Protein 8B59 (pdb70)

Secondary structure (DSSP, 8-state):
-HHHHHHHHHH--SS--TTTTTHHHHHS-SS---SHHHHHHHHHHHHHHHHHH-----HHHHHHHHTT---S-TTPPPS---SSHHHHHHHHHHHHHTTTT-SSS-HHHHHHHHHHTS---HHHHSTTS------/-HHHHHHHHHH--SS--TTTTTHHHHHS-SS---SHHHHHHHHHHHHHHHHHH-----HHHHHHHHTT---S-TTPPPS---SSHHHHHHHHHHHHHTTTT-SSS-HHHHHHHHHHTS---HHHHSTTS------/-HHHHHHHHHH--SS--TTTTTHHHHHS-SS---SHHHHHHHHHHHHHHHHHH-----HHHHHHHHTT---S-TTPPPS---SSHHHHHHHHHHHHHTTTT-SSS-HHHHHHHHHHTS---HHHHSTTS------

B-factor: mean 41.81, std 3.83, range [35.38, 52.98]

Sequence (405 aa):
KYAMAVAIGGSLGSQLSEAQVSAARVVLGNGVWRDAVIDVLRKLHNVMYGGKYGRIDDIAAMRSYLNDGTGLLPGSEPIVDVGGAEGNACARATILLRGFSSTMVGVDLKIQMLVELYGAEPATAALLYRGWTMQKYAMAVAIGGSLGSQLSEAQVSAARVVLGNGVWRDAVIDVLRKLHNVMYGGKYGRIDDIAAMRSYLNDGTGLLPGSEPIVDVGGAEGNACARATILLRGFSSTMVGVDLKIQMLVELYGAEPATAALLYRGWTMQKYAMAVAIGGSLGSQLSEAQVSAARVVLGNGVWRDAVIDVLRKLHNVMYGGKYGRIDDIAAMRSYLNDGTGLLPGSEPIVDVGGAEGNACARATILLRGFSSTMVGVDLKIQMLVELYGAEPATAALLYRGWTMQ

Radius of gyration: 22.97 Å; Cα contacts (8 Å, |Δi|>4): 658; chains: 3; bounding box: 63×59×46 Å

Solvent-accessible surface area: 17520 Å² total; per-residue (Å²): 81,21,6,52,0,11,11,2,3,53,50,5,32,100,133,7,34,122,6,36,2,2,1,0,20,38,38,14,45,79,36,114,10,147,87,32,5,0,41,5,2,38,67,0,0,16,62,23,32,16,86,145,38,9,162,10,119,68,50,59,37,0,67,60,3,0,26,110,24,86,52,21,97,131,88,46,124,76,32,23,104,37,37,39,82,87,0,23,2,0,0,29,1,0,8,1,2,81,0,8,65,28,106,121,3,35,32,104,20,8,27,66,0,5,35,49,12,11,76,26,108,90,90,94,4,37,26,6,130,72,19,30,61,124,0,80,20,5,52,0,12,11,3,3,54,50,4,32,99,132,8,33,124,6,34,2,2,1,0,20,39,37,14,46,79,36,116,11,150,88,32,5,0,40,5,2,38,68,0,0,17,61,24,32,16,85,146,38,9,163,10,119,68,51,58,37,0,68,60,3,0,24,110,24,85,52,20,98,129,88,46,125,77,32,23,105,40,38,38,83,87,0,22,2,0,0,28,0,0,7,1,2,81,0,6,65,29,108,119,2,34,31,105,21,9,28,65,0,5,35,49,12,10,75,26,107,88,91,92,5,36,25,7,130,74,19,30,61,121,0,80,21,5,51,0,12,10,4,4,52,50,4,32,97,134,8,34,123,7,35,2,2,1,0,20,38,38,14,46,77,36,114,11,146,87,31,5,0,41,4,2,37,67,0,0,17,60,24,31,17,86,146,38,9,164,9,119,68,50,58,37,0,68,61,2,0,25,109,25,86,51,20,96,129,88,46,124,76,33,22,104,39,37,39,83,87,0,23,2,0,0,29,0,0,8,1,2,81,0,8,66,29,107,121,2,34,30,104,21,10,26,65,0,5,36,49,13,11,75,27,105,89,91,92,5,37,25,6,131,70,18,29,60,122,0

Organism: Rosellinia necatrix megabirnavirus 1 (isolate -/Japan/W779/2001) (NCBI:txid658904)

Foldseek 3Di:
DVVVLQCLLPVDDPAQPPPNLQSQCVQAPVDDQDQLLLVLLQVLCCLPPCVPFNGDDDSVVSVVCQQAHHDTDPPDDDPDDDDDRRSRSSNSSSNRSNCLPPPSDDQVSNLSCCVRRHPDDNVVSVPSDDDDDPD/DVVVLQCLLPVDDPAQPPPNLQSQCVQAPVDDQDQLLLVLLQVLCCLPPCVPFNGDDDSVVSVVCQQAHHDTDPPDDDPDDDDDRRSRSSNSSSNRSNCLPPPSDDQVSNLSCCVRRHPDDNVVSVPSDDDDDPD/DVVVLQCLLPVDDPAQPPPNLQSQCVQAPVDDQDQLLLVLLQVLCCLPPCVPFNGDDDSVVSVVCQQAHHDTDPPDDDPDDDDDRRSRSSNSSSNRSNCLPPPSDDQVSNLSCCVRRHPDDNVVSVPSDDDDDPD

Structure (mmCIF, N/CA/C/O backbone):
data_8B59
#
_entry.id   8B59
#
loop_
_atom_site.group_PDB
_atom_site.id
_atom_site.type_symbol
_atom_site.label_atom_id
_atom_site.label_alt_id
_atom_site.label_comp_id
_atom_site.label_asym_id
_atom_site.label_entity_id
_atom_site.label_seq_id
_atom_site.pdbx_PDB_ins_code
_atom_site.Cartn_x
_atom_site.Cartn_y
_atom_site.Cartn_z
_atom_site.occupancy
_atom_site.B_iso_or_equiv
_atom_site.auth_seq_id
_atom_site.auth_comp_id
_atom_site.auth_asym_id
_atom_site.auth_atom_id
_atom_site.pdbx_PDB_model_num
ATOM 1 N N . LYS A 1 1292 ? 3.693 88.823 251.313 1.00 37.69 1292 LYS D N 1
ATOM 2 C CA . LYS A 1 1292 ? 2.305 88.736 250.878 1.00 37.69 1292 LYS D CA 1
ATOM 3 C C . LYS A 1 1292 ? 2.191 87.879 249.627 1.00 37.69 1292 LYS D C 1
ATOM 4 O O . LYS A 1 1292 ? 3.142 87.755 248.860 1.00 37.69 1292 LYS D O 1
ATOM 10 N N . TYR A 1 1293 ? 1.015 87.287 249.426 1.00 37.39 1293 TYR D N 1
ATOM 11 C CA . TYR A 1 1293 ? 0.811 86.402 248.285 1.00 37.39 1293 TYR D CA 1
ATOM 12 C C . TYR A 1 1293 ? 0.689 87.190 246.989 1.00 37.39 1293 TYR D C 1
ATOM 13 O O . TYR A 1 1293 ? 1.296 86.825 245.975 1.00 37.39 1293 TYR D O 1
ATOM 22 N N . ALA A 1 1294 ? -0.088 88.274 246.998 1.00 38.70 1294 ALA D N 1
ATOM 23 C CA . ALA A 1 1294 ? -0.277 89.058 245.781 1.00 38.70 1294 ALA D CA 1
ATOM 24 C C . ALA A 1 1294 ? 1.013 89.739 245.355 1.00 38.70 1294 ALA D C 1
ATOM 25 O O . ALA A 1 1294 ? 1.306 89.823 244.159 1.00 38.70 1294 ALA D O 1
ATOM 27 N N . MET A 1 1295 ? 1.786 90.248 246.317 1.00 40.20 1295 MET D N 1
ATOM 28 C CA . MET A 1 1295 ? 3.073 90.854 245.987 1.00 40.20 1295 MET D CA 1
ATOM 29 C C . MET A 1 1295 ? 3.983 89.844 245.307 1.00 40.20 1295 MET D C 1
ATOM 30 O O . MET A 1 1295 ? 4.591 90.134 244.271 1.00 40.20 1295 MET D O 1
ATOM 35 N N . ALA A 1 1296 ? 4.078 88.643 245.877 1.00 38.00 1296 ALA D N 1
ATOM 36 C CA . ALA A 1 1296 ? 4.901 87.593 245.286 1.00 38.00 1296 ALA D CA 1
ATOM 37 C C . ALA A 1 1296 ? 4.432 87.257 243.882 1.00 38.00 1296 ALA D C 1
ATOM 38 O O . ALA A 1 1296 ? 5.238 87.167 242.953 1.00 38.00 1296 ALA D O 1
ATOM 40 N N . VAL A 1 1297 ? 3.121 87.077 243.705 1.00 36.94 1297 VAL D N 1
ATOM 41 C CA . VAL A 1 1297 ? 2.587 86.687 242.404 1.00 36.94 1297 VAL D CA 1
ATOM 42 C C . VAL A 1 1297 ? 2.862 87.766 241.362 1.00 36.94 1297 VAL D C 1
ATOM 43 O O . VAL A 1 1297 ? 3.302 87.468 240.245 1.00 36.94 1297 VAL D O 1
ATOM 47 N N . ALA A 1 1298 ? 2.628 89.031 241.709 1.00 37.20 1298 ALA D N 1
ATOM 48 C CA . ALA A 1 1298 ? 2.829 90.107 240.743 1.00 37.20 1298 ALA D CA 1
ATOM 49 C C . ALA A 1 1298 ? 4.303 90.271 240.399 1.00 37.20 1298 ALA D C 1
ATOM 50 O O . ALA A 1 1298 ? 4.668 90.381 239.220 1.00 37.20 1298 ALA D O 1
ATOM 52 N N . ILE A 1 1299 ? 5.171 90.287 241.413 1.00 38.65 1299 ILE D N 1
ATOM 53 C CA . ILE A 1 1299 ? 6.600 90.438 241.167 1.00 38.65 1299 ILE D CA 1
ATOM 54 C C . ILE A 1 1299 ? 7.139 89.275 240.343 1.00 38.65 1299 ILE D C 1
ATOM 55 O O . ILE A 1 1299 ? 7.993 89.468 239.474 1.00 38.65 1299 ILE D O 1
ATOM 60 N N . GLY A 1 1300 ? 6.639 88.065 240.576 1.00 38.50 1300 GLY D N 1
ATOM 61 C CA . GLY A 1 1300 ? 7.165 86.906 239.885 1.00 38.50 1300 GLY D CA 1
ATOM 62 C C . GLY A 1 1300 ? 6.500 86.614 238.559 1.00 38.50 1300 GLY D C 1
ATOM 63 O O . GLY A 1 1300 ? 6.968 85.759 237.805 1.00 38.50 1300 GLY D O 1
ATOM 64 N N . GLY A 1 1301 ? 5.405 87.303 238.263 1.00 40.60 1301 GLY D N 1
ATOM 65 C CA . GLY A 1 1301 ? 4.766 87.129 236.975 1.00 40.60 1301 GLY D CA 1
ATOM 66 C C . GLY A 1 1301 ? 5.047 88.263 236.014 1.00 40.60 1301 GLY D C 1
ATOM 67 O O . GLY A 1 1301 ? 4.968 88.079 234.796 1.00 40.60 1301 GLY D O 1
ATOM 68 N N . SER A 1 1302 ? 5.376 89.441 236.545 1.00 40.15 1302 SER D N 1
ATOM 69 C CA . SER A 1 1302 ? 5.611 90.596 235.688 1.00 40.15 1302 SER D CA 1
ATOM 70 C C . SER A 1 1302 ? 6.865 90.412 234.844 1.00 40.15 1302 SER D C 1
ATOM 71 O O . SER A 1 1302 ? 6.856 90.678 233.637 1.00 40.15 1302 SER D O 1
ATOM 74 N N . LEU A 1 1303 ? 7.948 89.956 235.459 1.00 40.70 1303 LEU D N 1
ATOM 75 C CA . LEU A 1 1303 ? 9.239 89.841 234.796 1.00 40.70 1303 LEU D CA 1
ATOM 76 C C . LEU A 1 1303 ? 9.442 88.432 234.261 1.00 40.70 1303 LEU D C 1
ATOM 77 O O . LEU A 1 1303 ? 9.123 87.450 234.934 1.00 40.70 1303 LEU D O 1
ATOM 82 N N . GLY A 1 1304 ? 9.958 88.340 233.036 1.00 42.69 1304 GLY D N 1
ATOM 83 C CA . GLY A 1 1304 ? 10.283 87.041 232.481 1.00 42.69 1304 GLY D CA 1
ATOM 84 C C . GLY A 1 1304 ? 11.063 87.044 231.182 1.00 42.69 1304 GLY D C 1
ATOM 85 O O . GLY A 1 1304 ? 10.689 87.714 230.216 1.00 42.69 1304 GLY D O 1
ATOM 86 N N . SER A 1 1305 ? 12.174 86.301 231.175 1.00 44.42 1305 SER D N 1
ATOM 87 C CA . SER A 1 1305 ? 12.945 85.901 229.997 1.00 44.42 1305 SER D CA 1
ATOM 88 C C . SER A 1 1305 ? 13.681 87.066 229.348 1.00 44.42 1305 SER D C 1
ATOM 89 O O . SER A 1 1305 ? 14.537 86.862 228.482 1.00 44.42 1305 SER D O 1
ATOM 92 N N . GLN A 1 1306 ? 13.366 88.290 229.769 1.00 42.13 1306 GLN D N 1
ATOM 93 C CA . GLN A 1 1306 ? 14.054 89.474 229.264 1.00 42.13 1306 GLN D CA 1
ATOM 94 C C . GLN A 1 1306 ? 13.829 90.572 230.300 1.00 42.13 1306 GLN D C 1
ATOM 95 O O . GLN A 1 1306 ? 12.768 91.199 230.316 1.00 42.13 1306 GLN D O 1
ATOM 101 N N . LEU A 1 1307 ? 14.826 90.796 231.146 1.00 40.86 1307 LEU D N 1
ATOM 102 C CA . LEU A 1 1307 ? 14.703 91.785 232.209 1.00 40.86 1307 LEU D CA 1
ATOM 103 C C . LEU A 1 1307 ? 14.871 93.162 231.585 1.00 40.86 1307 LEU D C 1
ATOM 104 O O . LEU A 1 1307 ? 15.968 93.545 231.178 1.00 40.86 1307 LEU D O 1
ATOM 109 N N . SER A 1 1308 ? 13.773 93.906 231.506 1.00 42.25 1308 SER D N 1
ATOM 110 C CA . SER A 1 1308 ? 13.775 95.186 230.823 1.00 42.25 1308 SER D CA 1
ATOM 111 C C . SER A 1 1308 ? 14.662 96.187 231.558 1.00 42.25 1308 SER D C 1
ATOM 112 O O . SER A 1 1308 ? 15.244 95.898 232.604 1.00 42.25 1308 SER D O 1
ATOM 115 N N . GLU A 1 1309 ? 14.757 97.386 230.982 1.00 43.07 1309 GLU D N 1
ATOM 116 C CA . GLU A 1 1309 ? 15.618 98.434 231.518 1.00 43.07 1309 GLU D CA 1
ATOM 117 C C . GLU A 1 1309 ? 15.375 98.714 232.994 1.00 43.07 1309 GLU D C 1
ATOM 118 O O . GLU A 1 1309 ? 16.279 99.229 233.660 1.00 43.07 1309 GLU D O 1
ATOM 124 N N . ALA A 1 1310 ? 14.199 98.377 233.524 1.00 42.19 1310 ALA D N 1
ATOM 125 C CA . ALA A 1 1310 ? 13.853 98.669 234.909 1.00 42.19 1310 ALA D CA 1
ATOM 126 C C . ALA A 1 1310 ? 13.238 97.479 235.632 1.00 42.19 1310 ALA D C 1
ATOM 127 O O . ALA A 1 1310 ? 12.396 97.672 236.512 1.00 42.19 1310 ALA D O 1
ATOM 129 N N . GLN A 1 1311 ? 13.623 96.255 235.272 1.00 41.56 1311 GLN D N 1
ATOM 130 C CA . GLN A 1 1311 ? 13.232 95.069 236.019 1.00 41.56 1311 GLN D CA 1
ATOM 131 C C . GLN A 1 1311 ? 14.394 94.395 236.722 1.00 41.56 1311 GLN D C 1
ATOM 132 O O . GLN A 1 1311 ? 14.160 93.553 237.594 1.00 41.56 1311 GLN D O 1
ATOM 138 N N . VAL A 1 1312 ? 15.634 94.738 236.368 1.00 39.09 1312 VAL D N 1
ATOM 139 C CA . VAL A 1 1312 ? 16.788 94.007 236.869 1.00 39.09 1312 VAL D CA 1
ATOM 140 C C . VAL A 1 1312 ? 16.977 94.188 238.363 1.00 39.09 1312 VAL D C 1
ATOM 141 O O . VAL A 1 1312 ? 17.653 93.372 238.997 1.00 39.09 1312 VAL D O 1
ATOM 145 N N . SER A 1 1313 ? 16.395 95.231 238.956 1.00 37.94 1313 SER D N 1
ATOM 146 C CA . SER A 1 1313 ? 16.592 95.529 240.366 1.00 37.94 1313 SER D CA 1
ATOM 147 C C . SER A 1 1313 ? 15.414 95.082 241.224 1.00 37.94 1313 SER D C 1
ATOM 148 O O . SER A 1 1313 ? 15.257 95.558 242.352 1.00 37.94 1313 SER D O 1
ATOM 151 N N . ALA A 1 1314 ? 14.587 94.168 240.711 1.00 37.13 1314 ALA D N 1
ATOM 152 C CA . ALA A 1 1314 ? 13.460 93.670 241.491 1.00 37.13 1314 ALA D CA 1
ATOM 153 C C . ALA A 1 1314 ? 13.923 92.923 242.733 1.00 37.13 1314 ALA D C 1
ATOM 154 O O . ALA A 1 1314 ? 13.207 92.890 243.737 1.00 37.13 1314 ALA D O 1
ATOM 156 N N . ALA A 1 1315 ? 15.110 92.321 242.688 1.00 37.55 1315 ALA D N 1
ATOM 157 C CA . ALA A 1 1315 ? 15.642 91.659 243.873 1.00 37.55 1315 ALA D CA 1
ATOM 158 C C . ALA A 1 1315 ? 15.958 92.674 244.964 1.00 37.55 1315 ALA D C 1
ATOM 159 O O . ALA A 1 1315 ? 15.426 92.590 246.075 1.00 37.55 1315 ALA D O 1
ATOM 161 N N . ARG A 1 1316 ? 16.817 93.647 244.657 1.00 37.28 1316 ARG D N 1
ATOM 162 C CA . ARG A 1 1316 ? 17.144 94.682 245.628 1.00 37.28 1316 ARG D CA 1
ATOM 163 C C . ARG A 1 1316 ? 15.923 95.480 246.056 1.00 37.28 1316 ARG D C 1
ATOM 164 O O . ARG A 1 1316 ? 15.953 96.112 247.114 1.00 37.28 1316 ARG D O 1
ATOM 172 N N . VAL A 1 1317 ? 14.858 95.479 245.255 1.00 36.80 1317 VAL D N 1
ATOM 173 C CA . VAL A 1 1317 ? 13.610 96.102 245.685 1.00 36.80 1317 VAL D CA 1
ATOM 174 C C . VAL A 1 1317 ? 12.905 95.224 246.710 1.00 36.80 1317 VAL D C 1
ATOM 175 O O . VAL A 1 1317 ? 12.502 95.690 247.782 1.00 36.80 1317 VAL D O 1
ATOM 179 N N . VAL A 1 1318 ? 12.748 93.936 246.400 1.00 38.05 1318 VAL D N 1
ATOM 180 C CA . VAL A 1 1318 ? 12.071 93.019 247.313 1.00 38.05 1318 VAL D CA 1
ATOM 181 C C . VAL A 1 1318 ? 12.930 92.768 248.546 1.00 38.05 1318 VAL D C 1
ATOM 182 O O . VAL A 1 1318 ? 12.516 93.034 249.679 1.00 38.05 1318 VAL D O 1
ATOM 186 N N . LEU A 1 1319 ? 14.134 92.242 248.342 1.00 38.24 1319 LEU D N 1
ATOM 187 C CA . LEU A 1 1319 ? 15.082 92.060 249.427 1.00 38.24 1319 LEU D CA 1
ATOM 188 C C . LEU A 1 1319 ? 15.657 93.423 249.806 1.00 38.24 1319 LEU D C 1
ATOM 189 O O . LEU A 1 1319 ? 15.287 94.456 249.244 1.00 38.24 1319 LEU D O 1
ATOM 194 N N . GLY A 1 1320 ? 16.570 93.449 250.765 1.00 41.02 1320 GLY D N 1
ATOM 195 C CA . GLY A 1 1320 ? 17.237 94.678 251.130 1.00 41.02 1320 GLY D CA 1
ATOM 196 C C . GLY A 1 1320 ? 18.242 95.088 250.075 1.00 41.02 1320 GLY D C 1
ATOM 197 O O . GLY A 1 1320 ? 18.298 94.532 248.978 1.00 41.02 1320 GLY D O 1
ATOM 198 N N . ASN A 1 1321 ? 19.048 96.090 250.420 1.00 43.82 1321 ASN D N 1
ATOM 199 C CA . ASN A 1 1321 ? 20.163 96.491 249.577 1.00 43.82 1321 ASN D CA 1
ATOM 200 C C . ASN A 1 1321 ? 21.517 96.115 250.151 1.00 43.82 1321 ASN D C 1
ATOM 201 O O . ASN A 1 1321 ? 22.474 95.969 249.380 1.00 43.82 1321 ASN D O 1
ATOM 206 N N . GLY A 1 1322 ? 21.630 95.951 251.463 1.00 43.92 1322 GLY D N 1
ATOM 207 C CA . GLY A 1 1322 ? 22.850 95.479 252.070 1.00 43.92 1322 GLY D CA 1
ATOM 208 C C . GLY A 1 1322 ? 23.059 93.999 251.823 1.00 43.92 1322 GLY D C 1
ATOM 209 O O . GLY A 1 1322 ? 22.485 93.396 250.915 1.00 43.92 1322 GLY D O 1
ATOM 210 N N . VAL A 1 1323 ? 23.904 93.403 252.660 1.00 42.55 1323 VAL D N 1
ATOM 211 C CA . VAL A 1 1323 ? 24.163 91.975 252.554 1.00 42.55 1323 VAL D CA 1
ATOM 212 C C . VAL A 1 1323 ? 22.947 91.194 253.035 1.00 42.55 1323 VAL D C 1
ATOM 213 O O . VAL A 1 1323 ? 22.434 91.418 254.139 1.00 42.55 1323 VAL D O 1
ATOM 217 N N . TRP A 1 1324 ? 22.468 90.284 252.196 1.00 41.13 1324 TRP D N 1
ATOM 218 C CA . TRP A 1 1324 ? 21.422 89.354 252.581 1.00 41.13 1324 TRP D CA 1
ATOM 219 C C . TRP A 1 1324 ? 22.038 88.262 253.442 1.00 41.13 1324 TRP D C 1
ATOM 220 O O . TRP A 1 1324 ? 23.182 87.860 253.229 1.00 41.13 1324 TRP D O 1
ATOM 231 N N . ARG A 1 1325 ? 21.282 87.789 254.432 1.00 45.72 1325 ARG D N 1
ATOM 232 C CA . ARG A 1 1325 ? 21.972 87.155 255.546 1.00 45.72 1325 ARG D CA 1
ATOM 233 C C . ARG A 1 1325 ? 22.383 85.701 255.315 1.00 45.72 1325 ARG D C 1
ATOM 234 O O . ARG A 1 1325 ? 23.545 85.452 254.982 1.00 45.72 1325 ARG D O 1
ATOM 242 N N . ASP A 1 1326 ? 21.477 84.736 255.449 1.00 45.79 1326 ASP D N 1
ATOM 243 C CA . ASP A 1 1326 ? 21.792 83.366 255.067 1.00 45.79 1326 ASP D CA 1
ATOM 244 C C . ASP A 1 1326 ? 20.566 82.640 254.539 1.00 45.79 1326 ASP D C 1
ATOM 245 O O . ASP A 1 1326 ? 20.678 81.726 253.719 1.00 45.79 1326 ASP D O 1
ATOM 250 N N . ALA A 1 1327 ? 19.387 83.047 255.006 1.00 44.64 1327 ALA D N 1
ATOM 251 C CA . ALA A 1 1327 ? 18.171 82.378 254.575 1.00 44.64 1327 ALA D CA 1
ATOM 252 C C . ALA A 1 1327 ? 17.797 82.811 253.170 1.00 44.64 1327 ALA D C 1
ATOM 253 O O . ALA A 1 1327 ? 17.395 81.983 252.345 1.00 44.64 1327 ALA D O 1
ATOM 255 N N . VAL A 1 1328 ? 17.938 84.106 252.886 1.00 42.51 1328 VAL D N 1
ATOM 256 C CA . VAL A 1 1328 ? 17.795 84.594 251.521 1.00 42.51 1328 VAL D CA 1
ATOM 257 C C . VAL A 1 1328 ? 18.724 83.826 250.593 1.00 42.51 1328 VAL D C 1
ATOM 258 O O . VAL A 1 1328 ? 18.317 83.352 249.528 1.00 42.51 1328 VAL D O 1
ATOM 262 N N . ILE A 1 1329 ? 19.986 83.675 250.996 1.00 41.33 1329 ILE D N 1
ATOM 263 C CA . ILE A 1 1329 ? 20.968 83.061 250.110 1.00 41.33 1329 ILE D CA 1
ATOM 264 C C . ILE A 1 1329 ? 20.678 81.577 249.930 1.00 41.33 1329 ILE D C 1
ATOM 265 O O . ILE A 1 1329 ? 20.838 81.034 248.833 1.00 41.33 1329 ILE D O 1
ATOM 270 N N . ASP A 1 1330 ? 20.226 80.901 250.984 1.00 42.46 1330 ASP D N 1
ATOM 271 C CA . ASP A 1 1330 ? 19.923 79.480 250.859 1.00 42.46 1330 ASP D CA 1
ATOM 272 C C . ASP A 1 1330 ? 18.700 79.261 249.980 1.00 42.46 1330 ASP D C 1
ATOM 273 O O . ASP A 1 1330 ? 18.671 78.335 249.162 1.00 42.46 1330 ASP D O 1
ATOM 278 N N . VAL A 1 1331 ? 17.680 80.108 250.122 1.00 39.52 1331 VAL D N 1
ATOM 279 C CA . VAL A 1 1331 ? 16.509 79.994 249.264 1.00 39.52 1331 VAL D CA 1
ATOM 280 C C . VAL A 1 1331 ? 16.882 80.279 247.816 1.00 39.52 1331 VAL D C 1
ATOM 281 O O . VAL A 1 1331 ? 16.420 79.592 246.899 1.00 39.52 1331 VAL D O 1
ATOM 285 N N . LEU A 1 1332 ? 17.731 81.281 247.586 1.00 39.05 1332 LEU D N 1
ATOM 286 C CA . LEU A 1 1332 ? 18.163 81.575 246.225 1.00 39.05 1332 LEU D CA 1
ATOM 287 C C . LEU A 1 1332 ? 18.982 80.428 245.653 1.00 39.05 1332 LEU D C 1
ATOM 288 O O . LEU A 1 1332 ? 18.887 80.127 244.460 1.00 39.05 1332 LEU D O 1
ATOM 293 N N . ARG A 1 1333 ? 19.785 79.770 246.488 1.00 39.23 1333 ARG D N 1
ATOM 294 C CA . ARG A 1 1333 ? 20.563 78.630 246.017 1.00 39.23 1333 ARG D CA 1
ATOM 295 C C . ARG A 1 1333 ? 19.658 77.470 245.639 1.00 39.23 1333 ARG D C 1
ATOM 296 O O . ARG A 1 1333 ? 19.866 76.827 244.606 1.00 39.23 1333 ARG D O 1
ATOM 304 N N . LYS A 1 1334 ? 18.648 77.188 246.463 1.00 38.96 1334 LYS D N 1
ATOM 305 C CA . LYS A 1 1334 ? 17.703 76.126 246.131 1.00 38.96 1334 LYS D CA 1
ATOM 306 C C . LYS A 1 1334 ? 16.938 76.452 244.855 1.00 38.96 1334 LYS D C 1
ATOM 307 O O . LYS A 1 1334 ? 16.706 75.571 244.020 1.00 38.96 1334 LYS D O 1
ATOM 313 N N . LEU A 1 1335 ? 16.532 77.712 244.693 1.00 36.84 1335 LEU D N 1
ATOM 314 C CA . LEU A 1 1335 ? 15.823 78.110 243.483 1.00 36.84 1335 LEU D CA 1
ATOM 315 C C . LEU A 1 1335 ? 16.707 77.951 242.256 1.00 36.84 1335 LEU D C 1
ATOM 316 O O . LEU A 1 1335 ? 16.272 77.426 241.227 1.00 36.84 1335 LEU D O 1
ATOM 321 N N . HIS A 1 1336 ? 17.959 78.403 242.347 1.00 35.90 1336 HIS D N 1
ATOM 322 C CA . HIS A 1 1336 ? 18.856 78.258 241.213 1.00 35.90 1336 HIS D CA 1
ATOM 323 C C . HIS A 1 1336 ? 19.087 76.798 240.886 1.00 35.90 1336 HIS D C 1
ATOM 324 O O . HIS A 1 1336 ? 19.102 76.420 239.713 1.00 35.90 1336 HIS D O 1
ATOM 331 N N . ASN A 1 1337 ? 19.278 75.962 241.903 1.00 37.27 1337 ASN D N 1
ATOM 332 C CA . ASN 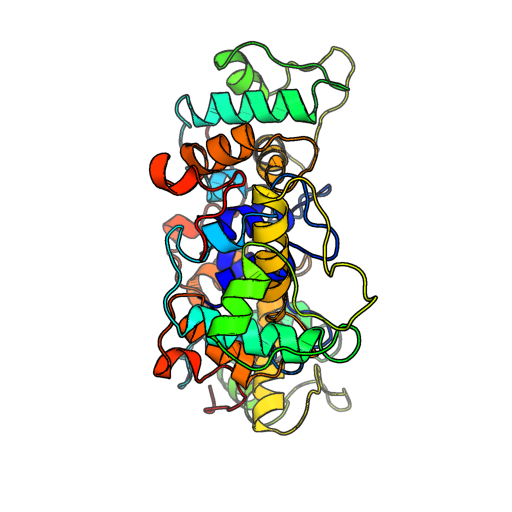A 1 1337 ? 19.416 74.534 241.654 1.00 37.27 1337 ASN D CA 1
ATOM 333 C C . ASN A 1 1337 ? 18.217 74.013 240.879 1.00 37.27 1337 ASN D C 1
ATOM 334 O O . ASN A 1 1337 ? 18.351 73.602 239.723 1.00 37.27 1337 ASN D O 1
ATOM 339 N N . VAL A 1 1338 ? 17.023 74.121 241.471 1.00 36.45 1338 VAL D N 1
ATOM 340 C CA . VAL A 1 1338 ? 15.818 73.556 240.865 1.00 36.45 1338 VAL D CA 1
ATOM 341 C C . VAL A 1 1338 ? 15.610 74.071 239.448 1.00 36.45 1338 VAL D C 1
ATOM 342 O O . VAL A 1 1338 ? 15.198 73.319 238.558 1.00 36.45 1338 VAL D O 1
ATOM 346 N N . MET A 1 1339 ? 15.907 75.346 239.201 1.00 37.19 1339 MET D N 1
ATOM 347 C CA . MET A 1 1339 ? 15.529 75.955 237.935 1.00 37.19 1339 MET D CA 1
ATOM 348 C C . MET A 1 1339 ? 16.619 75.932 236.872 1.00 37.19 1339 MET D C 1
ATOM 349 O O . MET A 1 1339 ? 16.296 76.091 235.691 1.00 37.19 1339 MET D O 1
ATOM 354 N N . TYR A 1 1340 ? 17.887 75.746 237.239 1.00 36.69 1340 TYR D N 1
ATOM 355 C CA . TYR A 1 1340 ? 18.961 75.872 236.268 1.00 36.69 1340 TYR D CA 1
ATOM 356 C C . TYR A 1 1340 ? 20.075 74.846 236.413 1.00 36.69 1340 TYR D C 1
ATOM 357 O O . TYR A 1 1340 ? 21.051 74.926 235.659 1.00 36.69 1340 TYR D O 1
ATOM 366 N N . GLY A 1 1341 ? 19.979 73.889 237.337 1.00 38.64 1341 GLY D N 1
ATOM 367 C CA . GLY A 1 1341 ? 21.028 72.894 237.441 1.00 38.64 1341 GLY D CA 1
ATOM 368 C C . GLY A 1 1341 ? 20.976 71.850 236.354 1.00 38.64 1341 GLY D C 1
ATOM 369 O O . GLY A 1 1341 ? 21.989 71.196 236.089 1.00 38.64 1341 GLY D O 1
ATOM 370 N N . GLY A 1 1342 ? 19.819 71.679 235.720 1.00 38.09 1342 GLY D N 1
ATOM 371 C CA . GLY A 1 1342 ? 19.718 70.698 234.656 1.00 38.09 1342 GLY D CA 1
ATOM 372 C C . GLY A 1 1342 ? 20.570 71.054 233.458 1.00 38.09 1342 GLY D C 1
ATOM 373 O O . GLY A 1 1342 ? 21.000 70.178 232.707 1.00 38.09 1342 GLY D O 1
ATOM 374 N N . LYS A 1 1343 ? 20.829 72.344 233.263 1.00 38.29 1343 LYS D N 1
ATOM 375 C CA . LYS A 1 1343 ? 21.583 72.812 232.109 1.00 38.29 1343 LYS D CA 1
ATOM 376 C C . LYS A 1 1343 ? 22.918 73.429 232.493 1.00 38.29 1343 LYS D C 1
ATOM 377 O O . LYS A 1 1343 ? 23.944 73.092 231.899 1.00 38.29 1343 LYS D O 1
ATOM 383 N N . TYR A 1 1344 ? 22.927 74.330 233.473 1.00 39.70 1344 TYR D N 1
ATOM 384 C CA . TYR A 1 1344 ? 24.124 75.082 233.814 1.00 39.70 1344 TYR D CA 1
ATOM 385 C C . TYR A 1 1344 ? 24.794 74.581 235.083 1.00 39.70 1344 TYR D C 1
ATOM 386 O O . TYR A 1 1344 ? 25.651 75.273 235.633 1.00 39.70 1344 TYR D O 1
ATOM 395 N N . GLY A 1 1345 ? 24.431 73.396 235.556 1.00 38.13 1345 GLY D N 1
ATOM 396 C CA . GLY A 1 1345 ? 25.049 72.862 236.749 1.00 38.13 1345 GLY D CA 1
ATOM 397 C C . GLY A 1 1345 ? 24.553 73.543 238.001 1.00 38.13 1345 GLY D C 1
ATOM 398 O O . GLY A 1 1345 ? 24.143 74.707 237.959 1.00 38.13 1345 GLY D O 1
ATOM 399 N N . ARG A 1 1346 ? 24.574 72.837 239.119 1.00 39.63 1346 ARG D N 1
ATOM 400 C CA . ARG A 1 1346 ? 24.107 73.415 240.364 1.00 39.63 1346 ARG D CA 1
ATOM 401 C C . ARG A 1 1346 ? 25.280 73.931 241.184 1.00 39.63 1346 ARG D C 1
ATOM 402 O O . ARG A 1 1346 ? 26.446 73.788 240.813 1.00 39.63 1346 ARG D O 1
ATOM 410 N N . ILE A 1 1347 ? 24.956 74.549 242.312 1.00 40.12 1347 ILE D N 1
ATOM 411 C CA . ILE A 1 1347 ? 25.953 75.030 243.253 1.00 40.12 1347 ILE D CA 1
ATOM 412 C C . ILE A 1 1347 ? 25.685 74.385 244.601 1.00 40.12 1347 ILE D C 1
ATOM 413 O O . ILE A 1 1347 ? 24.545 74.049 244.937 1.00 40.12 1347 ILE D O 1
ATOM 418 N N . ASP A 1 1348 ? 26.752 74.210 245.377 1.00 46.69 1348 ASP D N 1
ATOM 419 C CA . ASP A 1 1348 ? 26.731 73.359 246.559 1.00 46.69 1348 ASP D CA 1
ATOM 420 C C . ASP A 1 1348 ? 26.508 74.122 247.858 1.00 46.69 1348 ASP D C 1
ATOM 421 O O . ASP A 1 1348 ? 25.682 73.715 248.678 1.00 46.69 1348 ASP D O 1
ATOM 426 N N . ASP A 1 1349 ? 27.230 75.216 248.069 1.00 45.04 1349 ASP D N 1
ATOM 427 C CA . ASP A 1 1349 ? 27.301 75.847 249.376 1.00 45.04 1349 ASP D CA 1
ATOM 428 C C . ASP A 1 1349 ? 26.674 77.233 249.356 1.00 45.04 1349 ASP D C 1
ATOM 429 O O . ASP A 1 1349 ? 26.628 77.911 248.327 1.00 45.04 1349 ASP D O 1
ATOM 434 N N . ILE A 1 1350 ? 26.183 77.647 250.527 1.00 41.40 1350 ILE D N 1
ATOM 435 C CA . ILE A 1 1350 ? 25.617 78.982 250.686 1.00 41.40 1350 ILE D CA 1
ATOM 436 C C . ILE A 1 1350 ? 26.673 80.046 250.434 1.00 41.40 1350 ILE D C 1
ATOM 437 O O . ILE A 1 1350 ? 26.368 81.126 249.915 1.00 41.40 1350 ILE D O 1
ATOM 442 N N . ALA A 1 1351 ? 27.930 79.759 250.769 1.00 41.03 1351 ALA D N 1
ATOM 443 C CA . ALA A 1 1351 ? 28.999 80.710 250.495 1.00 41.03 1351 ALA D CA 1
ATOM 444 C C . ALA A 1 1351 ? 29.387 80.718 249.025 1.00 41.03 1351 ALA D C 1
ATOM 445 O O . ALA A 1 1351 ? 29.886 81.729 248.526 1.00 41.03 1351 ALA D O 1
ATOM 447 N N . ALA A 1 1352 ? 29.174 79.609 248.320 1.00 39.96 1352 ALA D N 1
ATOM 448 C CA . ALA A 1 1352 ? 29.432 79.572 246.889 1.00 39.96 1352 ALA D CA 1
ATOM 449 C C . ALA A 1 1352 ? 28.302 80.192 246.083 1.00 39.96 1352 ALA D C 1
ATOM 450 O O . ALA A 1 1352 ? 28.517 80.565 244.924 1.00 39.96 1352 ALA D O 1
ATOM 452 N N . MET A 1 1353 ? 27.105 80.304 246.659 1.00 40.24 1353 MET D N 1
ATOM 453 C CA . MET A 1 1353 ? 26.057 81.085 246.017 1.00 40.24 1353 MET D CA 1
ATOM 454 C C . MET A 1 1353 ? 26.402 82.566 246.038 1.00 40.24 1353 MET D C 1
ATOM 455 O O . MET A 1 1353 ? 26.202 83.267 245.042 1.00 40.24 1353 MET D O 1
ATOM 460 N N . ARG A 1 1354 ? 26.925 83.056 247.162 1.00 39.90 1354 ARG D N 1
ATOM 461 C CA . ARG A 1 1354 ? 27.373 84.443 247.229 1.00 39.90 1354 ARG D CA 1
ATOM 462 C C . ARG A 1 1354 ? 28.452 84.717 246.193 1.00 39.90 1354 ARG D C 1
ATOM 463 O O . ARG A 1 1354 ? 28.364 85.684 245.428 1.00 39.90 1354 ARG D O 1
ATOM 471 N N . SER A 1 1355 ? 29.480 83.870 246.149 1.00 39.98 1355 SER D N 1
ATOM 472 C CA . SER A 1 1355 ? 30.560 84.075 245.192 1.00 39.98 1355 SER D CA 1
ATOM 473 C C . SER A 1 1355 ? 30.067 83.975 243.755 1.00 39.98 1355 SER D C 1
ATOM 474 O O . SER A 1 1355 ? 30.584 84.671 242.875 1.00 39.98 1355 SER D O 1
ATOM 477 N N . TYR A 1 1356 ? 29.077 83.126 243.493 1.00 38.78 1356 TYR D N 1
ATOM 478 C CA . TYR A 1 1356 ? 28.482 83.089 242.165 1.00 38.78 1356 TYR D CA 1
ATOM 479 C C . TYR A 1 1356 ? 27.570 84.280 241.924 1.00 38.78 1356 TYR D C 1
ATOM 480 O O . TYR A 1 1356 ? 27.485 84.773 240.797 1.00 38.78 1356 TYR D O 1
ATOM 489 N N . LEU A 1 1357 ? 26.890 84.754 242.966 1.00 38.97 1357 LEU D N 1
ATOM 490 C CA . LEU A 1 1357 ? 25.869 85.779 242.783 1.00 38.97 1357 LEU D CA 1
ATOM 491 C C . LEU A 1 1357 ? 26.491 87.120 242.422 1.00 38.97 1357 LEU D C 1
ATOM 492 O O . LEU A 1 1357 ? 26.177 87.704 241.382 1.00 38.97 1357 LEU D O 1
ATOM 497 N N . ASN A 1 1358 ? 27.382 87.626 243.273 1.00 40.58 1358 ASN D N 1
ATOM 498 C CA . ASN A 1 1358 ? 27.834 89.004 243.105 1.00 40.58 1358 ASN D CA 1
ATOM 499 C C . ASN A 1 1358 ? 28.814 89.135 241.942 1.00 40.58 1358 ASN D C 1
ATOM 500 O O . ASN A 1 1358 ? 28.522 89.800 240.945 1.00 40.58 1358 ASN D O 1
ATOM 505 N N . ASP A 1 1359 ? 29.975 88.496 242.038 1.00 41.28 1359 ASP D N 1
ATOM 506 C CA . ASP A 1 1359 ? 31.017 88.789 241.057 1.00 41.28 1359 ASP D CA 1
ATOM 507 C C . ASP A 1 1359 ? 30.832 87.994 239.769 1.00 41.28 1359 ASP D C 1
ATOM 508 O O . ASP A 1 1359 ? 30.539 88.561 238.713 1.00 41.28 1359 ASP D O 1
ATOM 513 N N . GLY A 1 1360 ? 30.991 86.683 239.838 1.00 38.85 1360 GLY D N 1
ATOM 514 C CA . GLY A 1 1360 ? 31.076 85.903 238.624 1.00 38.85 1360 GLY D CA 1
ATOM 515 C C . GLY A 1 1360 ? 30.080 84.784 238.431 1.00 38.85 1360 GLY D C 1
ATOM 516 O O . GLY A 1 1360 ? 28.889 84.992 238.183 1.00 38.85 1360 GLY D O 1
ATOM 517 N N . THR A 1 1361 ? 30.607 83.571 238.551 1.00 40.75 1361 THR D N 1
ATOM 518 C CA . THR A 1 1361 ? 29.980 82.336 238.117 1.00 40.75 1361 THR D CA 1
ATOM 519 C C . THR A 1 1361 ? 30.456 81.221 239.044 1.00 40.75 1361 THR D C 1
ATOM 520 O O . THR A 1 1361 ? 30.895 81.478 240.170 1.00 40.75 1361 THR D O 1
ATOM 524 N N . GLY A 1 1362 ? 30.395 79.986 238.560 1.00 40.77 1362 GLY D N 1
ATOM 525 C CA . GLY A 1 1362 ? 30.476 78.808 239.395 1.00 40.77 1362 GLY D CA 1
ATOM 526 C C . GLY A 1 1362 ? 29.632 77.720 238.776 1.00 40.77 1362 GLY D C 1
ATOM 527 O O . GLY A 1 1362 ? 29.522 76.607 239.298 1.00 40.77 1362 GLY D O 1
ATOM 528 N N . LEU A 1 1363 ? 29.037 78.045 237.636 1.00 40.22 1363 LEU D N 1
ATOM 529 C CA . LEU A 1 1363 ? 28.265 77.090 236.859 1.00 40.22 1363 LEU D CA 1
ATOM 530 C C . LEU A 1 1363 ? 29.220 76.106 236.185 1.00 40.22 1363 LEU D C 1
ATOM 531 O O . LEU A 1 1363 ? 30.427 76.087 236.442 1.00 40.22 1363 LEU D O 1
ATOM 536 N N . LEU A 1 1364 ? 28.675 75.261 235.314 1.00 42.66 1364 LEU D N 1
ATOM 537 C CA . LEU A 1 1364 ? 29.490 74.276 234.627 1.00 42.66 1364 LEU D CA 1
ATOM 538 C C . LEU A 1 1364 ? 30.523 74.966 233.742 1.00 42.66 1364 LEU D C 1
ATOM 539 O O . LEU A 1 1364 ? 30.272 76.050 233.210 1.00 42.66 1364 LEU D O 1
ATOM 544 N N . PRO A 1 1365 ? 31.700 74.364 233.575 1.00 45.74 1365 PRO D N 1
ATOM 545 C CA . PRO A 1 1365 ? 32.719 74.966 232.705 1.00 45.74 1365 PRO D CA 1
ATOM 546 C C . PRO A 1 1365 ? 32.272 74.950 231.251 1.00 45.74 1365 PRO D C 1
ATOM 547 O O . PRO A 1 1365 ? 31.907 73.906 230.710 1.00 45.74 1365 PRO D O 1
ATOM 551 N N . GLY A 1 1366 ? 32.304 76.122 230.623 1.00 48.69 1366 GLY D N 1
ATOM 552 C CA . GLY A 1 1366 ? 31.927 76.276 229.241 1.00 48.69 1366 GLY D CA 1
ATOM 553 C C . GLY A 1 1366 ? 30.507 76.754 229.021 1.00 48.69 1366 GLY D C 1
ATOM 554 O O . GLY A 1 1366 ? 30.164 77.130 227.893 1.00 48.69 1366 GLY D O 1
ATOM 555 N N . SER A 1 1367 ? 29.677 76.750 230.059 1.00 48.51 1367 SER D N 1
ATOM 556 C CA . SER A 1 1367 ? 28.292 77.178 229.921 1.00 48.51 1367 SER D CA 1
ATOM 557 C C . SER A 1 1367 ? 28.195 78.696 229.979 1.00 48.51 1367 SER D C 1
ATOM 558 O O . SER A 1 1367 ? 28.893 79.350 230.757 1.00 48.51 1367 SER D O 1
ATOM 561 N N . GLU A 1 1368 ? 27.323 79.250 229.147 1.00 49.73 1368 GLU D N 1
ATOM 562 C CA . GLU A 1 1368 ? 27.162 80.690 229.036 1.00 49.73 1368 GLU D CA 1
ATOM 563 C C . GLU A 1 1368 ? 26.342 81.216 230.209 1.00 49.73 1368 GLU D C 1
ATOM 564 O O . GLU A 1 1368 ? 25.704 80.448 230.927 1.00 49.73 1368 GLU D O 1
ATOM 570 N N . PRO A 1 1369 ? 26.351 82.533 230.440 1.00 46.72 1369 PRO D N 1
ATOM 571 C CA . PRO A 1 1369 ? 25.630 83.073 231.597 1.00 46.72 1369 PRO D CA 1
ATOM 572 C C . PRO A 1 1369 ? 24.130 82.839 231.509 1.00 46.72 1369 PRO D C 1
ATOM 573 O O . PRO A 1 1369 ? 23.556 82.725 230.424 1.00 46.72 1369 PRO D O 1
ATOM 577 N N . ILE A 1 1370 ? 23.498 82.768 232.682 1.00 44.00 1370 ILE D N 1
ATOM 578 C CA . ILE A 1 1370 ? 22.053 82.561 232.742 1.00 44.00 1370 ILE D CA 1
ATOM 579 C C . ILE A 1 1370 ? 21.326 83.738 232.108 1.00 44.00 1370 ILE D C 1
ATOM 580 O O . ILE A 1 1370 ? 20.425 83.564 231.282 1.00 44.00 1370 ILE D O 1
ATOM 585 N N . VAL A 1 1371 ? 21.703 84.952 232.494 1.00 43.28 1371 VAL D N 1
ATOM 586 C CA . VAL A 1 1371 ? 21.081 86.163 231.978 1.00 43.28 1371 VAL D CA 1
ATOM 587 C C . VAL A 1 1371 ? 22.158 87.229 231.805 1.00 43.28 1371 VAL D C 1
ATOM 588 O O . VAL A 1 1371 ? 23.114 87.294 232.584 1.00 43.28 1371 VAL D O 1
ATOM 592 N N . ASP A 1 1372 ? 22.009 88.043 230.765 1.00 46.77 1372 ASP D N 1
ATOM 593 C CA . ASP A 1 1372 ? 22.970 89.081 230.419 1.00 46.77 1372 ASP D CA 1
ATOM 594 C C . ASP A 1 1372 ? 22.180 90.340 230.100 1.00 46.77 1372 ASP D C 1
ATOM 595 O O . ASP A 1 1372 ? 21.383 90.348 229.157 1.00 46.77 1372 ASP D O 1
ATOM 600 N N . VAL A 1 1373 ? 22.391 91.397 230.886 1.00 45.00 1373 VAL D N 1
ATOM 601 C CA . VAL A 1 1373 ? 21.689 92.658 230.705 1.00 45.00 1373 VAL D CA 1
ATOM 602 C C . VAL A 1 1373 ? 22.641 93.810 230.414 1.00 45.00 1373 VAL D C 1
ATOM 603 O O . VAL A 1 1373 ? 22.341 94.671 229.579 1.00 45.00 1373 VAL D O 1
ATOM 607 N N . GLY A 1 1374 ? 23.789 93.856 231.084 1.00 46.06 1374 GLY D N 1
ATOM 608 C CA . GLY A 1 1374 ? 24.719 94.950 230.891 1.00 46.06 1374 GLY D CA 1
ATOM 609 C C . GLY A 1 1374 ? 25.965 94.832 231.740 1.00 46.06 1374 GLY D C 1
ATOM 610 O O . GLY A 1 1374 ? 26.573 93.761 231.817 1.00 46.06 1374 GLY D O 1
ATOM 611 N N . GLY A 1 1375 ? 26.355 95.927 232.379 1.00 46.20 1375 GLY D N 1
ATOM 612 C CA . GLY A 1 1375 ? 27.542 95.943 233.205 1.00 46.20 1375 GLY D CA 1
ATOM 613 C C . GLY A 1 1375 ? 27.414 95.043 234.420 1.00 46.20 1375 GLY D C 1
ATOM 614 O O . GLY A 1 1375 ? 26.378 94.438 234.691 1.00 46.20 1375 GLY D O 1
ATOM 615 N N . ALA A 1 1376 ? 28.506 94.977 235.182 1.00 46.12 1376 ALA D N 1
ATOM 616 C CA . ALA A 1 1376 ? 28.568 94.060 236.315 1.00 46.12 1376 ALA D CA 1
ATOM 617 C C . ALA A 1 1376 ? 27.532 94.412 237.376 1.00 46.12 1376 ALA D C 1
ATOM 618 O O . ALA A 1 1376 ? 26.823 93.533 237.884 1.00 46.12 1376 ALA D O 1
ATOM 620 N N . GLU A 1 1377 ? 27.427 95.698 237.720 1.00 47.62 1377 GLU D N 1
ATOM 621 C CA . GLU A 1 1377 ? 26.543 96.104 238.809 1.00 47.62 1377 GLU D CA 1
ATOM 622 C C . GLU A 1 1377 ? 25.088 95.797 238.503 1.00 47.62 1377 GLU D C 1
ATOM 623 O O . GLU A 1 1377 ? 24.287 95.654 239.431 1.00 47.62 1377 GLU D O 1
ATOM 629 N N . GLY A 1 1378 ? 24.732 95.691 237.228 1.00 44.19 1378 GLY D N 1
ATOM 630 C CA . GLY A 1 1378 ? 23.375 95.376 236.844 1.00 44.19 1378 GLY D CA 1
ATOM 631 C C . GLY A 1 1378 ? 23.237 93.928 236.440 1.00 44.19 1378 GLY D C 1
ATOM 632 O O . GLY A 1 1378 ? 22.170 93.332 236.598 1.00 44.19 1378 GLY D O 1
ATOM 633 N N . ASN A 1 1379 ? 24.321 93.337 235.938 1.00 43.41 1379 ASN D N 1
ATOM 634 C CA . ASN A 1 1379 ? 24.270 91.929 235.568 1.00 43.41 1379 ASN D CA 1
ATOM 635 C C . ASN A 1 1379 ? 24.133 91.048 236.796 1.00 43.41 1379 ASN D C 1
ATOM 636 O O . ASN A 1 1379 ? 23.406 90.051 236.768 1.00 43.41 1379 ASN D O 1
ATOM 641 N N . ALA A 1 1380 ? 24.806 91.401 237.889 1.00 39.50 1380 ALA D N 1
ATOM 642 C CA . ALA A 1 1380 ? 24.660 90.617 239.109 1.00 39.50 1380 ALA D CA 1
ATOM 643 C C . ALA A 1 1380 ? 23.251 90.739 239.673 1.00 39.50 1380 ALA D C 1
ATOM 644 O O . ALA A 1 1380 ? 22.658 89.744 240.108 1.00 39.50 1380 ALA D O 1
ATOM 646 N N . CYS A 1 1381 ? 22.693 91.946 239.661 1.00 39.70 1381 CYS D N 1
ATOM 647 C CA . CYS A 1 1381 ? 21.339 92.128 240.163 1.00 39.70 1381 CYS D CA 1
ATOM 648 C C . CYS A 1 1381 ? 20.320 91.431 239.272 1.00 39.70 1381 CYS D C 1
ATOM 649 O O . CYS A 1 1381 ? 19.305 90.938 239.769 1.00 39.70 1381 CYS D O 1
ATOM 652 N N . ALA A 1 1382 ? 20.586 91.340 237.968 1.00 38.05 1382 ALA D N 1
ATOM 653 C CA . ALA A 1 1382 ? 19.696 90.593 237.087 1.00 38.05 1382 ALA D CA 1
ATOM 654 C C . ALA A 1 1382 ? 19.810 89.096 237.327 1.00 38.05 1382 ALA D C 1
ATOM 655 O O . ALA A 1 1382 ? 18.808 88.374 237.292 1.00 38.05 1382 ALA D O 1
ATOM 657 N N . ARG A 1 1383 ? 21.029 88.609 237.547 1.00 37.22 1383 ARG D N 1
ATOM 658 C CA . ARG A 1 1383 ? 21.224 87.203 237.869 1.00 37.22 1383 ARG D CA 1
ATOM 659 C C . ARG A 1 1383 ? 20.555 86.839 239.188 1.00 37.22 1383 ARG D C 1
ATOM 660 O O . ARG A 1 1383 ? 20.127 85.694 239.377 1.00 37.22 1383 ARG D O 1
ATOM 668 N N . ALA A 1 1384 ? 20.444 87.797 240.107 1.00 35.99 1384 ALA D N 1
ATOM 669 C CA . ALA A 1 1384 ? 19.703 87.546 241.339 1.00 35.99 1384 ALA D CA 1
ATOM 670 C C . ALA A 1 1384 ? 18.197 87.662 241.140 1.00 35.99 1384 ALA D C 1
ATOM 671 O O . ALA A 1 1384 ? 17.435 86.933 241.781 1.00 35.99 1384 ALA D O 1
ATOM 673 N N . THR A 1 1385 ? 17.753 88.575 240.274 1.00 36.03 1385 THR D N 1
ATOM 674 C CA . THR A 1 1385 ? 16.324 88.767 240.046 1.00 36.03 1385 THR D CA 1
ATOM 675 C C . THR A 1 1385 ? 15.713 87.588 239.303 1.00 36.03 1385 THR D C 1
ATOM 676 O O . THR A 1 1385 ? 14.591 87.170 239.608 1.00 36.03 1385 THR D O 1
ATOM 680 N N . ILE A 1 1386 ? 16.440 87.022 238.341 1.00 35.38 1386 ILE D N 1
ATOM 681 C CA . ILE A 1 1386 ? 15.895 85.965 237.501 1.00 35.38 1386 ILE D CA 1
ATOM 682 C C . ILE A 1 1386 ? 15.444 84.748 238.298 1.00 35.38 1386 ILE D C 1
ATOM 683 O O . ILE A 1 1386 ? 14.812 83.852 237.736 1.00 35.38 1386 ILE D O 1
ATOM 688 N N . LEU A 1 1387 ? 15.742 84.696 239.595 1.00 36.19 1387 LEU D N 1
ATOM 689 C CA . LEU A 1 1387 ? 15.368 83.554 240.416 1.00 36.19 1387 LEU D CA 1
ATOM 690 C C . LEU A 1 1387 ? 14.021 83.735 241.100 1.00 36.19 1387 LEU D C 1
ATOM 691 O O . LEU A 1 1387 ? 13.271 82.765 241.244 1.00 36.19 1387 LEU D O 1
ATOM 696 N N . LEU A 1 1388 ? 13.687 84.952 241.529 1.00 37.51 1388 LEU D N 1
ATOM 697 C CA . LEU A 1 1388 ? 12.431 85.136 242.246 1.00 37.51 1388 LEU D CA 1
ATOM 698 C C . LEU A 1 1388 ? 11.213 84.989 241.352 1.00 37.51 1388 LEU D C 1
ATOM 699 O O . LEU A 1 1388 ? 10.089 84.981 241.864 1.00 37.51 1388 LEU D O 1
ATOM 704 N N . ARG A 1 1389 ? 11.395 84.876 240.040 1.00 39.31 1389 ARG D N 1
ATOM 705 C CA . ARG A 1 1389 ? 10.282 84.488 239.188 1.00 39.31 1389 ARG D CA 1
ATOM 706 C C . ARG A 1 1389 ? 9.924 83.021 239.343 1.00 39.31 1389 ARG D C 1
ATOM 707 O O . ARG A 1 1389 ? 8.959 82.565 238.723 1.00 39.31 1389 ARG D O 1
ATOM 715 N N . GLY A 1 1390 ? 10.678 82.276 240.152 1.00 40.08 1390 GLY D N 1
ATOM 716 C CA . GLY A 1 1390 ? 10.398 80.877 240.390 1.00 40.08 1390 GLY D CA 1
ATOM 717 C C . GLY A 1 1390 ? 9.140 80.614 241.181 1.00 40.08 1390 GLY D C 1
ATOM 718 O O . GLY A 1 1390 ? 8.701 79.462 241.241 1.00 40.08 1390 GLY D O 1
ATOM 719 N N . PHE A 1 1391 ? 8.553 81.642 241.795 1.00 40.19 1391 PHE D N 1
ATOM 720 C CA . PHE A 1 1391 ? 7.279 81.450 242.477 1.00 40.19 1391 PHE D CA 1
ATOM 721 C C . PHE A 1 1391 ? 6.216 80.969 241.500 1.00 40.19 1391 PHE D C 1
ATOM 722 O O . PHE A 1 1391 ? 5.578 79.934 241.714 1.00 40.19 1391 PHE D O 1
ATOM 730 N N . SER A 1 1392 ? 6.014 81.711 240.418 1.00 41.69 1392 SER D N 1
ATOM 731 C CA . SER A 1 1392 ? 5.003 81.368 239.422 1.00 41.69 1392 SER D CA 1
ATOM 732 C C . SER A 1 1392 ? 5.572 80.448 238.350 1.00 41.69 1392 SER D C 1
ATOM 733 O O . SER A 1 1392 ? 5.473 80.717 237.157 1.00 41.69 1392 SER D O 1
ATOM 736 N N . SER A 1 1393 ? 6.177 79.344 238.777 1.00 41.57 1393 SER D N 1
ATOM 737 C CA . SER A 1 1393 ? 6.770 78.387 237.857 1.00 41.57 1393 SER D CA 1
ATOM 738 C C . SER A 1 1393 ? 6.401 76.978 238.290 1.00 41.57 1393 SER D C 1
ATOM 739 O O . SER A 1 1393 ? 6.454 76.650 239.476 1.00 41.57 1393 SER D O 1
ATOM 742 N N . THR A 1 1394 ? 6.029 76.149 237.316 1.00 44.02 1394 THR D N 1
ATOM 743 C CA . THR A 1 1394 ? 5.618 74.783 237.611 1.00 44.02 1394 THR D CA 1
ATOM 744 C C . THR A 1 1394 ? 6.779 73.905 238.061 1.00 44.02 1394 THR D C 1
ATOM 745 O O . THR A 1 1394 ? 6.543 72.838 238.632 1.00 44.02 1394 THR D O 1
ATOM 749 N N . MET A 1 1395 ? 8.021 74.325 237.814 1.00 42.97 1395 MET D N 1
ATOM 750 C CA . MET A 1 1395 ? 9.162 73.509 238.211 1.00 42.97 1395 MET D CA 1
ATOM 751 C C . MET A 1 1395 ? 9.384 73.564 239.715 1.00 42.97 1395 MET D C 1
ATOM 752 O O . MET A 1 1395 ? 9.734 72.555 240.337 1.00 42.97 1395 MET D O 1
ATOM 757 N N . VAL A 1 1396 ? 9.185 74.728 240.317 1.00 42.03 1396 VAL D N 1
ATOM 758 C CA . VAL A 1 1396 ? 9.428 74.911 241.742 1.00 42.03 1396 VAL D CA 1
ATOM 759 C C . VAL A 1 1396 ? 8.254 74.343 242.525 1.00 42.03 1396 VAL D C 1
ATOM 760 O O . VAL A 1 1396 ? 7.095 74.691 242.271 1.00 42.03 1396 VAL D O 1
ATOM 764 N N . GLY A 1 1397 ? 8.548 73.471 243.480 1.00 44.47 1397 GLY D N 1
ATOM 765 C CA . GLY A 1 1397 ? 7.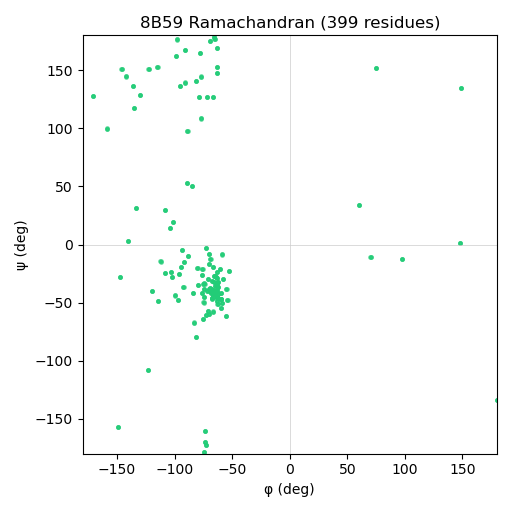508 72.843 244.266 1.00 44.47 1397 GLY D CA 1
ATOM 766 C C . GLY A 1 1397 ? 6.818 73.819 245.199 1.00 44.47 1397 GLY D C 1
ATOM 767 O O . GLY A 1 1397 ? 7.190 74.982 245.330 1.00 44.47 1397 GLY D O 1
ATOM 768 N N . VAL A 1 1398 ? 5.781 73.317 245.870 1.00 45.24 1398 VAL D N 1
ATOM 769 C CA . VAL A 1 1398 ? 4.995 74.174 246.752 1.00 45.24 1398 VAL D CA 1
ATOM 770 C C . VAL A 1 1398 ? 5.758 74.477 248.030 1.00 45.24 1398 VAL D C 1
ATOM 771 O O . VAL A 1 1398 ? 5.632 75.572 248.595 1.00 45.24 1398 VAL D O 1
ATOM 775 N N . ASP A 1 1399 ? 6.565 73.528 248.510 1.00 47.01 1399 ASP D N 1
ATOM 776 C CA . ASP A 1 1399 ? 7.352 73.775 249.712 1.00 47.01 1399 ASP D CA 1
ATOM 777 C C . ASP A 1 1399 ? 8.350 74.906 249.496 1.00 47.01 1399 ASP D C 1
ATOM 778 O O . ASP A 1 1399 ? 8.549 75.745 250.381 1.00 47.01 1399 ASP D O 1
ATOM 783 N N . LEU A 1 1400 ? 8.967 74.967 248.316 1.00 44.65 1400 LEU D N 1
ATOM 784 C CA . LEU A 1 1400 ? 9.845 76.093 248.022 1.00 44.65 1400 LEU D CA 1
ATOM 785 C C . LEU A 1 1400 ? 9.070 77.385 247.819 1.00 44.65 1400 LEU D C 1
ATOM 786 O O . LEU A 1 1400 ? 9.600 78.458 248.101 1.00 44.65 1400 LEU D O 1
ATOM 791 N N . LYS A 1 1401 ? 7.831 77.322 247.334 1.00 42.87 1401 LYS D N 1
ATOM 792 C CA . LYS A 1 1401 ? 7.038 78.545 247.272 1.00 42.87 1401 LYS D CA 1
ATOM 793 C C . LYS A 1 1401 ? 6.755 79.077 248.674 1.00 42.87 1401 LYS D C 1
ATOM 794 O O . LYS A 1 1401 ? 6.818 80.291 248.913 1.00 42.87 1401 LYS D O 1
ATOM 800 N N . ILE A 1 1402 ? 6.467 78.180 249.618 1.00 43.42 1402 ILE D N 1
ATOM 801 C CA . ILE A 1 1402 ? 6.281 78.604 251.002 1.00 43.42 1402 ILE D CA 1
ATOM 802 C C . ILE A 1 1402 ? 7.578 79.166 251.563 1.00 43.42 1402 ILE D C 1
ATOM 803 O O . ILE A 1 1402 ? 7.577 80.181 252.265 1.00 43.42 1402 ILE D O 1
ATOM 808 N N . GLN A 1 1403 ? 8.704 78.516 251.265 1.00 43.79 1403 GLN D N 1
ATOM 809 C CA . GLN A 1 1403 ? 9.988 79.022 251.742 1.00 43.79 1403 GLN D CA 1
ATOM 810 C C . GLN A 1 1403 ? 10.296 80.391 251.151 1.00 43.79 1403 GLN D C 1
ATOM 811 O O . GLN A 1 1403 ? 10.888 81.244 251.822 1.00 43.79 1403 GLN D O 1
ATOM 817 N N . MET A 1 1404 ? 9.906 80.619 249.897 1.00 42.31 1404 MET D N 1
ATOM 818 C CA . MET A 1 1404 ? 10.057 81.936 249.295 1.00 42.31 1404 MET D CA 1
ATOM 819 C C . MET A 1 1404 ? 9.225 82.963 250.042 1.00 42.31 1404 MET D C 1
ATOM 820 O O . MET A 1 1404 ? 9.730 84.019 250.437 1.00 42.31 1404 MET D O 1
ATOM 825 N N . LEU A 1 1405 ? 7.943 82.663 250.252 1.00 41.91 1405 LEU D N 1
ATOM 826 C CA . LEU A 1 1405 ? 7.085 83.576 250.998 1.00 41.91 1405 LEU D CA 1
ATOM 827 C C . LEU A 1 1405 ? 7.625 83.848 252.395 1.00 41.91 1405 LEU D C 1
ATOM 828 O O . LEU A 1 1405 ? 7.414 84.934 252.942 1.00 41.91 1405 LEU D O 1
ATOM 833 N N . VAL A 1 1406 ? 8.330 82.885 252.984 1.00 43.18 1406 VAL D N 1
ATOM 834 C CA . VAL A 1 1406 ? 8.773 83.043 254.364 1.00 43.18 1406 VAL D CA 1
ATOM 835 C C . VAL A 1 1406 ? 10.073 83.835 254.441 1.00 43.18 1406 VAL D C 1
ATOM 836 O O . VAL A 1 1406 ? 10.232 84.697 255.310 1.00 43.18 1406 VAL D O 1
ATOM 840 N N . GLU A 1 1407 ? 11.019 83.569 253.543 1.00 43.20 1407 GLU D N 1
ATOM 841 C CA . GLU A 1 1407 ? 12.344 84.169 253.644 1.00 43.20 1407 GLU D CA 1
ATOM 842 C C . GLU A 1 1407 ? 12.538 85.375 252.737 1.00 43.20 1407 GLU D C 1
ATOM 843 O O . GLU A 1 1407 ? 13.105 86.380 253.173 1.00 43.20 1407 GLU D O 1
ATOM 849 N N . LEU A 1 1408 ? 12.094 85.305 251.485 1.00 41.16 1408 LEU D N 1
ATOM 850 C CA . LEU A 1 1408 ? 12.266 86.438 250.583 1.00 41.16 1408 LEU D CA 1
ATOM 851 C C . LEU A 1 1408 ? 11.320 87.574 250.949 1.00 41.16 1408 LEU D C 1
ATOM 852 O O . LEU A 1 1408 ? 11.755 88.683 251.274 1.00 41.16 1408 LEU D O 1
ATOM 857 N N . TYR A 1 1409 ? 10.020 87.314 250.906 1.00 40.46 1409 TYR D N 1
ATOM 858 C CA . TYR A 1 1409 ? 9.030 88.292 251.320 1.00 40.46 1409 TYR D CA 1
ATOM 859 C C . TYR A 1 1409 ? 8.718 88.122 252.803 1.00 40.46 1409 TYR D C 1
ATOM 860 O O . TYR A 1 1409 ? 9.090 87.135 253.436 1.00 40.46 1409 TYR D O 1
ATOM 869 N N . GLY A 1 1410 ? 8.031 89.110 253.363 1.00 47.48 1410 GLY D N 1
ATOM 870 C CA . GLY A 1 1410 ? 7.703 89.050 254.770 1.00 47.48 1410 GLY D CA 1
ATOM 871 C C . GLY A 1 1410 ? 6.392 88.344 255.032 1.00 47.48 1410 GLY D C 1
ATOM 872 O O . GLY A 1 1410 ? 5.320 88.950 254.926 1.00 47.48 1410 GLY D O 1
ATOM 873 N N . ALA A 1 1411 ? 6.462 87.063 255.385 1.00 47.78 1411 ALA D N 1
ATOM 874 C CA . ALA A 1 1411 ? 5.272 86.288 255.689 1.00 47.78 1411 ALA D CA 1
ATOM 875 C C . ALA A 1 1411 ? 5.606 85.285 256.777 1.00 47.78 1411 ALA D C 1
ATOM 876 O O . ALA A 1 1411 ? 6.749 84.842 256.904 1.00 47.78 1411 ALA D O 1
ATOM 878 N N . GLU A 1 1412 ? 4.596 84.938 257.563 1.00 52.57 1412 GLU D N 1
ATOM 879 C CA . GLU A 1 1412 ? 4.741 84.076 258.729 1.00 52.57 1412 GLU D CA 1
ATOM 880 C C . GLU A 1 1412 ? 4.529 82.618 258.343 1.00 52.57 1412 GLU D C 1
ATOM 881 O O . GLU A 1 1412 ? 3.634 82.309 257.553 1.00 52.57 1412 GLU D O 1
ATOM 887 N N . PRO A 1 1413 ? 5.340 81.712 258.894 1.00 52.30 1413 PRO D N 1
ATOM 888 C CA . PRO A 1 1413 ? 5.224 80.299 258.498 1.00 52.30 1413 PRO D CA 1
ATOM 889 C C . PRO A 1 1413 ? 3.855 79.711 258.780 1.00 52.30 1413 PRO D C 1
ATOM 890 O O . PRO A 1 1413 ? 3.309 78.983 257.940 1.00 52.30 1413 PRO D O 1
ATOM 894 N N . ALA A 1 1414 ? 3.274 80.018 259.941 1.00 52.91 1414 ALA D N 1
ATOM 895 C CA . ALA A 1 1414 ? 1.965 79.473 260.276 1.00 52.91 1414 ALA D CA 1
ATOM 896 C C . ALA A 1 1414 ? 0.887 80.006 259.339 1.00 52.91 1414 ALA D C 1
ATOM 897 O O . ALA A 1 1414 ? -0.085 79.304 259.038 1.00 52.91 1414 ALA D O 1
ATOM 899 N N . THR A 1 1415 ? 1.039 81.244 258.867 1.00 52.98 1415 THR D N 1
ATOM 900 C CA . THR A 1 1415 ? 0.054 81.833 257.973 1.00 52.98 1415 THR D CA 1
ATOM 901 C C . THR A 1 1415 ? 0.390 81.594 256.506 1.00 52.98 1415 THR D C 1
ATOM 902 O O . THR A 1 1415 ? -0.473 81.775 255.643 1.00 52.98 1415 THR D O 1
ATOM 906 N N . ALA A 1 1416 ? 1.620 81.187 256.203 1.00 48.88 1416 ALA D N 1
ATOM 907 C CA . ALA A 1 1416 ? 1.957 80.777 254.848 1.00 48.88 1416 ALA D CA 1
ATOM 908 C C . ALA A 1 1416 ? 1.812 79.277 254.642 1.00 48.88 1416 ALA D C 1
ATOM 909 O O . ALA A 1 1416 ? 1.990 78.802 253.517 1.00 48.88 1416 ALA D O 1
ATOM 911 N N . ALA A 1 1417 ? 1.500 78.527 255.702 1.00 46.97 1417 ALA D N 1
ATOM 912 C CA . ALA A 1 1417 ? 1.349 77.086 255.581 1.00 46.97 1417 ALA D CA 1
ATOM 913 C C . ALA A 1 1417 ? 0.182 76.691 254.692 1.00 46.97 1417 ALA D C 1
ATOM 914 O O . ALA A 1 1417 ? 0.215 75.610 254.096 1.00 46.97 1417 ALA D O 1
ATOM 916 N N . LEU A 1 1418 ? -0.845 77.528 254.582 1.00 44.95 1418 LEU D N 1
ATOM 917 C CA . LEU A 1 1418 ? -1.992 77.186 253.743 1.00 44.95 1418 LEU D CA 1
ATOM 918 C C . LEU A 1 1418 ? -1.756 77.565 252.283 1.00 44.95 1418 LEU D C 1
ATOM 919 O O . LEU A 1 1418 ? -2.579 78.195 251.626 1.00 44.95 1418 LEU D O 1
ATOM 924 N N . LEU A 1 1419 ? -0.604 77.144 251.768 1.00 43.74 1419 LEU D N 1
ATOM 925 C CA . LEU A 1 1419 ? -0.339 77.154 250.340 1.00 43.74 1419 LEU D CA 1
ATOM 926 C C . LEU A 1 1419 ? -0.618 75.813 249.687 1.00 43.74 1419 LEU D C 1
ATOM 927 O O . LEU A 1 1419 ? -0.888 75.774 248.483 1.00 43.74 1419 LEU D O 1
ATOM 932 N N . TYR A 1 1420 ? -0.556 74.723 250.444 1.00 44.45 1420 TYR D N 1
ATOM 933 C CA . TYR A 1 1420 ? -0.933 73.413 249.946 1.00 44.45 1420 TYR D CA 1
ATOM 934 C C . TYR A 1 1420 ? -2.347 73.059 250.390 1.00 44.45 1420 TYR D C 1
ATOM 935 O O . TYR A 1 1420 ? -2.904 73.650 251.319 1.00 44.45 1420 TYR D O 1
ATOM 944 N N . ARG A 1 1421 ? -2.921 72.074 249.704 1.00 42.68 1421 ARG D N 1
ATOM 945 C CA . ARG A 1 1421 ? -4.362 71.872 249.694 1.00 42.68 1421 ARG D CA 1
ATOM 946 C C . ARG A 1 1421 ? -4.900 71.528 251.080 1.00 42.68 1421 ARG D C 1
ATOM 947 O O . ARG A 1 1421 ? -4.154 71.240 252.019 1.00 42.68 1421 ARG D O 1
ATOM 955 N N . GLY A 1 1422 ? -6.224 71.553 251.186 1.00 44.20 1422 GLY D N 1
ATOM 956 C CA . GLY A 1 1422 ? -6.917 71.306 252.433 1.00 44.20 1422 GLY D CA 1
ATOM 957 C C . GLY A 1 1422 ? -8.210 72.090 252.492 1.00 44.20 1422 GLY D C 1
ATOM 958 O O . GLY A 1 1422 ? -8.233 73.275 252.158 1.00 44.20 1422 GLY D O 1
ATOM 959 N N . TRP A 1 1423 ? -9.294 71.447 252.916 1.00 46.13 1423 TRP D N 1
ATOM 960 C CA . TRP A 1 1423 ? -10.620 72.051 252.876 1.00 46.13 1423 TRP D CA 1
ATOM 961 C C . TRP A 1 1423 ? -11.279 71.885 254.233 1.00 46.13 1423 TRP D C 1
ATOM 962 O O . TRP A 1 1423 ? -11.338 70.772 254.764 1.00 46.13 1423 TRP D O 1
ATOM 973 N N . THR A 1 1424 ? -11.775 72.988 254.790 1.00 48.34 1424 THR D N 1
ATOM 974 C CA . THR A 1 1424 ? -12.379 72.996 256.115 1.00 48.34 1424 THR D CA 1
ATOM 975 C C . THR A 1 1424 ? -13.891 73.180 256.069 1.00 48.34 1424 THR D C 1
ATOM 976 O O . THR A 1 1424 ? -14.466 73.744 257.004 1.00 48.34 1424 THR D O 1
ATOM 980 N N . MET A 1 1425 ? -14.542 72.718 255.001 1.00 47.54 1425 MET D N 1
ATOM 981 C CA . MET A 1 1425 ? -15.995 72.837 254.835 1.00 47.54 1425 MET D CA 1
ATOM 982 C C . MET A 1 1425 ? -16.447 74.295 254.838 1.00 47.54 1425 MET D C 1
ATOM 983 O O . MET A 1 1425 ? -17.536 74.623 255.308 1.00 47.54 1425 MET D O 1
ATOM 988 N N . GLN A 1 1426 ? -15.606 75.176 254.299 1.00 45.91 1426 GLN D N 1
ATOM 989 C CA . GLN A 1 1426 ? -15.934 76.596 254.187 1.00 45.91 1426 GLN D CA 1
ATOM 990 C C . GLN A 1 1426 ? -17.174 76.806 253.331 1.00 45.91 1426 GLN D C 1
ATOM 991 O O . GLN A 1 1426 ? -17.609 75.901 252.619 1.00 45.91 1426 GLN D O 1
ATOM 997 N N . LYS B 1 1292 ? -7.698 95.237 248.873 1.00 37.69 1292 LYS E N 1
ATOM 998 C CA . LYS B 1 1292 ? -6.939 96.170 248.048 1.00 37.69 1292 LYS E CA 1
ATOM 999 C C . LYS B 1 1292 ? -7.190 95.901 246.572 1.00 37.69 1292 LYS E C 1
ATOM 1000 O O . LYS B 1 1292 ? -7.528 94.785 246.184 1.00 37.69 1292 LYS E O 1
ATOM 1006 N N . TYR B 1 1293 ? -7.020 96.934 245.750 1.00 37.39 1293 TYR E N 1
ATOM 1007 C CA . TYR B 1 1293 ? -7.281 96.801 244.321 1.00 37.39 1293 TYR E CA 1
ATOM 1008 C C . TYR B 1 1293 ? -6.180 96.007 243.628 1.00 37.39 1293 TYR E C 1
ATOM 1009 O O . TYR B 1 1293 ? -6.466 95.122 242.815 1.00 37.39 1293 TYR E O 1
ATOM 1018 N N . ALA B 1 1294 ? -4.919 96.307 243.938 1.00 38.70 1294 ALA E N 1
ATOM 1019 C CA . ALA B 1 1294 ? -3.814 95.610 243.289 1.00 38.70 1294 ALA E CA 1
ATOM 1020 C C . ALA B 1 1294 ? -3.775 94.144 243.683 1.00 38.70 1294 ALA E C 1
ATOM 1021 O O . ALA B 1 1294 ? -3.482 93.281 242.847 1.00 38.70 1294 ALA E O 1
ATOM 1023 N N . MET B 1 1295 ? -4.047 93.842 244.954 1.00 40.20 1295 MET E N 1
ATOM 1024 C CA . MET B 1 1295 ? -4.097 92.448 245.388 1.00 40.20 1295 MET E CA 1
ATOM 1025 C C . MET B 1 1295 ? -5.159 91.683 244.616 1.00 40.20 1295 MET E C 1
ATOM 1026 O O . MET B 1 1295 ? -4.907 90.583 244.112 1.00 40.20 1295 MET E O 1
ATOM 1031 N N . ALA B 1 1296 ? -6.355 92.261 244.505 1.00 38.00 1296 ALA E N 1
ATOM 1032 C CA . ALA B 1 1296 ? -7.431 91.625 243.758 1.00 38.00 1296 ALA E CA 1
ATOM 1033 C C . ALA B 1 1296 ? -7.034 91.405 242.307 1.00 38.00 1296 ALA E C 1
ATOM 1034 O O . ALA B 1 1296 ? -7.223 90.315 241.761 1.00 38.00 1296 ALA E O 1
ATOM 1036 N N . VAL B 1 1297 ? -6.473 92.433 241.670 1.00 36.94 1297 VAL E N 1
ATOM 1037 C CA . VAL B 1 1297 ? -6.118 92.334 240.257 1.00 36.94 1297 VAL E CA 1
ATOM 1038 C C . VAL B 1 1297 ? -5.060 91.257 240.038 1.00 36.94 1297 VAL E C 1
ATOM 1039 O O . VAL B 1 1297 ? -5.176 90.435 239.123 1.00 36.94 1297 VAL E O 1
ATOM 1043 N N . ALA B 1 1298 ? -4.027 91.230 240.880 1.00 37.20 1298 ALA E N 1
ATOM 1044 C CA . ALA B 1 1298 ? -2.959 90.253 240.698 1.00 37.20 1298 ALA E CA 1
ATOM 1045 C C . ALA B 1 1298 ? -3.456 88.837 240.958 1.00 37.20 1298 ALA E C 1
ATOM 1046 O O . ALA B 1 1298 ? -3.185 87.919 240.174 1.00 37.20 1298 ALA E O 1
ATOM 1048 N N . ILE B 1 1299 ? -4.189 88.638 242.055 1.00 38.65 1299 ILE E N 1
ATOM 1049 C CA . ILE B 1 1299 ? -4.706 87.312 242.373 1.00 38.65 1299 ILE E CA 1
ATOM 1050 C C . ILE B 1 1299 ? -5.661 86.823 241.294 1.00 38.65 1299 ILE E C 1
ATOM 1051 O O . ILE B 1 1299 ? -5.662 85.635 240.951 1.00 38.65 1299 ILE E O 1
ATOM 1056 N N . GLY B 1 1300 ? -6.462 87.715 240.720 1.00 38.50 1300 GLY E N 1
ATOM 1057 C CA . GLY B 1 1300 ? -7.448 87.301 239.746 1.00 38.50 1300 GLY E CA 1
ATOM 1058 C C . GLY B 1 1300 ? -6.943 87.267 238.322 1.00 38.50 1300 GLY E C 1
ATOM 1059 O O . GLY B 1 1300 ? -7.635 86.775 237.428 1.00 38.50 1300 GLY E O 1
ATOM 1060 N N . GLY B 1 1301 ? -5.746 87.792 238.087 1.00 40.60 1301 GLY E N 1
ATOM 1061 C CA . GLY B 1 1301 ? -5.170 87.718 236.762 1.00 40.60 1301 GLY E CA 1
ATOM 1062 C C . GLY B 1 1301 ? -4.095 86.661 236.638 1.00 40.60 1301 GLY E C 1
ATOM 1063 O O . GLY B 1 1301 ? -3.829 86.171 235.537 1.00 40.60 1301 GLY E O 1
ATOM 1064 N N . SER B 1 1302 ? -3.471 86.298 237.759 1.00 40.15 1302 SER E N 1
ATOM 1065 C CA . SER B 1 1302 ? -2.387 85.321 237.716 1.00 40.15 1302 SER E CA 1
ATOM 1066 C C . SER B 1 1302 ? -2.902 83.942 237.329 1.00 40.15 1302 SER E C 1
ATOM 1067 O O . SER B 1 1302 ? -2.311 83.262 236.483 1.00 40.15 1302 SER E O 1
ATOM 1070 N N . LEU B 1 1303 ? -4.003 83.513 237.934 1.00 40.70 1303 LEU E N 1
ATOM 1071 C CA . LEU B 1 1303 ? -4.536 82.173 237.740 1.00 40.70 1303 LEU E CA 1
ATOM 1072 C C . LEU B 1 1303 ? -5.611 82.175 236.665 1.00 40.70 1303 LEU E C 1
ATOM 1073 O O . LEU B 1 1303 ? -6.457 83.072 236.620 1.00 40.70 1303 LEU E O 1
ATOM 1078 N N . GLY B 1 1304 ? -5.564 81.173 235.788 1.00 42.69 1304 GLY E N 1
ATOM 1079 C CA . GLY B 1 1304 ? -6.607 81.033 234.791 1.00 42.69 1304 GLY E CA 1
ATOM 1080 C C . GLY B 1 1304 ? -6.593 79.752 233.983 1.00 42.69 1304 GLY E C 1
ATOM 1081 O O . GLY B 1 1304 ? -5.565 79.363 233.421 1.00 42.69 1304 GLY E O 1
ATOM 1082 N N . SER B 1 1305 ? -7.746 79.077 233.950 1.00 44.42 1305 SER E N 1
ATOM 1083 C CA . SER B 1 1305 ? -8.091 77.988 233.035 1.00 44.42 1305 SER E CA 1
ATOM 1084 C C . SER B 1 1305 ? -7.314 76.709 233.320 1.00 44.42 1305 SER E C 1
ATOM 1085 O O . SER B 1 1305 ? -7.639 75.647 232.784 1.00 44.42 1305 SER E O 1
ATOM 1088 N N . GLN B 1 1306 ? -6.297 76.797 234.175 1.00 42.13 1306 GLN E N 1
ATOM 1089 C CA . GLN B 1 1306 ? -5.527 75.623 234.572 1.00 42.13 1306 GLN E CA 1
ATOM 1090 C C . GLN B 1 1306 ? -4.847 75.984 235.891 1.00 42.13 1306 GLN E C 1
ATOM 1091 O O . GLN B 1 1306 ? -3.814 76.658 235.889 1.00 42.13 1306 GLN E O 1
ATOM 1097 N N . LEU B 1 1307 ? -5.424 75.532 236.994 1.00 40.86 1307 LEU E N 1
ATOM 1098 C CA . LEU B 1 1307 ? -4.893 75.858 238.311 1.00 40.86 1307 LEU E CA 1
ATOM 1099 C C . LEU B 1 1307 ? -3.670 74.986 238.548 1.00 40.86 1307 LEU E C 1
ATOM 1100 O O . LEU B 1 1307 ? -3.780 73.776 238.749 1.00 40.86 1307 LEU E O 1
ATOM 1105 N N . SER B 1 1308 ? -2.493 75.604 238.516 1.00 42.25 1308 SER E N 1
ATOM 1106 C CA . SER B 1 1308 ? -1.247 74.867 238.603 1.00 42.25 1308 SER E CA 1
ATOM 1107 C C . SER B 1 1308 ? -1.109 74.209 239.973 1.00 42.25 1308 SER E C 1
ATOM 1108 O O . SER B 1 1308 ? -1.957 74.350 240.856 1.00 42.25 1308 SER E O 1
ATOM 1111 N N . GLU B 1 1309 ? -0.007 73.474 240.136 1.00 43.07 1309 GLU E N 1
ATOM 1112 C CA . GLU B 1 1309 ? 0.245 72.723 241.360 1.00 43.07 1309 GLU E CA 1
ATOM 1113 C C . GLU B 1 1309 ? 0.136 73.571 242.620 1.00 43.07 1309 GLU E C 1
ATOM 1114 O O . GLU B 1 1309 ? -0.104 73.015 243.695 1.00 43.07 1309 GLU E O 1
ATOM 1120 N N . ALA B 1 1310 ? 0.287 74.891 242.516 1.00 42.19 1310 ALA E N 1
ATOM 1121 C CA . ALA B 1 1310 ? 0.268 75.773 243.674 1.00 42.19 1310 ALA E CA 1
ATOM 1122 C C . ALA B 1 1310 ? -0.610 77.001 243.473 1.00 42.19 1310 ALA E C 1
ATOM 1123 O O . ALA B 1 1310 ? -0.307 78.063 244.022 1.00 42.19 1310 ALA E O 1
ATOM 1125 N N . GLN B 1 1311 ? -1.682 76.887 242.690 1.00 41.56 1311 GLN E N 1
ATOM 1126 C CA . GLN B 1 1311 ? -2.678 77.942 242.580 1.00 41.56 1311 GLN E CA 1
ATOM 1127 C C . GLN B 1 1311 ? -4.021 77.561 243.171 1.00 41.56 1311 GLN E C 1
ATOM 1128 O O . GLN B 1 1311 ? -4.855 78.447 243.383 1.00 41.56 1311 GLN E O 1
ATOM 1134 N N . VAL B 1 1312 ? -4.253 76.275 243.440 1.00 39.09 1312 VAL E N 1
ATOM 1135 C CA . VAL B 1 1312 ? -5.577 75.818 243.836 1.00 39.09 1312 VAL E CA 1
ATOM 1136 C C . VAL B 1 1312 ? -5.987 76.356 245.194 1.00 39.09 1312 VAL E C 1
ATOM 1137 O O . VAL B 1 1312 ? -7.181 76.379 245.507 1.00 39.09 1312 VAL E O 1
ATOM 1141 N N . SER B 1 1313 ? -5.036 76.802 246.014 1.00 37.94 1313 SER E N 1
ATOM 1142 C CA . SER B 1 1313 ? -5.329 77.257 247.366 1.00 37.94 1313 SER E CA 1
ATOM 1143 C C . SER B 1 1313 ? -5.367 78.777 247.471 1.00 37.94 1313 SER E C 1
ATOM 1144 O O . SER B 1 1313 ? -5.253 79.322 248.572 1.00 37.94 1313 SER E O 1
ATOM 1147 N N . ALA B 1 1314 ? -5.534 79.471 246.343 1.00 37.13 1314 ALA E N 1
ATOM 1148 C CA . ALA B 1 1314 ? -5.616 80.927 246.377 1.00 37.13 1314 ALA E CA 1
ATOM 1149 C C . ALA B 1 1314 ? -6.835 81.404 247.149 1.00 37.13 1314 ALA E C 1
ATOM 1150 O O . ALA B 1 1314 ? -6.815 82.495 247.725 1.00 37.13 1314 ALA E O 1
ATOM 1152 N N . ALA B 1 1315 ? -7.902 80.606 247.180 1.00 37.55 1315 ALA E N 1
ATOM 1153 C CA . ALA B 1 1315 ? -9.069 80.973 247.972 1.00 37.55 1315 ALA E CA 1
ATOM 1154 C C . ALA B 1 1315 ? -8.744 80.950 249.459 1.00 37.55 1315 ALA E C 1
ATOM 1155 O O . ALA B 1 1315 ? -8.890 81.9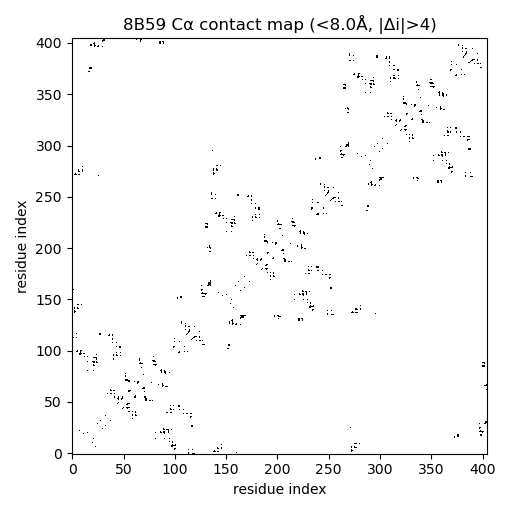62 250.153 1.00 37.55 1315 ALA E O 1
ATOM 1157 N N . ARG B 1 1316 ? -8.290 79.802 249.963 1.00 37.28 1316 ARG E N 1
ATOM 1158 C CA . ARG B 1 1316 ? -7.916 79.702 251.368 1.00 37.28 1316 ARG E CA 1
ATOM 1159 C C . ARG B 1 1316 ? -6.795 80.660 251.736 1.00 37.28 1316 ARG E C 1
ATOM 1160 O O . ARG B 1 1316 ? -6.624 80.970 252.917 1.00 37.28 1316 ARG E O 1
ATOM 1168 N N . VAL B 1 1317 ? -6.015 81.121 250.757 1.00 36.80 1317 VAL E N 1
ATOM 1169 C CA . VAL B 1 1317 ? -5.020 82.154 251.031 1.00 36.80 1317 VAL E CA 1
ATOM 1170 C C . VAL B 1 1317 ? -5.697 83.508 251.203 1.00 36.80 1317 VAL E C 1
ATOM 1171 O O . VAL B 1 1317 ? -5.449 84.226 252.178 1.00 36.80 1317 VAL E O 1
ATOM 1175 N N . VAL B 1 1318 ? -6.565 83.877 250.259 1.00 38.05 1318 VAL E N 1
ATOM 1176 C CA . VAL B 1 1318 ? -7.250 85.164 250.330 1.00 38.05 1318 VAL E CA 1
ATOM 1177 C C . VAL B 1 1318 ? -8.264 85.163 251.467 1.00 38.05 1318 VAL E C 1
ATOM 1178 O O . VAL B 1 1318 ? -8.192 85.983 252.388 1.00 38.05 1318 VAL E O 1
ATOM 1182 N N . LEU B 1 1319 ? -9.226 84.249 251.411 1.00 38.24 1319 LEU E N 1
ATOM 1183 C CA . LEU B 1 1319 ? -10.184 84.080 252.492 1.00 38.24 1319 LEU E CA 1
ATOM 1184 C C . LEU B 1 1319 ? -9.486 83.384 253.657 1.00 38.24 1319 LEU E C 1
ATOM 1185 O O . LEU B 1 1319 ? -8.291 83.085 253.606 1.00 38.24 1319 LEU E O 1
ATOM 1190 N N . GLY B 1 1320 ? -10.217 83.118 254.727 1.00 41.02 1320 GLY E N 1
ATOM 1191 C CA . GLY B 1 1320 ? -9.670 82.382 255.845 1.00 41.02 1320 GLY E CA 1
ATOM 1192 C C . GLY B 1 1320 ? -9.511 80.915 255.508 1.00 41.02 1320 GLY E C 1
ATOM 1193 O O . GLY B 1 1320 ? -9.652 80.492 254.360 1.00 41.02 1320 GLY E O 1
ATOM 1194 N N . ASN B 1 1321 ? -9.211 80.125 256.537 1.00 43.82 1321 ASN E N 1
ATOM 1195 C CA . ASN B 1 1321 ? -9.184 78.678 256.400 1.00 43.82 1321 ASN E CA 1
ATOM 1196 C C . ASN B 1 1321 ? -10.340 77.985 257.095 1.00 43.82 1321 ASN E C 1
ATOM 1197 O O . ASN B 1 1321 ? -10.698 76.873 256.697 1.00 43.82 1321 ASN E O 1
ATOM 1202 N N . GLY B 1 1322 ? -10.937 78.603 258.110 1.00 43.92 1322 GLY E N 1
ATOM 1203 C CA . GLY B 1 1322 ? -12.116 78.064 258.743 1.00 43.92 1322 GLY E CA 1
ATOM 1204 C C . GLY B 1 1322 ? -13.340 78.227 257.867 1.00 43.92 1322 GLY E C 1
ATOM 1205 O O . GLY B 1 1322 ? -13.261 78.422 256.653 1.00 43.92 1322 GLY E O 1
ATOM 1206 N N . VAL B 1 1323 ? -14.504 78.146 258.509 1.00 42.55 1323 VAL E N 1
ATOM 1207 C CA . VAL B 1 1323 ? -15.755 78.323 257.788 1.00 42.55 1323 VAL E CA 1
ATOM 1208 C C . VAL B 1 1323 ? -15.928 79.788 257.410 1.00 42.55 1323 VAL E C 1
ATOM 1209 O O . VAL B 1 1323 ? -15.833 80.688 258.256 1.00 42.55 1323 VAL E O 1
ATOM 1213 N N . TRP B 1 1324 ? -16.167 80.036 256.128 1.00 41.13 1324 TRP E N 1
ATOM 1214 C CA . TRP B 1 1324 ? -16.516 81.363 255.650 1.00 41.13 1324 TRP E CA 1
ATOM 1215 C C . TRP B 1 1324 ? -17.973 81.632 255.991 1.00 41.13 1324 TRP E C 1
ATOM 1216 O O . TRP B 1 1324 ? -18.805 80.723 255.971 1.00 41.13 1324 TRP E O 1
ATOM 1227 N N . ARG B 1 1325 ? -18.285 82.885 256.321 1.00 45.72 1325 ARG E N 1
ATOM 1228 C CA . ARG B 1 1325 ? -19.487 83.080 257.119 1.00 45.72 1325 ARG E CA 1
ATOM 1229 C C . ARG B 1 1325 ? -20.798 83.078 256.332 1.00 45.72 1325 ARG E C 1
ATOM 1230 O O . ARG B 1 1325 ? -21.476 82.050 256.298 1.00 45.72 1325 ARG E O 1
ATOM 1238 N N . ASP B 1 1326 ? -21.167 84.177 255.678 1.00 45.79 1326 ASP E N 1
ATOM 1239 C CA . ASP B 1 1326 ? -22.314 84.153 254.780 1.00 45.79 1326 ASP E CA 1
ATOM 1240 C C . ASP B 1 1326 ? -22.127 85.105 253.612 1.00 45.79 1326 ASP E C 1
ATOM 1241 O O . ASP B 1 1326 ? -22.668 84.885 252.526 1.00 45.79 1326 ASP E O 1
ATOM 1246 N N . ALA B 1 1327 ? -21.353 86.166 253.827 1.00 44.64 1327 ALA E N 1
ATOM 1247 C CA . ALA B 1 1327 ? -21.152 87.141 252.768 1.00 44.64 1327 ALA E CA 1
ATOM 1248 C C . ALA B 1 1327 ? -20.182 86.607 251.732 1.00 44.64 1327 ALA E C 1
ATOM 1249 O O . ALA B 1 1327 ? -20.396 86.775 250.527 1.00 44.64 1327 ALA E O 1
ATOM 1251 N N . VAL B 1 1328 ? -19.117 85.953 252.194 1.00 42.51 1328 VAL E N 1
ATOM 1252 C CA . VAL B 1 1328 ? -18.228 85.235 251.290 1.00 42.51 1328 VAL E CA 1
ATOM 1253 C C . VAL B 1 1328 ? -19.027 84.255 250.442 1.00 42.51 1328 VAL E C 1
ATOM 1254 O O . VAL B 1 1328 ? -18.878 84.199 249.218 1.00 42.51 1328 VAL E O 1
ATOM 1258 N N . ILE B 1 1329 ? -19.904 83.482 251.083 1.00 41.33 1329 ILE E N 1
ATOM 1259 C CA . ILE B 1 1329 ? -20.619 82.435 250.364 1.00 41.33 1329 ILE E CA 1
ATOM 1260 C C . ILE B 1 1329 ? -21.617 83.036 249.386 1.00 41.33 1329 ILE E C 1
ATOM 1261 O O . ILE B 1 1329 ? -21.797 82.525 248.278 1.00 41.33 1329 ILE E O 1
ATOM 1266 N N . ASP B 1 1330 ? -22.265 84.137 249.761 1.00 42.46 1330 ASP E N 1
ATOM 1267 C CA . ASP B 1 1330 ? -23.225 84.758 248.855 1.00 42.46 1330 ASP E CA 1
ATOM 1268 C C . ASP B 1 1330 ? -22.519 85.376 247.656 1.00 42.46 1330 ASP E C 1
ATOM 1269 O O . ASP B 1 1330 ? -23.001 85.275 246.522 1.00 42.46 1330 ASP E O 1
ATOM 1274 N N . VAL B 1 1331 ? -21.368 86.011 247.880 1.00 39.52 1331 VAL E N 1
ATOM 1275 C CA . VAL B 1 1331 ? -20.611 86.564 246.766 1.00 39.52 1331 VAL E CA 1
ATOM 1276 C C . VAL B 1 1331 ? -20.118 85.451 245.852 1.00 39.52 1331 VAL E C 1
ATOM 1277 O O . VAL B 1 1331 ? -20.160 85.577 244.624 1.00 39.52 1331 VAL E O 1
ATOM 1281 N N . LEU B 1 1332 ? -19.660 84.340 246.431 1.00 39.05 1332 LEU E N 1
ATOM 1282 C CA . LEU B 1 1332 ? -19.217 83.218 245.611 1.00 39.05 1332 LEU E CA 1
ATOM 1283 C C . LEU B 1 1332 ? -20.377 82.624 244.828 1.00 39.05 1332 LEU E C 1
ATOM 1284 O O . LEU B 1 1332 ? -20.204 82.196 243.683 1.00 39.05 1332 LEU E O 1
ATOM 1289 N N . ARG B 1 1333 ? -21.570 82.592 245.423 1.00 39.23 1333 ARG E N 1
ATOM 1290 C CA . ARG B 1 1333 ? -22.735 82.080 244.712 1.00 39.23 1333 ARG E CA 1
ATOM 1291 C C . ARG B 1 1333 ? -23.104 82.982 243.546 1.00 39.23 1333 ARG E C 1
ATOM 1292 O O . ARG B 1 1333 ? -23.409 82.495 242.453 1.00 39.23 1333 ARG E O 1
ATOM 1300 N N . LYS B 1 1334 ? -23.082 84.297 243.759 1.00 38.96 1334 LYS E N 1
ATOM 1301 C CA . LYS B 1 1334 ? -23.367 85.224 242.668 1.00 38.96 1334 LYS E CA 1
ATOM 1302 C C . LYS B 1 1334 ? -22.328 85.104 241.562 1.00 38.96 1334 LYS E C 1
ATOM 1303 O O . LYS B 1 1334 ? -22.666 85.146 240.373 1.00 38.96 1334 LYS E O 1
ATOM 1309 N N . LEU B 1 1335 ? -21.054 84.962 241.934 1.00 36.84 1335 LEU E N 1
ATOM 1310 C CA . LEU B 1 1335 ? -20.003 84.808 240.935 1.00 36.84 1335 LEU E CA 1
ATOM 1311 C C . LEU B 1 1335 ? -20.195 83.529 240.137 1.00 36.84 1335 LEU E C 1
ATOM 1312 O O . LEU B 1 1335 ? -20.084 83.527 238.908 1.00 36.84 1335 LEU E O 1
ATOM 1317 N N . HIS B 1 1336 ? -20.482 82.422 240.823 1.00 35.90 1336 HIS E N 1
ATOM 1318 C CA . HIS B 1 1336 ? -20.697 81.171 240.113 1.00 35.90 1336 HIS E CA 1
ATOM 1319 C C . HIS B 1 1336 ? -21.893 81.272 239.189 1.00 35.90 1336 HIS E C 1
ATOM 1320 O O . HIS B 1 1336 ? -21.844 80.790 238.057 1.00 35.90 1336 HIS E O 1
ATOM 1327 N N . ASN B 1 1337 ? -22.980 81.884 239.655 1.00 37.27 1337 ASN E N 1
ATOM 1328 C CA . ASN B 1 1337 ? -24.127 82.088 238.780 1.00 37.27 1337 ASN E CA 1
ATOM 1329 C C . ASN B 1 1337 ? -23.710 82.830 237.522 1.00 37.27 1337 ASN E C 1
ATOM 1330 O O . ASN B 1 1337 ? -23.753 82.272 236.422 1.00 37.27 1337 ASN E O 1
ATOM 1335 N N . VAL B 1 1338 ? -23.210 84.059 237.684 1.00 36.45 1338 VAL E N 1
ATOM 1336 C CA . VAL B 1 1338 ? -22.877 84.907 236.540 1.00 36.45 1338 VAL E CA 1
ATOM 1337 C C . VAL B 1 1338 ? -21.920 84.206 235.587 1.00 36.45 1338 VAL E C 1
ATOM 1338 O O . VAL B 1 1338 ? -22.046 84.326 234.362 1.00 36.45 1338 VAL E O 1
ATOM 1342 N N . MET B 1 1339 ? -20.959 83.449 236.116 1.00 37.19 1339 MET E N 1
ATOM 1343 C CA . MET B 1 1339 ? -19.886 82.935 235.280 1.00 37.19 1339 MET E CA 1
ATOM 1344 C C . MET B 1 1339 ? -20.119 81.528 234.746 1.00 37.19 1339 MET E C 1
ATOM 1345 O O . MET B 1 1339 ? -19.465 81.149 233.771 1.00 37.19 1339 MET E O 1
ATOM 1350 N N . TYR B 1 1340 ? -21.018 80.743 235.342 1.00 36.69 1340 TYR E N 1
ATOM 1351 C CA . TYR B 1 1340 ? -21.151 79.349 234.952 1.00 36.69 1340 TYR E CA 1
ATOM 1352 C C . TYR B 1 1340 ? -22.583 78.836 234.902 1.00 36.69 1340 TYR E C 1
ATOM 1353 O O . TYR B 1 1340 ? -22.771 77.645 234.634 1.00 36.69 1340 TYR E O 1
ATOM 1362 N N . GLY B 1 1341 ? -23.595 79.671 235.141 1.00 38.64 1341 GLY E N 1
ATOM 1363 C CA . GLY B 1 1341 ? -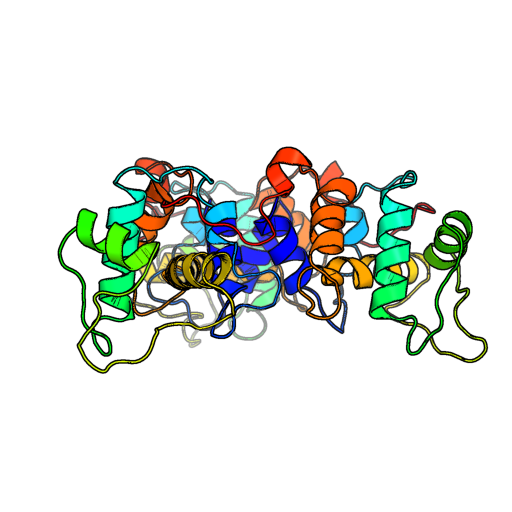24.956 79.183 235.052 1.00 38.64 1341 GLY E CA 1
ATOM 1364 C C . GLY B 1 1341 ? -25.439 79.002 233.635 1.00 38.64 1341 GLY E C 1
ATOM 1365 O O . GLY B 1 1341 ? -26.392 78.251 233.406 1.00 38.64 1341 GLY E O 1
ATOM 1366 N N . GLY B 1 1342 ? -24.804 79.673 232.677 1.00 38.09 1342 GLY E N 1
ATOM 1367 C CA . GLY B 1 1342 ? -25.217 79.526 231.295 1.00 38.09 1342 GLY E CA 1
ATOM 1368 C C . GLY B 1 1342 ? -24.984 78.127 230.769 1.00 38.09 1342 GLY E C 1
ATOM 1369 O O . GLY B 1 1342 ? -25.677 77.673 229.855 1.00 38.09 1342 GLY E O 1
ATOM 1370 N N . LYS B 1 1343 ? -24.009 77.423 231.335 1.00 38.29 1343 LYS E N 1
ATOM 1371 C CA . LYS B 1 1343 ? -23.651 76.091 230.869 1.00 38.29 1343 LYS E CA 1
ATOM 1372 C C . LYS B 1 1343 ? -23.936 75.012 231.903 1.00 38.29 1343 LYS E C 1
ATOM 1373 O O . LYS B 1 1343 ? -24.539 73.988 231.572 1.00 38.29 1343 LYS E O 1
ATOM 1379 N N . TYR B 1 1344 ? -23.516 75.217 233.149 1.00 39.70 1344 TYR E N 1
ATOM 1380 C CA . TYR B 1 1344 ? -23.611 74.188 234.170 1.00 39.70 1344 TYR E CA 1
ATOM 1381 C C . TYR B 1 1344 ? -24.744 74.435 235.153 1.00 39.70 1344 TYR E C 1
ATOM 1382 O O . TYR B 1 1344 ? -24.781 73.804 236.210 1.00 39.70 1344 TYR E O 1
ATOM 1391 N N . GLY B 1 1345 ? -25.667 75.332 234.831 1.00 38.13 1345 GLY E N 1
ATOM 1392 C CA . GLY B 1 1345 ? -26.778 75.592 235.721 1.00 38.13 1345 GLY E CA 1
ATOM 1393 C C . GLY B 1 1345 ? -26.365 76.408 236.921 1.00 38.13 1345 GLY E C 1
ATOM 1394 O O . GLY B 1 1345 ? -25.206 76.362 237.340 1.00 38.13 1345 GLY E O 1
ATOM 1395 N N . ARG B 1 1346 ? -27.293 77.169 237.478 1.00 39.63 1346 ARG E N 1
ATOM 1396 C CA . ARG B 1 1346 ? -26.976 77.991 238.629 1.00 39.63 1346 ARG E CA 1
ATOM 1397 C C . ARG B 1 1346 ? -27.399 77.294 239.913 1.00 39.63 1346 ARG E C 1
ATOM 1398 O O . ARG B 1 1346 ? -27.983 76.209 239.903 1.00 39.63 1346 ARG E O 1
ATOM 1406 N N . ILE B 1 1347 ? -27.087 77.929 241.034 1.00 40.12 1347 ILE E N 1
ATOM 1407 C CA . ILE B 1 1347 ? -27.486 77.445 242.345 1.00 40.12 1347 ILE E CA 1
ATOM 1408 C C . ILE B 1 1347 ? -28.291 78.535 243.029 1.00 40.12 1347 ILE E C 1
ATOM 1409 O O . ILE B 1 1347 ? -28.096 79.729 242.780 1.00 40.12 1347 ILE E O 1
ATOM 1414 N N . ASP B 1 1348 ? -29.205 78.115 243.899 1.00 46.69 1348 ASP E N 1
ATOM 1415 C CA . ASP B 1 1348 ? -30.248 78.985 244.423 1.00 46.69 1348 ASP E CA 1
ATOM 1416 C C . ASP B 1 1348 ? -29.921 79.580 245.786 1.00 46.69 1348 ASP E C 1
ATOM 1417 O O . ASP B 1 1348 ? -30.092 80.785 245.990 1.00 46.69 1348 ASP E O 1
ATOM 1422 N N . ASP B 1 1349 ? -29.462 78.765 246.727 1.00 45.04 1349 ASP E N 1
ATOM 1423 C CA . ASP B 1 1349 ? -29.392 79.167 248.122 1.00 45.04 1349 ASP E CA 1
ATOM 1424 C C . ASP B 1 1349 ? -27.951 79.236 248.606 1.00 45.04 1349 ASP E C 1
ATOM 1425 O O . ASP B 1 1349 ? -27.061 78.550 248.098 1.00 45.04 1349 ASP E O 1
ATOM 1430 N N . ILE B 1 1350 ? -27.732 80.093 249.608 1.00 41.40 1350 ILE E N 1
ATOM 1431 C CA . ILE B 1 1350 ? -26.418 80.219 250.229 1.00 41.40 1350 ILE E CA 1
ATOM 1432 C C . ILE B 1 1350 ? -26.007 78.909 250.885 1.00 41.40 1350 ILE E C 1
ATOM 1433 O O . ILE B 1 1350 ? -24.819 78.564 250.911 1.00 41.40 1350 ILE E O 1
ATOM 1438 N N . ALA B 1 1351 ? -26.971 78.150 251.401 1.00 41.03 1351 ALA E N 1
ATOM 1439 C CA . ALA B 1 1351 ? -26.650 76.853 251.985 1.00 41.03 1351 ALA E CA 1
ATOM 1440 C C . ALA B 1 1351 ? -26.384 75.802 250.919 1.00 41.03 1351 ALA E C 1
ATOM 1441 O O . ALA B 1 1351 ? -25.660 74.836 251.176 1.00 41.03 1351 ALA E O 1
ATOM 1443 N N . ALA B 1 1352 ? -26.957 75.962 249.730 1.00 39.96 1352 ALA E N 1
ATOM 1444 C CA . ALA B 1 1352 ? -26.672 75.049 248.633 1.00 39.96 1352 ALA E CA 1
ATOM 1445 C C . ALA B 1 1352 ? -25.358 75.369 247.942 1.00 39.96 1352 ALA E C 1
ATOM 1446 O O . ALA B 1 1352 ? -24.805 74.501 247.258 1.00 39.96 1352 ALA E O 1
ATOM 1448 N N . MET B 1 1353 ? -24.848 76.592 248.093 1.00 40.24 1353 MET E N 1
ATOM 1449 C CA . MET B 1 1353 ? -23.492 76.879 247.641 1.00 40.24 1353 MET E CA 1
ATOM 1450 C C . MET B 1 1353 ? -22.473 76.153 248.505 1.00 40.24 1353 MET E C 1
ATOM 1451 O O . MET B 1 1353 ? -21.497 75.601 247.987 1.00 40.24 1353 MET E O 1
ATOM 1456 N N . ARG B 1 1354 ? -22.685 76.141 249.821 1.00 39.90 1354 ARG E N 1
ATOM 1457 C CA . ARG B 1 1354 ? -21.807 75.385 250.707 1.00 39.90 1354 ARG E CA 1
ATOM 1458 C C . ARG B 1 1354 ? -21.803 73.908 250.341 1.00 39.90 1354 ARG E C 1
ATOM 1459 O O . ARG B 1 1354 ? -20.741 73.299 250.178 1.00 39.90 1354 ARG E O 1
ATOM 1467 N N . SER B 1 1355 ? -22.990 73.315 250.199 1.00 39.98 1355 SER E N 1
ATOM 1468 C CA . SER B 1 1355 ? -23.068 71.899 249.862 1.00 39.98 1355 SER E CA 1
ATOM 1469 C C . SER B 1 1355 ? -22.457 71.611 248.498 1.00 39.98 1355 SER E C 1
ATOM 1470 O O . SER B 1 1355 ? -21.881 70.538 248.293 1.00 39.98 1355 SER E O 1
ATOM 1473 N N . TYR B 1 1356 ? -22.571 72.542 247.556 1.00 38.78 1356 TYR E N 1
ATOM 1474 C CA . TYR B 1 1356 ? -21.891 72.372 246.279 1.00 38.78 1356 TYR E CA 1
ATOM 1475 C C . TYR B 1 1356 ? -20.398 72.621 246.398 1.00 38.78 1356 TYR E C 1
ATOM 1476 O O . TYR B 1 1356 ? -19.607 71.973 245.704 1.00 38.78 1356 TYR E O 1
ATOM 1485 N N . LEU B 1 1357 ? -19.996 73.546 247.266 1.00 38.97 1357 LEU E N 1
ATOM 1486 C CA . LEU B 1 1357 ? -18.599 73.965 247.314 1.00 38.97 1357 LEU E CA 1
ATOM 1487 C C . LEU B 1 1357 ? -17.715 72.868 247.887 1.00 38.97 1357 LEU E C 1
ATOM 1488 O O . LEU B 1 1357 ? -16.763 72.422 247.239 1.00 38.97 1357 LEU E O 1
ATOM 1493 N N . ASN B 1 1358 ? -18.013 72.417 249.102 1.00 40.58 1358 ASN E N 1
ATOM 1494 C CA . ASN B 1 1358 ? -17.071 71.541 249.796 1.00 40.58 1358 ASN E CA 1
ATOM 1495 C C . ASN B 1 1358 ? -17.095 70.128 249.223 1.00 40.58 1358 ASN E C 1
ATOM 1496 O O . ASN B 1 1358 ? -16.102 69.659 248.660 1.00 40.58 1358 ASN E O 1
ATOM 1501 N N . ASP B 1 1359 ? -18.222 69.433 249.342 1.00 41.28 1359 ASP E N 1
ATOM 1502 C CA . ASP B 1 1359 ? -18.202 68.009 249.017 1.00 41.28 1359 ASP E CA 1
ATOM 1503 C C . ASP B 1 1359 ? -18.354 67.760 247.519 1.00 41.28 1359 ASP E C 1
ATOM 1504 O O . ASP B 1 1359 ? -17.422 67.293 246.859 1.00 41.28 1359 ASP E O 1
ATOM 1509 N N . GLY B 1 1360 ? -19.517 68.070 246.969 1.00 38.85 1360 GLY E N 1
ATOM 1510 C CA . GLY B 1 1360 ? -19.815 67.633 245.624 1.00 38.85 1360 GLY E CA 1
ATOM 1511 C C . GLY B 1 1360 ? -20.163 68.687 244.600 1.00 38.85 1360 GLY E C 1
ATOM 1512 O O . GLY B 1 1360 ? -19.323 69.462 244.136 1.00 38.85 1360 GLY E O 1
ATOM 1513 N N . THR B 1 1361 ? -21.444 68.695 244.253 1.00 40.75 1361 THR E N 1
ATOM 1514 C CA . THR B 1 1361 ? -21.997 69.366 243.091 1.00 40.75 1361 THR E CA 1
ATOM 1515 C C . THR B 1 1361 ? -23.423 69.788 243.431 1.00 40.75 1361 THR E C 1
ATOM 1516 O O . THR B 1 1361 ? -23.783 69.918 244.605 1.00 40.75 1361 THR E O 1
ATOM 1520 N N . GLY B 1 1362 ? -24.242 69.976 242.403 1.00 40.77 1362 GLY E N 1
ATOM 1521 C CA . GLY B 1 1362 ? -25.494 70.691 242.514 1.00 40.77 1362 GLY E CA 1
ATOM 1522 C C . GLY B 1 1362 ? -25.762 71.401 241.208 1.00 40.77 1362 GLY E C 1
ATOM 1523 O O . GLY B 1 1362 ? -26.769 72.094 241.039 1.00 40.77 1362 GLY E O 1
ATOM 1524 N N . LEU B 1 1363 ? -24.849 71.210 240.264 1.00 40.22 1363 LEU E N 1
ATOM 1525 C CA . LEU B 1 1363 ? -24.996 71.741 238.920 1.00 40.22 1363 LEU E CA 1
ATOM 1526 C C . LEU B 1 1363 ? -26.061 70.935 238.178 1.00 40.22 1363 LEU E C 1
ATOM 1527 O O . LEU B 1 1363 ? -26.758 70.092 238.749 1.00 40.22 1363 LEU E O 1
ATOM 1532 N N . LEU B 1 1364 ? -26.202 71.200 236.882 1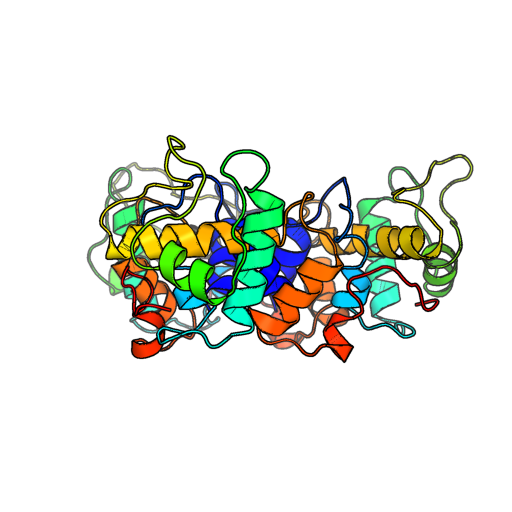.00 42.66 1364 LEU E N 1
ATOM 1533 C CA . LEU B 1 1364 ? -27.196 70.501 236.087 1.00 42.66 1364 LEU E CA 1
ATOM 1534 C C . LEU B 1 1364 ? -26.879 69.009 236.035 1.00 42.66 1364 LEU E C 1
ATOM 1535 O O . LEU B 1 1364 ? -25.711 68.613 236.070 1.00 42.66 1364 LEU E O 1
ATOM 1540 N N . PRO B 1 1365 ? -27.903 68.159 235.963 1.00 45.74 1365 PRO E N 1
ATOM 1541 C CA . PRO B 1 1365 ? -27.656 66.715 235.876 1.00 45.74 1365 PRO E CA 1
ATOM 1542 C C . PRO B 1 1365 ? -26.995 66.353 234.553 1.00 45.74 1365 PRO E C 1
ATOM 1543 O O . PRO B 1 1365 ? -27.489 66.700 233.481 1.00 45.74 1365 PRO E O 1
ATOM 1547 N N . GLY B 1 1366 ? -25.868 65.652 234.642 1.00 48.69 1366 GLY E N 1
ATOM 1548 C CA . GLY B 1 1366 ? -25.128 65.218 233.484 1.00 48.69 1366 GLY E CA 1
ATOM 1549 C C . GLY B 1 1366 ? -23.963 66.110 233.106 1.00 48.69 1366 GLY E C 1
ATOM 1550 O O . GLY B 1 1366 ? -23.140 65.707 232.276 1.00 48.69 1366 GLY E O 1
ATOM 1551 N N . SER B 1 1367 ? -23.873 67.302 233.686 1.00 48.51 1367 SER E N 1
ATOM 1552 C CA . SER B 1 1367 ? -22.792 68.221 233.361 1.00 48.51 1367 SER E CA 1
ATOM 1553 C C . SER B 1 1367 ? -21.534 67.861 234.136 1.00 48.51 1367 SER E C 1
ATOM 1554 O O . SER B 1 1367 ? -21.594 67.484 235.310 1.00 48.51 1367 SER E O 1
ATOM 1557 N N . GLU B 1 1368 ? -20.392 67.979 233.471 1.00 49.73 1368 GLU E N 1
ATOM 1558 C CA . GLU B 1 1368 ? -19.112 67.610 234.051 1.00 49.73 1368 GLU E CA 1
ATOM 1559 C C . GLU B 1 1368 ? -18.639 68.699 235.009 1.00 49.73 1368 GLU E C 1
ATOM 1560 O O . GLU B 1 1368 ? -19.166 69.811 235.007 1.00 49.73 1368 GLU E O 1
ATOM 1566 N N . PRO B 1 1369 ? -17.652 68.402 235.858 1.00 46.72 1369 PRO E N 1
ATOM 1567 C CA . PRO B 1 1369 ? -17.210 69.397 236.841 1.00 46.72 1369 PRO E CA 1
ATOM 1568 C C . PRO B 1 1369 ? -16.623 70.638 236.188 1.00 46.72 1369 PRO E C 1
ATOM 1569 O O . PRO B 1 1369 ? -16.094 70.594 235.076 1.00 46.72 1369 PRO E O 1
ATOM 1573 N N . ILE B 1 1370 ? -16.727 71.759 236.906 1.00 44.00 1370 ILE E N 1
ATOM 1574 C CA . ILE B 1 1370 ? -16.192 73.021 236.404 1.00 44.00 1370 ILE E CA 1
ATOM 1575 C C . ILE B 1 1370 ? -14.681 72.930 236.254 1.00 44.00 1370 ILE E C 1
ATOM 1576 O O . ILE B 1 1370 ? -14.117 73.299 235.220 1.00 44.00 1370 ILE E O 1
ATOM 1581 N N . VAL B 1 1371 ? -14.006 72.443 237.289 1.00 43.28 1371 VAL E N 1
ATOM 1582 C CA . VAL B 1 1371 ? -12.554 72.315 237.287 1.00 43.28 1371 VAL E CA 1
ATOM 1583 C C . VAL B 1 1371 ? -12.178 71.030 238.013 1.00 43.28 1371 VAL E C 1
ATOM 1584 O O . VAL B 1 1371 ? -12.845 70.625 238.972 1.00 43.28 1371 VAL E O 1
ATOM 1588 N N . ASP B 1 1372 ? -11.123 70.377 237.533 1.00 46.77 1372 ASP E N 1
ATOM 1589 C CA . ASP B 1 1372 ? -10.656 69.107 238.069 1.00 46.77 1372 ASP E CA 1
ATOM 1590 C C . ASP B 1 1372 ? -9.145 69.198 238.197 1.00 46.77 1372 ASP E C 1
ATOM 1591 O O . ASP B 1 1372 ? -8.448 69.370 237.191 1.00 46.77 1372 ASP E O 1
ATOM 1596 N N . VAL B 1 1373 ? -8.637 69.094 239.425 1.00 45.00 1373 VAL E N 1
ATOM 1597 C CA . VAL B 1 1373 ? -7.210 69.184 239.693 1.00 45.00 1373 VAL E CA 1
ATOM 1598 C C . VAL B 1 1373 ? -6.663 67.912 240.329 1.00 45.00 1373 VAL E C 1
ATOM 1599 O O . VAL B 1 1373 ? -5.558 67.474 239.992 1.00 45.00 1373 VAL E O 1
ATOM 1603 N N . GLY B 1 1374 ? -7.407 67.306 241.248 1.00 46.06 1374 GLY E N 1
ATOM 1604 C CA . GLY B 1 1374 ? -6.927 66.120 241.928 1.00 46.06 1374 GLY E CA 1
ATOM 1605 C C . GLY B 1 1374 ? -7.907 65.571 242.941 1.00 46.06 1374 GLY E C 1
ATOM 1606 O O . GLY B 1 1374 ? -9.102 65.448 242.656 1.00 46.06 1374 GLY E O 1
ATOM 1607 N N . GLY B 1 1375 ? -7.413 65.239 244.127 1.00 46.20 1375 GLY E N 1
ATOM 1608 C CA . GLY B 1 1375 ? -8.249 64.687 245.170 1.00 46.20 1375 GLY E CA 1
ATOM 1609 C C . GLY B 1 1375 ? -9.289 65.675 245.663 1.00 46.20 1375 GLY E C 1
ATOM 1610 O O . GLY B 1 1375 ? -9.346 66.835 245.259 1.00 46.20 1375 GLY E O 1
ATOM 1611 N N . ALA B 1 1376 ? -10.123 65.193 246.583 1.00 46.12 1376 ALA E N 1
ATOM 1612 C CA . ALA B 1 1376 ? -11.247 65.993 247.061 1.00 46.12 1376 ALA E CA 1
ATOM 1613 C C . ALA B 1 1376 ? -10.771 67.253 247.775 1.00 46.12 1376 ALA E C 1
ATOM 1614 O O . ALA B 1 1376 ? -11.286 68.351 247.525 1.00 46.12 1376 ALA E O 1
ATOM 1616 N N . GLU B 1 1377 ? -9.786 67.114 248.664 1.00 47.62 1377 GLU E N 1
ATOM 1617 C CA . GLU B 1 1377 ? -9.352 68.247 249.473 1.00 47.62 1377 GLU E CA 1
ATOM 1618 C C . GLU B 1 1377 ? -8.779 69.367 248.622 1.00 47.62 1377 GLU E C 1
ATOM 1619 O O . GLU B 1 1377 ? -8.782 70.524 249.053 1.00 47.62 1377 GLU E O 1
ATOM 1625 N N . GLY B 1 1378 ? -8.294 69.052 247.428 1.00 44.19 1378 GLY E N 1
ATOM 1626 C CA . GLY B 1 1378 ? -7.751 70.054 246.539 1.00 44.19 1378 GLY E CA 1
ATOM 1627 C C . GLY B 1 1378 ? -8.729 70.409 245.446 1.00 44.19 1378 GLY E C 1
ATOM 1628 O O . GLY B 1 1378 ? -8.727 71.536 244.945 1.00 44.19 1378 GLY E O 1
ATOM 1629 N N . ASN B 1 1379 ? -9.593 69.463 245.079 1.00 43.41 1379 ASN E N 1
ATOM 1630 C CA . ASN B 1 1379 ? -10.593 69.753 244.061 1.00 43.41 1379 ASN E CA 1
ATOM 1631 C C . ASN B 1 1379 ? -11.618 70.750 244.569 1.00 43.41 1379 ASN E C 1
ATOM 1632 O O . ASN B 1 1379 ? -12.052 71.632 243.825 1.00 43.41 1379 ASN E O 1
ATOM 1637 N N . ALA B 1 1380 ? -12.006 70.644 245.840 1.00 39.50 1380 ALA E N 1
ATOM 1638 C CA . ALA B 1 1380 ? -12.945 71.614 246.388 1.00 39.50 1380 ALA E CA 1
ATOM 1639 C C . ALA B 1 1380 ? -12.318 72.999 246.470 1.00 39.50 1380 ALA E C 1
ATOM 1640 O O . ALA B 1 1380 ? -12.961 74.004 246.140 1.00 39.50 1380 ALA E O 1
ATOM 1642 N N . CYS B 1 1381 ? -11.058 73.072 246.892 1.00 39.70 1381 CYS E N 1
ATOM 1643 C CA . CYS B 1 1381 ? -10.389 74.363 246.969 1.00 39.70 1381 CYS E CA 1
ATOM 1644 C C . CYS B 1 1381 ? -10.171 74.956 245.584 1.00 39.70 1381 CYS E C 1
ATOM 1645 O O . CYS B 1 1381 ? -10.214 76.179 245.426 1.00 39.70 1381 CYS E O 1
ATOM 1648 N N . ALA B 1 1382 ? -9.972 74.116 244.566 1.00 38.05 1382 ALA E N 1
ATOM 1649 C CA . ALA B 1 1382 ? -9.859 74.626 243.205 1.00 38.05 1382 ALA E CA 1
ATOM 1650 C C . ALA B 1 1382 ? -11.201 75.115 242.685 1.00 38.05 1382 ALA E C 1
ATOM 1651 O O . ALA B 1 1382 ? -11.274 76.132 241.987 1.00 38.05 1382 ALA E O 1
ATOM 1653 N N . ARG B 1 1383 ? -12.274 74.389 242.998 1.00 37.22 1383 ARG E N 1
ATOM 1654 C CA . ARG B 1 1383 ? -13.608 74.827 242.615 1.00 37.22 1383 ARG E CA 1
ATOM 1655 C C . ARG B 1 1383 ? -13.976 76.140 243.293 1.00 37.22 1383 ARG E C 1
ATOM 1656 O O . ARG B 1 1383 ? -14.747 76.932 242.740 1.00 37.22 1383 ARG E O 1
ATOM 1664 N N . ALA B 1 1384 ? -13.428 76.393 244.480 1.00 35.99 1384 ALA E N 1
ATOM 1665 C CA . ALA B 1 1384 ? -13.643 77.687 245.122 1.00 35.99 1384 ALA E CA 1
ATOM 1666 C C . ALA B 1 1384 ? -12.735 78.769 244.554 1.00 35.99 1384 ALA E C 1
ATOM 1667 O O . ALA B 1 1384 ? -13.144 79.931 244.471 1.00 35.99 1384 ALA E O 1
ATOM 1669 N N . THR B 1 1385 ? -11.507 78.415 244.173 1.00 36.03 1385 THR E N 1
ATOM 1670 C CA . THR B 1 1385 ? -10.567 79.397 243.641 1.00 36.03 1385 THR E CA 1
ATOM 1671 C C . THR B 1 1385 ? -10.987 79.884 242.262 1.00 36.03 1385 THR E C 1
ATOM 1672 O O . THR B 1 1385 ? -10.859 81.073 241.952 1.00 36.03 1385 THR E O 1
ATOM 1676 N N . ILE B 1 1386 ? -11.510 78.989 241.424 1.00 35.38 1386 ILE E N 1
ATOM 1677 C CA . ILE B 1 1386 ? -11.834 79.336 240.049 1.00 35.38 1386 ILE E CA 1
ATOM 1678 C C . ILE B 1 1386 ? -12.840 80.475 239.945 1.00 35.38 1386 ILE E C 1
ATOM 1679 O O . ILE B 1 1386 ? -13.074 80.981 238.847 1.00 35.38 1386 ILE E O 1
ATOM 1684 N N . LEU B 1 1387 ? -13.431 80.898 241.060 1.00 36.19 1387 LEU E N 1
ATOM 1685 C CA . LEU B 1 1387 ? -14.423 81.963 241.037 1.00 36.19 1387 LEU E CA 1
ATOM 1686 C C . LEU B 1 1387 ? -13.816 83.340 241.264 1.00 36.19 1387 LEU E C 1
ATOM 1687 O O . LEU B 1 1387 ? -14.270 84.316 240.663 1.00 36.19 1387 LEU E O 1
ATOM 1692 N N . LEU B 1 1388 ? -12.797 83.450 242.118 1.00 37.51 1388 LEU E N 1
ATOM 1693 C CA . LEU B 1 1388 ? -12.242 84.768 242.401 1.00 37.51 1388 LEU E CA 1
ATOM 1694 C C . LEU B 1 1388 ? -11.475 85.352 241.226 1.00 37.51 1388 LEU E C 1
ATOM 1695 O O . LEU B 1 1388 ? -11.079 86.519 241.288 1.00 37.51 1388 LEU E O 1
ATOM 1700 N N . ARG B 1 1389 ? -11.252 84.583 240.165 1.00 39.31 1389 ARG E N 1
ATOM 1701 C CA . ARG B 1 1389 ? -10.747 85.177 238.937 1.00 39.31 1389 ARG E CA 1
ATOM 1702 C C . ARG B 1 1389 ? -11.803 85.995 238.218 1.00 39.31 1389 ARG E C 1
ATOM 1703 O O . ARG B 1 1389 ? -11.497 86.606 237.190 1.00 39.31 1389 ARG E O 1
ATOM 1711 N N . GLY B 1 1390 ? -13.032 86.020 238.732 1.00 40.08 1390 GLY E N 1
ATOM 1712 C CA . GLY B 1 1390 ? -14.099 86.797 238.139 1.00 40.08 1390 GLY E CA 1
ATOM 1713 C C . GLY B 1 1390 ? -13.927 88.292 238.258 1.00 40.08 1390 GLY E C 1
ATOM 1714 O O . GLY B 1 1390 ? -14.659 89.032 237.596 1.00 40.08 1390 GLY E O 1
ATOM 1715 N N . PHE B 1 1391 ? -12.992 88.757 239.088 1.00 40.19 1391 PHE E N 1
ATOM 1716 C CA . PHE B 1 1391 ? -12.722 90.188 239.148 1.00 40.19 1391 PHE E CA 1
ATOM 1717 C C . PHE B 1 1391 ? -12.279 90.707 237.788 1.00 40.19 1391 PHE E C 1
ATOM 1718 O O . PHE B 1 1391 ? -12.863 91.651 237.247 1.00 40.19 1391 PHE E O 1
ATOM 1726 N N . SER B 1 1392 ? -11.241 90.101 237.223 1.00 41.69 1392 SER E N 1
ATOM 1727 C CA . SER B 1 1392 ? -10.707 90.526 235.933 1.00 41.69 1392 SER E CA 1
ATOM 1728 C C . SER B 1 1392 ? -11.404 89.814 234.781 1.00 41.69 1392 SER E C 1
ATOM 1729 O O . SER B 1 1392 ? -10.768 89.215 233.920 1.00 41.69 1392 SER E O 1
ATOM 1732 N N . SER B 1 1393 ? -12.730 89.878 234.762 1.00 41.57 1393 SER E N 1
ATOM 1733 C CA . SER B 1 1393 ? -13.519 89.234 233.722 1.00 41.57 1393 SER E CA 1
ATOM 1734 C C . SER B 1 1393 ? -14.607 90.182 233.254 1.00 41.57 1393 SER E C 1
ATOM 1735 O O . SER B 1 1393 ? -15.266 90.833 234.065 1.00 41.57 1393 SER E O 1
ATOM 1738 N N . THR B 1 1394 ? -14.793 90.253 231.937 1.00 44.02 1394 THR E N 1
ATOM 1739 C CA . THR B 1 1394 ? -15.782 91.152 231.365 1.00 44.02 1394 THR E CA 1
ATOM 1740 C C . THR B 1 1394 ? -17.211 90.709 231.650 1.00 44.02 1394 THR E C 1
ATOM 1741 O O . THR B 1 1394 ? -18.134 91.516 231.504 1.00 44.02 1394 THR E O 1
ATOM 1745 N N . MET B 1 1395 ? -17.417 89.453 232.043 1.00 42.97 1395 MET E N 1
ATOM 1746 C CA . MET B 1 1395 ? -18.770 88.979 232.310 1.00 42.97 1395 MET E CA 1
ATOM 1747 C C . MET B 1 1395 ? -19.302 89.535 233.624 1.00 42.97 1395 MET E C 1
ATOM 1748 O O . MET B 1 1395 ? -20.485 89.873 233.728 1.00 42.97 1395 MET E O 1
ATOM 1753 N N . VAL B 1 1396 ? -18.446 89.637 234.630 1.00 42.03 1396 VAL E N 1
ATOM 1754 C CA . VAL B 1 1396 ? -18.860 90.098 235.947 1.00 42.03 1396 VAL E CA 1
ATOM 1755 C C . VAL B 1 1396 ? -18.974 91.614 235.935 1.00 42.03 1396 VAL E C 1
ATOM 1756 O O . VAL B 1 1396 ? -18.037 92.317 235.544 1.00 42.03 1396 VAL E O 1
ATOM 1760 N N . GLY B 1 1397 ? -20.124 92.124 236.363 1.00 44.47 1397 GLY E N 1
ATOM 1761 C CA . GLY B 1 1397 ? -20.354 93.551 236.363 1.00 44.47 1397 GLY E CA 1
ATOM 1762 C C . GLY B 1 1397 ? -19.510 94.276 237.391 1.00 44.47 1397 GLY E C 1
ATOM 1763 O O . GLY B 1 1397 ? -18.795 93.680 238.194 1.00 44.47 1397 GLY E O 1
ATOM 1764 N N . VAL B 1 1398 ? -19.604 95.605 237.362 1.00 45.24 1398 VAL E N 1
ATOM 1765 C CA . VAL B 1 1398 ? -18.792 96.419 238.260 1.00 45.24 1398 VAL E CA 1
ATOM 1766 C C . VAL B 1 1398 ? -19.323 96.347 239.682 1.00 45.24 1398 VAL E C 1
ATOM 1767 O O . VAL B 1 1398 ? -18.547 96.394 240.647 1.00 45.24 1398 VAL E O 1
ATOM 1771 N N . ASP B 1 1399 ? -20.641 96.227 239.844 1.00 47.01 1399 ASP E N 1
ATOM 1772 C CA . ASP B 1 1399 ? -21.208 96.116 241.184 1.00 47.01 1399 ASP E CA 1
ATOM 1773 C C . ASP B 1 1399 ? -20.723 94.851 241.884 1.00 47.01 1399 ASP E C 1
ATOM 1774 O O . ASP B 1 1399 ? -20.417 94.875 243.082 1.00 47.01 1399 ASP E O 1
ATOM 1779 N N . LEU B 1 1400 ? -20.617 93.742 241.151 1.00 44.65 1400 LEU E N 1
ATOM 1780 C CA . LEU B 1 1400 ? -20.054 92.537 241.748 1.00 44.65 1400 LEU E CA 1
ATOM 1781 C C . LEU B 1 1400 ? -18.559 92.665 241.991 1.00 44.65 1400 LEU E C 1
ATOM 1782 O O . LEU B 1 1400 ? -18.042 92.046 242.920 1.00 44.65 1400 LEU E O 1
ATOM 1787 N N . LYS B 1 1401 ? -17.841 93.444 241.182 1.00 42.87 1401 LYS E N 1
ATOM 1788 C CA . LYS B 1 1401 ? -16.435 93.677 241.499 1.00 42.87 1401 LYS E CA 1
ATOM 1789 C C . LYS B 1 1401 ? -16.297 94.443 242.811 1.00 42.87 1401 LYS E C 1
ATOM 1790 O O . LYS B 1 1401 ? -15.421 94.138 243.631 1.00 42.87 1401 LYS E O 1
ATOM 1796 N N . ILE B 1 1402 ? -17.171 95.425 243.038 1.00 43.42 1402 ILE E N 1
ATOM 1797 C CA . ILE B 1 1402 ? -17.163 96.138 244.311 1.00 43.42 1402 ILE E CA 1
ATOM 1798 C C . ILE B 1 1402 ? -17.531 95.197 245.447 1.00 43.42 1402 ILE E C 1
ATOM 1799 O O . ILE B 1 1402 ? -16.925 95.234 246.523 1.00 43.42 1402 ILE E O 1
ATOM 1804 N N . GLN B 1 1403 ? -18.526 94.336 245.230 1.00 43.79 1403 GLN E N 1
ATOM 1805 C CA . GLN B 1 1403 ? -18.906 93.380 246.266 1.00 43.79 1403 GLN E CA 1
ATOM 1806 C C . GLN B 1 1403 ? -17.769 92.412 246.568 1.00 43.79 1403 GLN E C 1
ATOM 1807 O O . GLN B 1 1403 ? -17.582 92.006 247.720 1.00 43.79 1403 GLN E O 1
ATOM 1813 N N . MET B 1 1404 ? -17.003 92.031 245.547 1.00 42.31 1404 MET E N 1
ATOM 1814 C CA . MET B 1 1404 ? -15.824 91.201 245.766 1.00 42.31 1404 MET E CA 1
ATOM 1815 C C . MET B 1 1404 ? -14.809 91.931 246.627 1.00 42.31 1404 MET E C 1
ATOM 1816 O O . MET B 1 1404 ? -14.329 91.395 247.629 1.00 42.31 1404 MET E O 1
ATOM 1821 N N . LEU B 1 1405 ? -14.477 93.166 246.249 1.00 41.91 1405 LEU E N 1
ATOM 1822 C CA . LEU B 1 1405 ? -13.539 93.953 247.043 1.00 41.91 1405 LEU E CA 1
ATOM 1823 C C . LEU B 1 1405 ? -14.021 94.130 248.476 1.00 41.91 1405 LEU E C 1
ATOM 1824 O O . LEU B 1 1405 ? -13.205 94.240 249.396 1.00 41.91 1405 LEU E O 1
ATOM 1829 N N . VAL B 1 1406 ? -15.335 94.151 248.689 1.00 43.18 1406 VAL E N 1
ATOM 1830 C CA . VAL B 1 1406 ? -15.856 94.435 250.021 1.00 43.18 1406 VAL E CA 1
ATOM 1831 C C . VAL B 1 1406 ? -15.890 93.179 250.882 1.00 43.18 1406 VAL E C 1
ATOM 1832 O O . VAL B 1 1406 ? -15.539 93.218 252.066 1.00 43.18 1406 VAL E O 1
ATOM 1836 N N . GLU B 1 1407 ? -16.299 92.045 250.316 1.00 43.20 1407 GLU E N 1
ATOM 1837 C CA . GLU B 1 1407 ? -16.505 90.838 251.108 1.00 43.20 1407 GLU E CA 1
ATOM 1838 C C . GLU B 1 1407 ? -15.347 89.856 251.037 1.00 43.20 1407 GLU E C 1
ATOM 1839 O O . GLU B 1 1407 ? -14.952 89.307 252.068 1.00 43.20 1407 GLU E O 1
ATOM 1845 N N . LEU B 1 1408 ? -14.794 89.610 249.851 1.00 41.16 1408 LEU E N 1
ATOM 1846 C CA . LEU B 1 1408 ? -13.684 88.671 249.742 1.00 41.16 1408 LEU E CA 1
ATOM 1847 C C . LEU B 1 1408 ? -12.404 89.270 250.314 1.00 41.16 1408 LEU E C 1
ATOM 1848 O O . LEU B 1 1408 ? -11.827 88.738 251.266 1.00 41.16 1408 LEU E O 1
ATOM 1853 N N . TYR B 1 1409 ? -11.953 90.380 249.748 1.00 40.46 1409 TYR E N 1
ATOM 1854 C CA . TYR B 1 1409 ? -10.795 91.086 250.264 1.00 40.46 1409 TYR E CA 1
ATOM 1855 C C . TYR B 1 1409 ? -11.234 92.133 251.282 1.00 40.46 1409 TYR E C 1
ATOM 1856 O O . TYR B 1 1409 ? -12.415 92.454 251.415 1.00 40.46 1409 TYR E O 1
ATOM 1865 N N . GLY B 1 1410 ? -10.265 92.664 252.016 1.00 47.48 1410 GLY E N 1
ATOM 1866 C CA . GLY B 1 1410 ? -10.586 93.652 253.023 1.00 47.48 1410 GLY E CA 1
ATOM 1867 C C . GLY B 1 1410 ? -10.582 95.063 252.476 1.00 47.48 1410 GLY E C 1
ATOM 1868 O O . GLY B 1 1410 ? -9.526 95.689 252.360 1.00 47.48 1410 GLY E O 1
ATOM 1869 N N . ALA B 1 1411 ? -11.764 95.576 252.142 1.00 47.78 1411 ALA E N 1
ATOM 1870 C CA . ALA B 1 1411 ? -11.891 96.929 251.631 1.00 47.78 1411 ALA E CA 1
ATOM 1871 C C . ALA B 1 1411 ? -13.206 97.514 252.116 1.00 47.78 1411 ALA E C 1
ATOM 1872 O O . ALA B 1 1411 ? -14.175 96.788 252.347 1.00 47.78 1411 ALA E O 1
ATOM 1874 N N . GLU B 1 1412 ? -13.226 98.832 252.263 1.00 52.57 1412 GLU E N 1
ATOM 1875 C CA . GLU B 1 1412 ? -14.356 99.561 252.820 1.00 52.57 1412 GLU E CA 1
ATOM 1876 C C . GLU B 1 1412 ? -15.311 99.990 251.713 1.00 52.57 1412 GLU E C 1
ATOM 1877 O O . GLU B 1 1412 ? -14.868 100.415 250.642 1.00 52.57 1412 GLU E O 1
ATOM 1883 N N . PRO B 1 1413 ? -16.618 99.889 251.957 1.00 52.30 1413 PRO E N 1
ATOM 1884 C CA . PRO B 1 1413 ? -17.582 100.221 250.894 1.00 52.30 1413 PRO E CA 1
ATOM 1885 C C . PRO B 1 1413 ? -17.461 101.652 250.404 1.00 52.30 1413 PRO E C 1
ATOM 1886 O O . PRO B 1 1413 ? -17.518 101.896 249.192 1.00 52.30 1413 PRO E O 1
ATOM 1890 N N . ALA B 1 1414 ? -17.281 102.607 251.317 1.00 52.91 1414 ALA E N 1
ATOM 1891 C CA . ALA B 1 1414 ? -17.172 104.002 250.909 1.00 52.91 1414 ALA E CA 1
ATOM 1892 C C . ALA B 1 1414 ? -15.913 104.241 250.086 1.00 52.91 1414 ALA E C 1
ATOM 1893 O O . ALA B 1 1414 ? -15.902 105.093 249.190 1.00 52.91 1414 ALA E O 1
ATOM 1895 N N . THR B 1 1415 ? -14.842 103.499 250.371 1.00 52.98 1415 THR E N 1
ATOM 1896 C CA . THR B 1 1415 ? -13.596 103.668 249.636 1.00 52.98 1415 THR E CA 1
ATOM 1897 C C . THR B 1 1415 ? -13.504 102.736 248.435 1.00 52.98 1415 THR E C 1
ATOM 1898 O O . THR B 1 1415 ? -12.659 102.948 247.560 1.00 52.98 1415 THR E O 1
ATOM 1902 N N . ALA B 1 1416 ? -14.352 101.714 248.366 1.00 48.88 1416 ALA E N 1
ATOM 1903 C CA . ALA B 1 1416 ? -14.435 100.890 247.169 1.00 48.88 1416 ALA E CA 1
ATOM 1904 C C . ALA B 1 1416 ? -15.513 101.368 246.209 1.00 48.88 1416 ALA E C 1
ATOM 1905 O O . ALA B 1 1416 ? -15.637 100.808 245.117 1.00 48.88 1416 ALA E O 1
ATOM 1907 N N . ALA B 1 1417 ? -16.290 102.380 246.595 1.00 46.97 1417 ALA E N 1
ATOM 1908 C CA . ALA B 1 1417 ? -17.344 102.888 245.728 1.00 46.97 1417 ALA E CA 1
ATOM 1909 C C . ALA B 1 1417 ? -16.806 103.509 244.451 1.00 46.97 1417 ALA E C 1
ATOM 1910 O O . ALA B 1 1417 ? -17.513 103.516 243.439 1.00 46.97 1417 ALA E O 1
ATOM 1912 N N . LEU B 1 1418 ? -15.582 104.027 244.463 1.00 44.95 1418 LEU E N 1
ATOM 1913 C CA . LEU B 1 1418 ? -15.026 104.639 243.257 1.00 44.95 1418 LEU E CA 1
ATOM 1914 C C . LEU B 1 1418 ? -14.386 103.602 242.341 1.00 44.95 1418 LEU E C 1
ATOM 1915 O O . LEU B 1 1418 ? -13.261 103.745 241.869 1.00 44.95 1418 LEU E O 1
ATOM 1920 N N . LEU B 1 1419 ? -15.143 102.542 242.070 1.00 43.74 1419 LEU E N 1
ATOM 1921 C CA . LEU B 1 1419 ? -14.825 101.609 241.001 1.00 43.74 1419 LEU E CA 1
ATOM 1922 C C . LEU B 1 1419 ? -15.569 101.923 239.717 1.00 43.74 1419 LEU E C 1
ATOM 1923 O O . LEU B 1 1419 ? -15.093 101.552 238.638 1.00 43.74 1419 LEU E O 1
ATOM 1928 N N . TYR B 1 1420 ? -16.716 102.586 239.804 1.00 44.45 1420 TYR E N 1
ATOM 1929 C CA . TYR B 1 1420 ? -17.434 103.047 238.628 1.00 44.45 1420 TYR E CA 1
ATOM 1930 C C . TYR B 1 1420 ? -17.151 104.523 238.372 1.00 44.45 1420 TYR E C 1
ATOM 1931 O O . TYR B 1 1420 ? -16.682 105.255 239.247 1.00 44.45 1420 TYR E O 1
ATOM 1940 N N . ARG B 1 1421 ? -17.449 104.947 237.148 1.00 42.68 1421 ARG E N 1
ATOM 1941 C CA . ARG B 1 1421 ? -16.890 106.170 236.593 1.00 42.68 1421 ARG E CA 1
ATOM 1942 C C . ARG B 1 1421 ? -17.328 107.404 237.375 1.00 42.68 1421 ARG E C 1
ATOM 1943 O O . ARG B 1 1421 ? -18.224 107.361 238.221 1.00 42.68 1421 ARG E O 1
ATOM 1951 N N . GLY B 1 1422 ? -16.679 108.521 237.064 1.00 44.20 1422 GLY E N 1
ATOM 1952 C CA . GLY B 1 1422 ? -16.919 109.783 237.734 1.00 44.20 1422 GLY E CA 1
ATOM 1953 C C . GLY B 1 1422 ? -15.657 110.617 237.773 1.00 44.20 1422 GLY E C 1
ATOM 1954 O O . GLY B 1 1422 ? -14.583 110.102 238.089 1.00 44.20 1422 GLY E O 1
ATOM 1955 N N . TRP B 1 1423 ? -15.767 111.904 237.459 1.00 46.13 1423 TRP E N 1
ATOM 1956 C CA . TRP B 1 1423 ? -14.605 112.770 237.318 1.00 46.13 1423 TRP E CA 1
ATOM 1957 C C . TRP B 1 1423 ? -14.828 114.034 238.128 1.00 46.13 1423 TRP E C 1
ATOM 1958 O O . TRP B 1 1423 ? -15.863 114.690 237.982 1.00 46.13 1423 TRP E O 1
ATOM 1969 N N . THR B 1 1424 ? -13.860 114.374 238.977 1.00 48.34 1424 THR E N 1
ATOM 1970 C CA . THR B 1 1424 ? -13.961 115.522 239.866 1.00 48.34 1424 THR E CA 1
ATOM 1971 C C . THR B 1 1424 ? -13.043 116.667 239.453 1.00 48.34 1424 THR E C 1
ATOM 1972 O O . THR B 1 1424 ? -12.589 117.427 240.314 1.00 48.34 1424 THR E O 1
ATOM 1976 N N . MET B 1 1425 ? -12.762 116.803 238.157 1.00 47.54 1425 MET E N 1
ATOM 1977 C CA . MET B 1 1425 ? -11.889 117.857 237.633 1.00 47.54 1425 MET E CA 1
ATOM 1978 C C . MET B 1 1425 ? -10.483 117.774 238.224 1.00 47.54 1425 MET E C 1
ATOM 1979 O O . MET B 1 1425 ? -9.819 118.790 238.432 1.00 47.54 1425 MET E O 1
ATOM 1984 N N . GLN B 1 1426 ? -10.023 116.553 238.489 1.00 45.91 1426 GLN E N 1
ATOM 1985 C CA . GLN B 1 1426 ? -8.676 116.324 239.008 1.00 45.91 1426 GLN E CA 1
ATOM 1986 C C . GLN B 1 1426 ? -7.623 116.836 238.036 1.00 45.91 1426 GLN E C 1
ATOM 1987 O O . GLN B 1 1426 ? -7.917 117.110 236.874 1.00 45.91 1426 GLN E O 1
ATOM 1993 N N . LYS C 1 1292 ? 3.942 101.216 246.582 1.00 37.69 1292 LYS C N 1
ATOM 1994 C CA . LYS C 1 1292 ? 4.571 99.902 246.614 1.00 37.69 1292 LYS C CA 1
ATOM 1995 C C . LYS C 1 1292 ? 4.934 99.451 245.207 1.00 37.69 1292 LYS C C 1
ATOM 1996 O O . LYS C 1 1292 ? 4.321 99.876 244.233 1.00 37.69 1292 LYS C O 1
ATOM 2002 N N . TYR C 1 1293 ? 5.939 98.580 245.112 1.00 37.39 1293 TYR C N 1
ATOM 2003 C CA . TYR C 1 1293 ? 6.402 98.119 243.808 1.00 37.39 1293 TYR C CA 1
ATOM 2004 C C . TYR C 1 1293 ? 5.424 97.129 243.191 1.00 37.39 1293 TYR C C 1
ATOM 2005 O O . TYR C 1 1293 ? 5.102 97.227 242.002 1.00 37.39 1293 TYR C O 1
ATOM 2014 N N . ALA C 1 1294 ? 4.939 96.170 243.981 1.00 38.70 1294 ALA C N 1
ATOM 2015 C CA . ALA C 1 1294 ? 4.022 95.169 243.447 1.00 38.70 1294 ALA C CA 1
ATOM 2016 C C . ALA C 1 1294 ? 2.695 95.788 243.046 1.00 38.70 1294 ALA C C 1
ATOM 2017 O O . ALA C 1 1294 ? 2.109 95.402 242.030 1.00 38.70 1294 ALA C O 1
ATOM 2019 N N . MET C 1 1295 ? 2.194 96.737 243.839 1.00 40.20 1295 MET C N 1
ATOM 2020 C CA . MET C 1 1295 ? 0.959 97.426 243.478 1.00 40.20 1295 MET C CA 1
ATOM 2021 C C . MET C 1 1295 ? 1.111 98.137 242.144 1.00 40.20 1295 MET C C 1
ATOM 2022 O O . MET C 1 1295 ? 0.250 98.021 241.264 1.00 40.20 1295 MET C O 1
ATOM 2027 N N . ALA C 1 1296 ? 2.211 98.869 241.973 1.00 38.00 1296 ALA C N 1
ATOM 2028 C CA . ALA C 1 1296 ? 2.466 99.563 240.718 1.00 38.00 1296 ALA C CA 1
ATOM 2029 C C . ALA C 1 1296 ? 2.537 98.587 239.557 1.00 38.00 1296 ALA C C 1
ATOM 2030 O O . ALA C 1 1296 ? 1.918 98.803 238.512 1.00 38.00 1296 ALA C O 1
ATOM 2032 N N . VAL C 1 1297 ? 3.283 97.493 239.729 1.00 36.94 1297 VAL C N 1
ATOM 2033 C CA . VAL C 1 1297 ? 3.461 96.531 238.646 1.00 36.94 1297 VAL C CA 1
ATOM 2034 C C . VAL C 1 1297 ? 2.130 95.900 238.257 1.00 36.94 1297 VAL C C 1
ATOM 2035 O O . VAL C 1 1297 ? 1.804 95.791 237.069 1.00 36.94 1297 VAL C O 1
ATOM 2039 N N . ALA C 1 1298 ? 1.330 95.493 239.243 1.00 37.20 1298 ALA C N 1
ATOM 2040 C CA . ALA C 1 1298 ? 0.061 94.841 238.938 1.00 37.20 1298 ALA C CA 1
ATOM 2041 C C . ALA C 1 1298 ? -0.915 95.813 238.286 1.00 37.20 1298 ALA C C 1
ATOM 2042 O O . ALA C 1 1298 ? -1.551 95.484 237.277 1.00 37.20 1298 ALA C O 1
ATOM 2044 N N . ILE C 1 1299 ? -1.048 97.016 238.849 1.00 38.65 1299 ILE C N 1
ATOM 2045 C CA . ILE C 1 1299 ? -1.960 98.004 238.284 1.00 38.65 1299 ILE C CA 1
ATOM 2046 C C . ILE C 1 1299 ? -1.544 98.387 236.871 1.00 38.65 1299 ILE C C 1
ATOM 2047 O O . ILE C 1 1299 ? -2.398 98.585 235.999 1.00 38.65 1299 ILE C O 1
ATOM 2052 N N . GLY C 1 1300 ? -0.244 98.472 236.606 1.00 38.50 1300 GLY C N 1
ATOM 2053 C CA . GLY C 1 1300 ? 0.216 98.911 235.305 1.00 38.50 1300 GLY C CA 1
ATOM 2054 C C . GLY C 1 1300 ? 0.375 97.801 234.292 1.00 38.50 1300 GLY C C 1
ATOM 2055 O O . GLY C 1 1300 ? 0.599 98.066 233.109 1.00 38.50 1300 GLY C O 1
ATOM 2056 N N . GLY C 1 1301 ? 0.273 96.554 234.734 1.00 40.60 1301 GLY C N 1
ATOM 2057 C CA . GLY C 1 1301 ? 0.333 95.448 233.802 1.00 40.60 1301 GLY C CA 1
ATOM 2058 C C . GLY C 1 1301 ? -1.022 94.844 233.504 1.00 40.60 1301 GLY C C 1
ATOM 2059 O O . GLY C 1 1301 ? -1.211 94.229 232.452 1.00 40.60 1301 GLY C O 1
ATOM 2060 N N . SER C 1 1302 ? -1.974 95.013 234.424 1.00 40.15 1302 SER C N 1
ATOM 2061 C CA . SER C 1 1302 ? -3.294 94.417 234.235 1.00 40.15 1302 SER C CA 1
ATOM 2062 C C . SER C 1 1302 ? -4.031 95.066 233.074 1.00 40.15 1302 SER C C 1
ATOM 2063 O O . SER C 1 1302 ? -4.616 94.376 232.232 1.00 40.15 1302 SER C O 1
ATOM 2066 N N . LEU C 1 1303 ? -4.014 96.392 233.009 1.00 40.70 1303 LEU C N 1
ATOM 2067 C CA . LEU C 1 1303 ? -4.771 97.142 232.019 1.00 40.70 1303 LEU C CA 1
ATOM 2068 C C . LEU C 1 1303 ? -3.899 97.475 230.817 1.00 40.70 1303 LEU C C 1
ATOM 2069 O O . LEU C 1 1303 ? -2.737 97.857 230.968 1.00 40.70 1303 LEU C O 1
ATOM 2074 N N . GLY C 1 1304 ? -4.462 97.308 229.621 1.00 42.69 1304 GLY C N 1
ATOM 2075 C CA . GLY C 1 1304 ? -3.746 97.695 228.423 1.00 42.69 1304 GLY C CA 1
ATOM 2076 C C . GLY C 1 1304 ? -4.540 97.678 227.132 1.00 42.69 1304 GLY C C 1
ATOM 2077 O O . GLY C 1 1304 ? -5.195 96.685 226.800 1.00 42.69 1304 GLY C O 1
ATOM 2078 N N . SER C 1 1305 ? -4.497 98.802 226.412 1.00 44.42 1305 SER C N 1
ATOM 2079 C CA . SER C 1 1305 ? -4.923 98.961 225.021 1.00 44.42 1305 SER C CA 1
ATOM 2080 C C . SER C 1 1305 ? -6.435 98.872 224.852 1.00 44.42 1305 SER C C 1
ATOM 2081 O O . SER C 1 1305 ? -6.965 99.197 223.786 1.00 44.42 1305 SER C O 1
ATOM 2084 N N . GLN C 1 1306 ? -7.138 98.451 225.902 1.00 42.13 1306 GLN C N 1
ATOM 2085 C CA . GLN C 1 1306 ? -8.595 98.389 225.874 1.00 42.13 1306 GLN C CA 1
ATOM 2086 C C . GLN C 1 1306 ? -9.050 98.387 227.331 1.00 42.13 1306 GLN C C 1
ATOM 2087 O O . GLN C 1 1306 ? -9.021 97.341 227.985 1.00 42.13 1306 GLN C O 1
ATOM 2093 N N . LEU C 1 1307 ? -9.467 99.547 227.820 1.00 40.86 1307 LEU C N 1
ATOM 2094 C CA . LEU C 1 1307 ? -9.875 99.673 229.213 1.00 40.86 1307 LEU C CA 1
ATOM 2095 C C . LEU C 1 1307 ? -11.267 99.072 229.345 1.00 40.86 1307 LEU C C 1
ATOM 2096 O O . LEU C 1 1307 ? -12.252 99.638 228.869 1.00 40.86 1307 LEU C O 1
ATOM 2101 N N . SER C 1 1308 ? -11.344 97.914 229.992 1.00 42.25 1308 SER C N 1
ATOM 2102 C CA . SER C 1 1308 ? -12.593 97.178 230.079 1.00 42.25 1308 SER C CA 1
ATOM 2103 C C . SER C 1 1308 ? -13.617 97.955 230.902 1.00 42.25 1308 SER C C 1
ATOM 2104 O O . SER C 1 1308 ? -13.350 99.038 231.425 1.00 42.25 1308 SER C O 1
ATOM 2107 N N . GLU C 1 1309 ? -14.814 97.374 231.007 1.00 43.07 1309 GLU C N 1
ATOM 2108 C CA . GLU C 1 1309 ? -15.925 98.014 231.699 1.00 43.07 1309 GLU C CA 1
ATOM 2109 C C . GLU C 1 1309 ? -15.573 98.469 233.109 1.00 43.07 1309 GLU C C 1
ATOM 2110 O O . GLU C 1 1309 ? -16.234 99.373 233.627 1.00 43.07 1309 GLU C O 1
ATOM 2116 N N . ALA C 1 1310 ? -14.548 97.885 233.732 1.00 42.19 1310 ALA C N 1
ATOM 2117 C CA . ALA C 1 1310 ? -14.183 98.207 235.103 1.00 42.19 1310 ALA C CA 1
ATOM 2118 C C . ALA C 1 1310 ? -12.689 98.437 235.283 1.00 42.19 1310 ALA C C 1
ATOM 2119 O O . ALA C 1 1310 ? -12.151 98.137 236.352 1.00 42.19 1310 ALA C O 1
ATOM 2121 N N . GLN C 1 1311 ? -12.002 98.947 234.262 1.00 41.56 1311 GLN C N 1
ATOM 2122 C CA . GLN C 1 1311 ? -10.616 99.371 234.392 1.00 41.56 1311 GLN C CA 1
ATOM 2123 C C . GLN C 1 1311 ? -10.434 100.870 234.266 1.00 41.56 1311 GLN C C 1
ATOM 2124 O O . GLN C 1 1311 ? -9.367 101.376 234.622 1.00 41.56 1311 GLN C O 1
ATOM 2130 N N . VAL C 1 1312 ? -11.441 101.591 233.769 1.00 39.09 1312 VAL C N 1
ATOM 2131 C CA . VAL C 1 1312 ? -11.270 103.001 233.452 1.00 39.09 1312 VAL C CA 1
ATOM 2132 C C . VAL C 1 1312 ? -11.048 103.845 234.694 1.00 39.09 1312 VAL C C 1
ATOM 2133 O O . VAL C 1 1312 ? -10.529 104.960 234.589 1.00 39.09 1312 VAL C O 1
ATOM 2137 N N . SER C 1 1313 ? -11.417 103.347 235.874 1.00 37.94 1313 SER C N 1
ATOM 2138 C CA . SER C 1 1313 ? -11.320 104.120 237.104 1.00 37.94 1313 SER C CA 1
ATOM 2139 C C . SER C 1 1313 ? -10.104 103.732 237.937 1.00 37.94 1313 SER C C 1
ATOM 2140 O O . SER C 1 1313 ? -10.060 104.021 239.137 1.00 37.94 1313 SER C O 1
ATOM 2143 N N . ALA C 1 1314 ? -9.110 103.089 237.320 1.00 37.13 1314 ALA C N 1
ATOM 2144 C CA . ALA C 1 1314 ? -7.904 102.719 238.050 1.00 37.13 1314 ALA C CA 1
ATOM 2145 C C . ALA C 1 1314 ? -7.145 103.944 238.538 1.00 37.13 1314 ALA C C 1
ATOM 2146 O O . ALA C 1 1314 ? -6.450 103.877 239.555 1.00 37.13 1314 ALA C O 1
ATOM 2148 N N . ALA C 1 1315 ? -7.266 105.069 237.835 1.00 37.55 1315 ALA C N 1
ATOM 2149 C CA . ALA C 1 1315 ? -6.630 106.295 238.298 1.00 37.55 1315 ALA C CA 1
ATOM 2150 C C . ALA C 1 1315 ? -7.269 106.783 239.590 1.00 37.55 1315 ALA C C 1
ATOM 2151 O O . ALA C 1 1315 ? -6.591 106.935 240.612 1.00 37.55 1315 ALA C O 1
ATOM 2153 N N . ARG C 1 1316 ? -8.581 107.025 239.564 1.00 37.28 1316 ARG C N 1
ATOM 2154 C CA . ARG C 1 1316 ? -9.281 107.455 240.767 1.00 37.28 1316 ARG C CA 1
ATOM 2155 C C . ARG C 1 1316 ? -9.183 106.434 241.889 1.00 37.28 1316 ARG C C 1
ATOM 2156 O O . ARG C 1 1316 ? -9.381 106.792 243.053 1.00 37.28 1316 ARG C O 1
ATOM 2164 N N . VAL C 1 1317 ? -8.899 105.172 241.569 1.00 36.80 1317 VAL C N 1
ATOM 2165 C CA . VAL C 1 1317 ? -8.646 104.185 242.613 1.00 36.80 1317 VAL C CA 1
ATOM 2166 C C . VAL C 1 1317 ? -7.265 104.398 243.221 1.00 36.80 1317 VAL C C 1
ATOM 2167 O O . VAL C 1 1317 ? -7.109 104.463 244.446 1.00 36.80 1317 VAL C O 1
ATOM 2171 N N . VAL C 1 1318 ? -6.241 104.513 242.373 1.00 38.05 1318 VAL C N 1
ATOM 2172 C CA . VAL C 1 1318 ? -4.879 104.704 242.862 1.00 38.05 1318 VAL C CA 1
ATOM 2173 C C . VAL C 1 1318 ? -4.723 106.093 243.469 1.00 38.05 1318 VAL C C 1
ATOM 2174 O O . VAL C 1 1318 ? -4.379 106.242 244.646 1.00 38.05 1318 VAL C O 1
ATOM 2178 N N . LEU C 1 1319 ? -4.961 107.127 242.670 1.00 38.24 1319 LEU C N 1
ATOM 2179 C CA . LEU C 1 1319 ? -4.953 108.494 243.164 1.00 38.24 1319 LEU C CA 1
ATOM 2180 C C . LEU C 1 1319 ? -6.225 108.727 243.975 1.00 38.24 1319 LEU C C 1
ATOM 2181 O O . LEU C 1 1319 ? -7.049 107.827 244.153 1.00 38.24 1319 LEU C O 1
ATOM 2186 N N . GLY C 1 1320 ? -6.404 109.937 244.483 1.00 41.02 1320 GLY C N 1
ATOM 2187 C CA . GLY C 1 1320 ? -7.619 110.281 245.189 1.00 41.02 1320 GLY C CA 1
ATOM 2188 C C . GLY C 1 1320 ? -8.780 110.439 244.230 1.00 41.02 1320 GLY C C 1
ATOM 2189 O O . GLY C 1 1320 ? -8.698 110.108 243.046 1.00 41.02 1320 GLY C O 1
ATOM 2190 N N . ASN C 1 1321 ? -9.887 110.955 244.761 1.00 43.82 1321 ASN C N 1
ATOM 2191 C CA . ASN C 1 1321 ? -11.028 111.312 243.937 1.00 43.82 1321 ASN C CA 1
ATOM 2192 C C . ASN C 1 1321 ? -11.224 112.812 243.795 1.00 43.82 1321 ASN C C 1
ATOM 2193 O O . ASN C 1 1321 ? -11.823 113.246 242.805 1.00 43.82 1321 ASN C O 1
ATOM 2198 N N . GLY C 1 1322 ? -10.741 113.609 244.741 1.00 43.92 1322 GLY C N 1
ATOM 2199 C CA . GLY C 1 1322 ? -10.781 115.046 244.619 1.00 43.92 1322 GLY C CA 1
ATOM 2200 C C . GLY C 1 1322 ? -9.765 115.547 243.614 1.00 43.92 1322 GLY C C 1
ATOM 2201 O O . GLY C 1 1322 ? -9.271 114.816 242.754 1.00 43.92 1322 GLY C O 1
ATOM 2202 N N . VAL C 1 1323 ? -9.446 116.834 243.733 1.00 42.55 1323 VAL C N 1
ATOM 2203 C CA . VAL C 1 1323 ? -8.453 117.431 242.853 1.00 42.55 1323 VAL C CA 1
ATOM 2204 C C . VAL C 1 1323 ? -7.066 116.927 243.226 1.00 42.55 1323 VAL C C 1
ATOM 2205 O O . VAL C 1 1323 ? -6.647 116.995 244.389 1.00 42.55 1323 VAL C O 1
ATOM 2209 N N . TRP C 1 1324 ? -6.349 116.403 242.239 1.00 41.13 1324 TRP C N 1
ATOM 2210 C CA . TRP C 1 1324 ? -4.955 116.035 242.407 1.00 41.13 1324 TRP C CA 1
ATOM 2211 C C . TRP C 1 1324 ? -4.112 117.302 242.367 1.00 41.13 1324 TRP C C 1
ATOM 2212 O O . TRP C 1 1324 ? -4.425 118.246 241.641 1.00 41.13 1324 TRP C O 1
ATOM 2223 N N . ARG C 1 1325 ? -3.045 117.330 243.165 1.00 45.72 1325 ARG C N 1
ATOM 2224 C CA . ARG C 1 1325 ? -2.532 118.641 243.537 1.00 45.72 1325 ARG C CA 1
ATOM 2225 C C . ARG C 1 1325 ? -1.633 119.308 242.495 1.00 45.72 1325 ARG C C 1
ATOM 2226 O O . ARG C 1 1325 ? -2.115 120.159 241.744 1.00 45.72 1325 ARG C O 1
ATOM 2234 N N . ASP C 1 1326 ? -0.358 118.939 242.401 1.00 45.79 1326 ASP C N 1
ATOM 2235 C CA . ASP C 1 1326 ? 0.474 119.426 241.308 1.00 45.79 1326 ASP C CA 1
ATOM 2236 C C . ASP C 1 1326 ? 1.510 118.395 240.896 1.00 45.79 1326 ASP C C 1
ATOM 2237 O O . ASP C 1 1326 ? 1.939 118.358 239.741 1.00 45.79 1326 ASP C O 1
ATOM 2242 N N . ALA C 1 1327 ? 1.914 117.548 241.840 1.00 44.64 1327 ALA C N 1
ATOM 2243 C CA . ALA C 1 1327 ? 2.930 116.553 241.532 1.00 44.64 1327 ALA C CA 1
ATOM 2244 C C . ALA C 1 1327 ? 2.332 115.416 240.727 1.00 44.64 1327 ALA C C 1
ATOM 2245 O O . ALA C 1 1327 ? 2.946 114.935 239.770 1.00 44.64 1327 ALA C O 1
ATOM 2247 N N . VAL C 1 1328 ? 1.126 114.989 241.103 1.00 42.51 1328 VAL C N 1
ATOM 2248 C CA . VAL C 1 1328 ? 0.379 114.040 240.286 1.00 42.51 1328 VAL C CA 1
ATOM 2249 C C . VAL C 1 1328 ? 0.249 114.567 238.864 1.00 42.51 1328 VAL C C 1
ATOM 2250 O O . VAL C 1 1328 ? 0.506 113.850 237.892 1.00 42.51 1328 VAL C O 1
ATOM 2254 N N . ILE C 1 1329 ? -0.135 115.836 238.726 1.00 41.33 1329 ILE C N 1
ATOM 2255 C CA . ILE C 1 1329 ? -0.402 116.378 237.399 1.00 41.33 1329 ILE C CA 1
ATOM 2256 C C . ILE C 1 1329 ? 0.886 116.510 236.600 1.00 41.33 1329 ILE C C 1
ATOM 2257 O O . ILE C 1 1329 ? 0.906 116.261 235.392 1.00 41.33 1329 ILE C O 1
ATOM 2262 N N . ASP C 1 1330 ? 1.985 116.881 237.254 1.00 42.46 1330 ASP C N 1
ATOM 2263 C CA . ASP C 1 1330 ? 3.247 117.012 236.535 1.00 42.46 1330 ASP C CA 1
ATOM 2264 C C . ASP C 1 1330 ? 3.764 115.650 236.092 1.00 42.46 1330 ASP C C 1
ATOM 2265 O O . ASP C 1 1330 ? 4.273 115.504 234.974 1.00 42.46 1330 ASP C O 1
ATOM 2270 N N . VAL C 1 1331 ? 3.631 114.634 236.946 1.00 39.52 1331 VAL C N 1
ATOM 2271 C CA . VAL C 1 1331 ? 4.044 113.293 236.554 1.00 39.52 1331 VAL C CA 1
ATOM 2272 C C . VAL C 1 1331 ? 3.179 112.784 235.411 1.00 39.52 1331 VAL C C 1
ATOM 2273 O O . VAL C 1 1331 ? 3.680 112.164 234.467 1.00 39.52 1331 VAL C O 1
ATOM 2277 N N . LEU C 1 1332 ? 1.872 113.047 235.464 1.00 39.05 1332 LEU C N 1
ATOM 2278 C CA . LEU C 1 1332 ? 0.997 112.626 234.377 1.00 39.05 1332 LEU C CA 1
ATOM 2279 C C . LEU C 1 1332 ? 1.338 113.357 233.087 1.00 39.05 1332 LEU C C 1
ATOM 2280 O O . LEU C 1 1332 ? 1.259 112.778 232.001 1.00 39.05 1332 LEU C O 1
ATOM 2285 N N . ARG C 1 1333 ? 1.726 114.628 233.186 1.00 39.23 1333 ARG C N 1
ATOM 2286 C CA . ARG C 1 1333 ? 2.115 115.375 231.996 1.00 39.23 1333 ARG C CA 1
ATOM 2287 C C . ARG C 1 1333 ? 3.389 114.811 231.388 1.00 39.23 1333 ARG C C 1
ATOM 2288 O O . ARG C 1 1333 ? 3.485 114.662 230.167 1.00 39.23 1333 ARG C O 1
ATOM 2296 N N . LYS C 1 1334 ? 4.375 114.492 232.225 1.00 38.96 1334 LYS C N 1
ATOM 2297 C CA . LYS C 1 1334 ? 5.604 113.889 231.717 1.00 38.96 1334 LYS C CA 1
ATOM 2298 C C . LYS C 1 1334 ? 5.329 112.533 231.083 1.00 38.96 1334 LYS C C 1
ATOM 2299 O O . LYS C 1 1334 ? 5.898 112.199 230.038 1.00 38.96 1334 LYS C O 1
ATOM 2305 N N . LEU C 1 1335 ? 4.462 111.733 231.706 1.00 36.84 1335 LEU C N 1
ATOM 2306 C CA . LEU C 1 1335 ? 4.119 110.432 231.145 1.00 36.84 1335 LEU C CA 1
ATOM 2307 C C . LEU C 1 1335 ? 3.427 110.585 229.802 1.00 36.84 1335 LEU C C 1
ATOM 2308 O O . LEU C 1 1335 ? 3.749 109.880 228.841 1.00 36.84 1335 LEU C O 1
ATOM 2313 N N . HIS C 1 1336 ? 2.463 111.503 229.715 1.00 35.90 1336 HIS C N 1
ATOM 2314 C CA . HIS C 1 1336 ? 1.779 111.708 228.448 1.00 35.90 1336 HIS C CA 1
ATOM 2315 C C . HIS C 1 1336 ? 2.744 112.182 227.383 1.00 35.90 1336 HIS C C 1
ATOM 2316 O O . HIS C 1 1336 ? 2.679 111.726 226.241 1.00 35.90 1336 HIS C O 1
ATOM 2323 N N . ASN C 1 1337 ? 3.640 113.105 227.728 1.00 37.27 1337 ASN C N 1
ATOM 2324 C CA . ASN C 1 1337 ? 4.649 113.532 226.768 1.00 37.27 1337 ASN C CA 1
ATOM 2325 C C . ASN C 1 1337 ? 5.429 112.335 226.252 1.00 37.27 1337 ASN C C 1
ATOM 2326 O O . ASN C 1 1337 ? 5.338 111.993 225.069 1.00 37.27 1337 ASN C O 1
ATOM 2331 N N . VAL C 1 1338 ? 6.122 111.630 227.151 1.00 36.45 1338 VAL C N 1
ATOM 2332 C CA . VAL C 1 1338 ? 6.995 110.528 226.751 1.00 36.45 1338 VAL C CA 1
ATOM 2333 C C . VAL C 1 1338 ? 6.242 109.493 225.925 1.00 36.45 1338 VAL C C 1
ATOM 2334 O O . VAL C 1 1338 ? 6.779 108.946 224.956 1.00 36.45 1338 VAL C O 1
ATOM 2338 N N . MET C 1 1339 ? 4.985 109.216 226.273 1.00 37.19 1339 MET C N 1
ATOM 2339 C CA . MET C 1 1339 ? 4.290 108.089 225.670 1.00 37.19 1339 MET C CA 1
ATOM 2340 C C . MET C 1 1339 ? 3.435 108.447 224.462 1.00 37.19 1339 MET C C 1
ATOM 2341 O O . MET C 1 1339 ? 3.101 107.548 223.686 1.00 37.19 1339 MET C O 1
ATOM 2346 N N . TYR C 1 1340 ? 3.065 109.716 224.275 1.00 36.69 1340 TYR C N 1
ATOM 2347 C CA . TYR C 1 1340 ? 2.126 110.060 223.222 1.00 36.69 1340 TYR C CA 1
ATOM 2348 C C . TYR C 1 1340 ? 2.443 111.352 222.482 1.00 36.69 1340 TYR C C 1
ATOM 2349 O O . TYR C 1 1340 ? 1.656 111.740 221.612 1.00 36.69 1340 TYR C O 1
ATOM 2358 N N . GLY C 1 1341 ? 3.552 112.032 222.780 1.00 38.64 1341 GLY C N 1
ATOM 2359 C CA . GLY C 1 1341 ? 3.864 113.239 222.044 1.00 38.64 1341 GLY C CA 1
ATOM 2360 C C . GLY C 1 1341 ? 4.398 112.977 220.658 1.00 38.64 1341 GLY C C 1
ATOM 2361 O O . GLY C 1 1341 ? 4.338 113.866 219.803 1.00 38.64 1341 GLY C O 1
ATOM 2362 N N . GLY C 1 1342 ? 4.918 111.776 220.415 1.00 38.09 1342 GLY C N 1
ATOM 2363 C CA . GLY C 1 1342 ? 5.433 111.466 219.096 1.00 38.09 1342 GLY C CA 1
ATOM 2364 C C . GLY C 1 1342 ? 4.347 111.447 218.041 1.00 38.09 1342 GLY C C 1
ATOM 2365 O O . GLY C 1 1342 ? 4.609 111.691 216.862 1.00 38.09 1342 GLY C O 1
ATOM 2366 N N . LYS C 1 1343 ? 3.114 111.160 218.449 1.00 38.29 1343 LYS C N 1
ATOM 2367 C CA . LYS C 1 1343 ? 2.002 111.050 217.517 1.00 38.29 1343 LYS C CA 1
ATOM 2368 C C . LYS C 1 1343 ? 0.953 112.132 217.726 1.00 38.29 1343 LYS C C 1
ATOM 2369 O O . LYS C 1 1343 ? 0.529 112.772 216.759 1.00 38.29 1343 LYS C O 1
ATOM 2375 N N . TYR C 1 1344 ? 0.523 112.352 218.966 1.00 39.70 1344 TYR C N 1
ATOM 2376 C CA . TYR C 1 1344 ? -0.577 113.258 219.249 1.00 39.70 1344 TYR C CA 1
ATOM 2377 C C . TYR C 1 1344 ? -0.112 114.588 219.818 1.00 39.70 1344 TYR C C 1
ATOM 2378 O O . TYR C 1 1344 ? -0.931 115.343 220.346 1.00 39.70 1344 TYR C O 1
ATOM 2387 N N . GLY C 1 1345 ? 1.174 114.896 219.721 1.00 38.13 1345 GLY C N 1
ATOM 2388 C CA . GLY C 1 1345 ? 1.667 116.159 220.227 1.00 38.13 1345 GLY C CA 1
ATOM 2389 C C . GLY C 1 1345 ? 1.750 116.171 221.734 1.00 38.13 1345 GLY C C 1
ATOM 2390 O O . GLY C 1 1345 ? 1.003 115.459 222.410 1.00 38.13 1345 GLY C O 1
ATOM 2391 N N . ARG C 1 1346 ? 2.658 116.966 222.280 1.00 39.63 1346 ARG C N 1
ATOM 2392 C CA . ARG C 1 1346 ? 2.809 117.030 223.719 1.00 39.63 1346 ARG C CA 1
ATOM 2393 C C . ARG C 1 1346 ? 2.060 118.230 224.279 1.00 39.63 1346 ARG C C 1
ATOM 2394 O O . ARG C 1 1346 ? 1.478 119.033 223.549 1.00 39.63 1346 ARG C O 1
ATOM 2402 N N . ILE C 1 1347 ? 2.073 118.340 225.600 1.00 40.12 1347 ILE C N 1
ATOM 2403 C CA . ILE C 1 1347 ? 1.475 119.469 226.296 1.00 40.12 1347 ILE C CA 1
ATOM 2404 C C . ILE C 1 1347 ? 2.550 120.124 227.147 1.00 40.12 1347 ILE C C 1
ATOM 2405 O O . ILE C 1 1347 ? 3.494 119.473 227.602 1.00 40.12 1347 ILE C O 1
ATOM 2410 N N . ASP C 1 1348 ? 2.399 121.429 227.358 1.00 46.69 1348 ASP C N 1
ATOM 2411 C CA . ASP C 1 1348 ? 3.464 122.265 227.894 1.00 46.69 1348 ASP C CA 1
ATOM 2412 C C . ASP C 1 1348 ? 3.360 122.497 229.396 1.00 46.69 1348 ASP C C 1
ATOM 2413 O O . ASP C 1 1348 ? 4.357 122.364 230.111 1.00 46.69 1348 ASP C O 1
ATOM 2418 N N . ASP C 1 1349 ? 2.180 122.850 229.892 1.00 45.04 1349 ASP C N 1
ATOM 2419 C CA . ASP C 1 1349 ? 2.040 123.365 231.243 1.00 45.04 1349 ASP C CA 1
ATOM 2420 C C . ASP C 1 1349 ? 1.224 122.420 232.115 1.00 45.04 1349 ASP C C 1
ATOM 2421 O O . ASP C 1 1349 ? 0.382 121.659 231.635 1.00 45.04 1349 ASP C O 1
ATOM 2426 N N . ILE C 1 1350 ? 1.498 122.479 233.420 1.00 41.40 1350 ILE C N 1
ATOM 2427 C CA . ILE C 1 1350 ? 0.751 121.688 234.392 1.00 41.40 1350 ILE C CA 1
ATOM 2428 C C . ILE C 1 1350 ? -0.716 122.089 234.395 1.00 41.40 1350 ILE C C 1
ATOM 2429 O O . ILE C 1 1350 ? -1.598 121.249 234.609 1.00 41.40 1350 ILE C O 1
ATOM 2434 N N . ALA C 1 1351 ? -1.008 123.362 234.135 1.00 41.03 1351 ALA C N 1
ATOM 2435 C CA . ALA C 1 1351 ? -2.396 123.797 234.058 1.00 41.03 1351 ALA C CA 1
ATOM 2436 C C . ALA C 1 1351 ? -3.052 123.374 232.754 1.00 41.03 1351 ALA C C 1
ATOM 2437 O O . ALA C 1 1351 ? -4.275 123.217 232.701 1.00 41.03 1351 ALA C O 1
ATOM 2439 N N . ALA C 1 1352 ? -2.267 123.193 231.693 1.00 39.96 1352 ALA C N 1
ATOM 2440 C CA . ALA C 1 1352 ? -2.811 122.698 230.438 1.00 39.96 1352 ALA C CA 1
ATOM 2441 C C . ALA C 1 1352 ? -2.997 121.189 230.444 1.00 39.96 1352 ALA C C 1
ATOM 2442 O O . ALA C 1 1352 ? -3.764 120.670 229.627 1.00 39.96 1352 ALA C O 1
ATOM 2444 N N . MET C 1 1353 ? -2.309 120.474 231.335 1.00 40.24 1353 MET C N 1
ATOM 2445 C CA . MET C 1 1353 ? -2.616 119.063 231.531 1.00 40.24 1353 MET C CA 1
ATOM 2446 C C . MET C 1 1353 ? -3.981 118.895 232.181 1.00 40.24 1353 MET C C 1
ATOM 2447 O O . MET C 1 1353 ? -4.756 118.019 231.788 1.00 40.24 1353 MET C O 1
ATOM 2452 N N . ARG C 1 1354 ? -4.291 119.729 233.176 1.00 39.90 1354 ARG C N 1
ATOM 2453 C CA . ARG C 1 1354 ? -5.615 119.696 233.787 1.00 39.90 1354 ARG C CA 1
ATOM 2454 C C . ARG C 1 1354 ? -6.697 119.967 232.753 1.00 39.90 1354 ARG C C 1
ATOM 2455 O O . ARG C 1 1354 ? -7.672 119.216 232.644 1.00 39.90 1354 ARG C O 1
ATOM 2463 N N . SER C 1 1355 ? -6.540 121.041 231.976 1.00 39.98 1355 SER C N 1
ATOM 2464 C CA . SER C 1 1355 ? -7.541 121.373 230.970 1.00 39.98 1355 SER C CA 1
ATOM 2465 C C . SER C 1 1355 ? -7.659 120.288 229.910 1.00 39.98 1355 SER C C 1
ATOM 2466 O O . SER C 1 1355 ? -8.752 120.051 229.387 1.00 39.98 1355 SER C O 1
ATOM 2469 N N . TYR C 1 1356 ? -6.558 119.617 229.579 1.00 38.78 1356 TYR C N 1
ATOM 2470 C CA . TYR C 1 1356 ? -6.643 118.483 228.669 1.00 38.78 1356 TYR C CA 1
ATOM 2471 C C . TYR C 1 1356 ? -7.225 117.258 229.352 1.00 38.78 1356 TYR C C 1
ATOM 2472 O O . TYR C 1 1356 ? -7.931 116.473 228.712 1.00 38.78 1356 TYR C O 1
ATOM 2481 N N . LEU C 1 1357 ? -6.947 117.080 230.642 1.00 38.97 1357 LEU C N 1
ATOM 2482 C CA . LEU C 1 1357 ? -7.323 115.846 231.320 1.00 38.97 1357 LEU C CA 1
ATOM 2483 C C . LEU C 1 1357 ? -8.829 115.756 231.509 1.00 38.97 1357 LEU C C 1
ATOM 2484 O O . LEU C 1 1357 ? -9.467 114.800 231.055 1.00 38.97 1357 LEU C O 1
ATOM 2489 N N . ASN C 1 1358 ? -9.420 116.745 232.175 1.00 40.58 1358 ASN C N 1
ATOM 2490 C CA . ASN C 1 1358 ? -10.813 116.602 232.589 1.00 40.58 1358 ASN C CA 1
ATOM 2491 C C . ASN C 1 1358 ? -11.769 116.773 231.412 1.00 40.58 1358 ASN C C 1
ATOM 2492 O O . ASN C 1 1358 ? -12.470 115.834 231.029 1.00 40.58 1358 ASN C O 1
ATOM 2497 N N . ASP C 1 1359 ? -11.802 117.959 230.812 1.00 41.28 1359 ASP C N 1
ATOM 2498 C CA . ASP C 1 1359 ? -12.864 118.222 229.845 1.00 41.28 1359 ASP C CA 1
ATOM 2499 C C . ASP C 1 1359 ? -12.528 117.674 228.461 1.00 41.28 1359 ASP C C 1
ATOM 2500 O O . ASP C 1 1359 ? -13.166 116.734 227.981 1.00 41.28 1359 ASP C O 1
ATOM 2505 N N . GLY C 1 1360 ? -11.524 118.242 227.811 1.00 38.85 1360 GLY C N 1
ATOM 2506 C CA . GLY C 1 1360 ? -11.313 117.945 226.413 1.00 38.85 1360 GLY C CA 1
ATOM 2507 C C . GLY C 1 1360 ? -9.970 117.389 226.004 1.00 38.85 1360 GLY C C 1
ATOM 2508 O O . GLY C 1 1360 ? -9.620 116.236 226.274 1.00 38.85 1360 GLY C O 1
ATOM 2509 N N . THR C 1 1361 ? -9.215 118.249 225.331 1.00 40.75 1361 THR C N 1
ATOM 2510 C CA . THR C 1 1361 ? -8.038 117.907 224.555 1.00 40.75 1361 THR C CA 1
ATO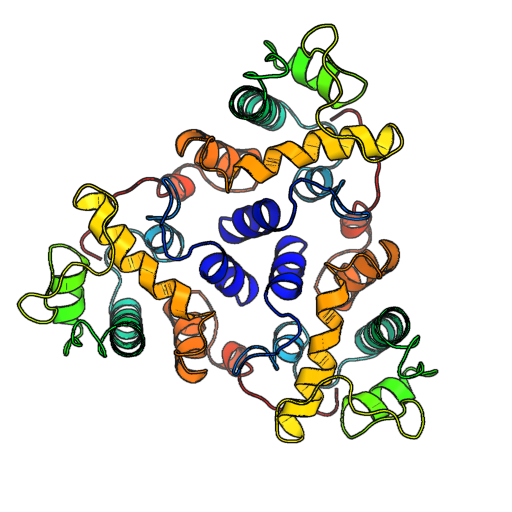M 2511 C C . THR C 1 1361 ? -7.087 119.099 224.601 1.00 40.75 1361 THR C C 1
ATOM 2512 O O . THR C 1 1361 ? -7.163 119.937 225.505 1.00 40.75 1361 THR C O 1
ATOM 2516 N N . GLY C 1 1362 ? -6.207 119.190 223.610 1.00 40.77 1362 GLY C N 1
ATOM 2517 C CA . GLY C 1 1362 ? -5.035 120.036 223.672 1.00 40.77 1362 GLY C CA 1
ATOM 2518 C C . GLY C 1 1362 ? -3.925 119.379 222.887 1.00 40.77 1362 GLY C C 1
ATOM 2519 O O . GLY C 1 1362 ? -2.809 119.895 222.786 1.00 40.77 1362 GLY C O 1
ATOM 2520 N N . LEU C 1 1363 ? -4.244 118.229 222.310 1.00 40.22 1363 LEU C N 1
ATOM 2521 C CA . LEU C 1 1363 ? -3.327 117.511 221.442 1.00 40.22 1363 LEU C CA 1
ATOM 2522 C C . LEU C 1 1363 ? -3.217 118.250 220.109 1.00 40.22 1363 LEU C C 1
ATOM 2523 O O . LEU C 1 1363 ? -3.725 119.361 219.936 1.00 40.22 1363 LEU C O 1
ATOM 2528 N N . LEU C 1 1364 ? -2.532 117.635 219.149 1.00 42.66 1364 LEU C N 1
ATOM 2529 C CA . LEU C 1 1364 ? -2.354 118.257 217.850 1.00 42.66 1364 LEU C CA 1
ATOM 2530 C C . LEU C 1 1364 ? -3.703 118.438 217.161 1.00 42.66 1364 LEU C C 1
ATOM 2531 O O . LEU C 1 1364 ? -4.620 117.634 217.349 1.00 42.66 1364 LEU C O 1
ATOM 2536 N N . PRO C 1 1365 ? -3.856 119.493 216.361 1.00 45.74 1365 PRO C N 1
ATOM 2537 C CA . PRO C 1 1365 ? -5.121 119.697 215.644 1.00 45.74 1365 PRO C CA 1
ATOM 2538 C C . PRO C 1 1365 ? -5.337 118.615 214.598 1.00 45.74 1365 PRO C C 1
ATOM 2539 O O . PRO C 1 1365 ? -4.477 118.371 213.751 1.00 45.74 1365 PRO C O 1
ATOM 2543 N N . GLY C 1 1366 ? -6.494 117.965 214.666 1.00 48.69 1366 GLY C N 1
ATOM 2544 C CA . GLY C 1 1366 ? -6.859 116.922 213.741 1.00 48.69 1366 GLY C CA 1
ATOM 2545 C C . GLY C 1 1366 ? -6.604 115.514 214.240 1.00 48.69 1366 GLY C C 1
ATOM 2546 O O . GLY C 1 1366 ? -7.086 114.558 213.621 1.00 48.69 1366 GLY C O 1
ATOM 2547 N N . SER C 1 1367 ? -5.863 115.362 215.334 1.00 48.51 1367 SER C N 1
ATOM 2548 C CA . SER C 1 1367 ? -5.562 114.040 215.864 1.00 48.51 1367 SER C CA 1
ATOM 2549 C C . SER C 1 1367 ? -6.723 113.521 216.700 1.00 48.51 1367 SER C C 1
ATOM 2550 O O . SER C 1 1367 ? -7.359 114.274 217.442 1.00 48.51 1367 SER C O 1
ATOM 2553 N N . GLU C 1 1368 ? -6.993 112.229 216.574 1.00 49.73 1368 GLU C N 1
ATOM 2554 C CA . GLU C 1 1368 ? -8.112 111.599 217.254 1.00 49.73 1368 GLU C CA 1
ATOM 2555 C C . GLU C 1 1368 ? -7.764 111.358 218.718 1.00 49.73 1368 GLU C C 1
ATOM 2556 O O . GLU C 1 1368 ? -6.600 111.437 219.111 1.00 49.73 1368 GLU C O 1
ATOM 2562 N N . PRO C 1 1369 ? -8.760 111.074 219.562 1.00 46.72 1369 PRO C N 1
ATOM 2563 C CA . PRO C 1 1369 ? -8.480 110.902 220.991 1.00 46.72 1369 PRO C CA 1
ATOM 2564 C C . PRO C 1 1369 ? -7.568 109.716 221.264 1.00 46.72 1369 PRO C C 1
ATOM 2565 O O . PRO C 1 1369 ? -7.526 108.746 220.507 1.00 46.72 1369 PRO C O 1
ATOM 2569 N N . ILE C 1 1370 ? -6.831 109.812 222.373 1.00 44.00 1370 ILE C N 1
ATOM 2570 C CA . ILE C 1 1370 ? -5.924 108.737 222.763 1.00 44.00 1370 ILE C CA 1
ATOM 2571 C C . ILE C 1 1370 ? -6.708 107.468 223.063 1.00 44.00 1370 ILE C C 1
ATOM 2572 O O . ILE C 1 1370 ? -6.372 106.380 222.585 1.00 44.00 1370 ILE C O 1
ATOM 2577 N N . VAL C 1 1371 ? -7.759 107.591 223.866 1.00 43.28 1371 VAL C N 1
ATOM 2578 C CA . VAL C 1 1371 ? -8.588 106.454 224.248 1.00 43.28 1371 VAL C CA 1
ATOM 2579 C C . VAL C 1 1371 ? -10.041 106.912 224.308 1.00 43.28 1371 VAL C C 1
ATOM 2580 O O . VAL C 1 1371 ? -10.331 108.055 224.676 1.00 43.28 1371 VAL C O 1
ATOM 2584 N N . ASP C 1 1372 ? -10.948 106.021 223.921 1.00 46.77 1372 ASP C N 1
ATOM 2585 C CA . ASP C 1 1372 ? -12.375 106.306 223.863 1.00 46.77 1372 ASP C CA 1
ATOM 2586 C C . ASP C 1 1372 ? -13.097 105.118 224.479 1.00 46.77 1372 ASP C C 1
ATOM 2587 O O . ASP C 1 1372 ? -12.997 103.999 223.965 1.00 46.77 1372 ASP C O 1
ATOM 2592 N N . VAL C 1 1373 ? -13.814 105.354 225.578 1.00 45.00 1373 VAL C N 1
ATOM 2593 C CA . VAL C 1 1373 ? -14.539 104.306 226.280 1.00 45.00 1373 VAL C CA 1
ATOM 2594 C C . VAL C 1 1373 ? -16.037 104.576 226.327 1.00 45.00 1373 VAL C C 1
ATOM 2595 O O . VAL C 1 1373 ? -16.841 103.650 226.176 1.00 45.00 1373 VAL C O 1
ATOM 2599 N N . GLY C 1 1374 ? -16.440 105.825 226.538 1.00 46.06 1374 GLY C N 1
ATOM 2600 C CA . GLY C 1 1374 ? -17.849 106.143 226.643 1.00 46.06 1374 GLY C CA 1
ATOM 2601 C C . GLY C 1 1374 ? -18.115 107.613 226.887 1.00 46.06 1374 GLY C C 1
ATOM 2602 O O . GLY C 1 1374 ? -17.527 108.475 226.225 1.00 46.06 1374 GLY C O 1
ATOM 2603 N N . GLY C 1 1375 ? -18.997 107.910 227.833 1.00 46.20 1375 GLY C N 1
ATOM 2604 C CA . GLY C 1 1375 ? -19.346 109.279 228.142 1.00 46.20 1375 GLY C CA 1
ATOM 2605 C C . GLY C 1 1375 ? -18.179 110.059 228.715 1.00 46.20 1375 GLY C C 1
ATOM 2606 O O . GLY C 1 1375 ? -17.087 109.543 228.949 1.00 46.20 1375 GLY C O 1
ATOM 2607 N N . ALA C 1 1376 ? -18.435 111.345 228.960 1.00 46.12 1376 ALA C N 1
ATOM 2608 C CA . ALA C 1 1376 ? -17.373 112.244 229.401 1.00 46.12 1376 ALA C CA 1
ATOM 2609 C C . ALA C 1 1376 ? -16.811 111.826 230.754 1.00 46.12 1376 ALA C C 1
ATOM 2610 O O . ALA C 1 1376 ? -15.589 111.777 230.943 1.00 46.12 1376 ALA C O 1
ATOM 2612 N N . GLU C 1 1377 ? -17.692 111.516 231.709 1.00 47.62 1377 GLU C N 1
ATOM 2613 C CA . GLU C 1 1377 ? -17.242 111.219 233.064 1.00 47.62 1377 GLU C CA 1
ATOM 2614 C C . GLU C 1 1377 ? -16.361 109.982 233.113 1.00 47.62 1377 GLU C C 1
ATOM 2615 O O . GLU C 1 1377 ? -15.556 109.841 234.039 1.00 47.62 1377 GLU C O 1
ATOM 2621 N N . GLY C 1 1378 ? -16.491 109.091 232.137 1.00 44.19 1378 GLY C N 1
ATOM 2622 C CA . GLY C 1 1378 ? -15.678 107.897 232.087 1.00 44.19 1378 GLY C CA 1
ATOM 2623 C C . GLY C 1 1378 ? -14.563 108.031 231.078 1.00 44.19 1378 GLY C C 1
ATOM 2624 O O . GLY C 1 1378 ? -13.499 107.431 231.237 1.00 44.19 1378 GLY C O 1
ATOM 2625 N N . ASN C 1 1379 ? -14.783 108.840 230.041 1.00 43.41 1379 ASN C N 1
ATOM 2626 C CA . ASN C 1 1379 ? -13.732 109.049 229.054 1.00 43.41 1379 ASN C CA 1
ATOM 2627 C C . ASN C 1 1379 ? -12.570 109.823 229.648 1.00 43.41 1379 ASN C C 1
ATOM 2628 O O . ASN C 1 1379 ? -11.410 109.530 229.352 1.00 43.41 1379 ASN C O 1
ATOM 2633 N N . ALA C 1 1380 ? -12.854 110.806 230.503 1.00 39.50 1380 ALA C N 1
ATOM 2634 C CA . ALA C 1 1380 ? -11.769 111.539 231.142 1.00 39.50 1380 ALA C CA 1
ATOM 2635 C C . ALA C 1 1380 ? -10.987 110.643 232.094 1.00 39.50 1380 ALA C C 1
ATOM 2636 O O . ALA C 1 1380 ? -9.752 110.687 232.130 1.00 39.50 1380 ALA C O 1
ATOM 2638 N N . CYS C 1 1381 ? -11.690 109.812 232.861 1.00 39.70 1381 CYS C N 1
ATOM 2639 C CA . CYS C 1 1381 ? -11.005 108.910 233.774 1.00 39.70 1381 CYS C CA 1
ATOM 2640 C C . CYS C 1 1381 ? -10.207 107.856 233.019 1.00 39.70 1381 CYS C C 1
ATOM 2641 O O . CYS C 1 1381 ? -9.147 107.435 233.487 1.00 39.70 1381 CYS C O 1
ATOM 2644 N N . ALA C 1 1382 ? -10.671 107.448 231.837 1.00 38.05 1382 ALA C N 1
ATOM 2645 C CA . ALA C 1 1382 ? -9.895 106.517 231.024 1.00 38.05 1382 ALA C CA 1
ATOM 2646 C C . ALA C 1 1382 ? -8.668 107.192 230.433 1.00 38.05 1382 ALA C C 1
ATOM 2647 O O . ALA C 1 1382 ? -7.593 106.586 230.354 1.00 38.05 1382 ALA C O 1
ATOM 2649 N N . ARG C 1 1383 ? -8.814 108.440 229.993 1.00 37.22 1383 ARG C N 1
ATOM 2650 C CA . ARG C 1 1383 ? -7.673 109.193 229.490 1.00 37.22 1383 ARG C CA 1
ATOM 2651 C C . ARG C 1 1383 ? -6.637 109.422 230.581 1.00 37.22 1383 ARG C C 1
ATOM 2652 O O . ARG C 1 1383 ? -5.439 109.524 230.292 1.00 37.22 1383 ARG C O 1
ATOM 2660 N N . ALA C 1 1384 ? -7.072 109.495 231.838 1.00 35.99 1384 ALA C N 1
ATOM 2661 C CA . ALA C 1 1384 ? -6.117 109.588 232.937 1.00 35.99 1384 ALA C CA 1
ATOM 2662 C C . ALA C 1 1384 ? -5.520 108.234 233.299 1.00 35.99 1384 ALA C C 1
ATOM 2663 O O . ALA C 1 1384 ? -4.352 108.163 233.687 1.00 35.99 1384 ALA C O 1
ATOM 2665 N N . THR C 1 1385 ? -6.305 107.160 233.192 1.00 36.03 1385 THR C N 1
ATOM 2666 C CA . THR C 1 1385 ? -5.817 105.830 233.544 1.00 36.03 1385 THR C CA 1
ATOM 2667 C C . THR C 1 1385 ? -4.788 105.329 232.541 1.00 36.03 1385 THR C C 1
ATOM 2668 O O . THR C 1 1385 ? -3.795 104.702 232.924 1.00 36.03 1385 THR C O 1
ATOM 2672 N N . ILE C 1 1386 ? -4.991 105.611 231.255 1.00 35.38 1386 ILE C N 1
ATO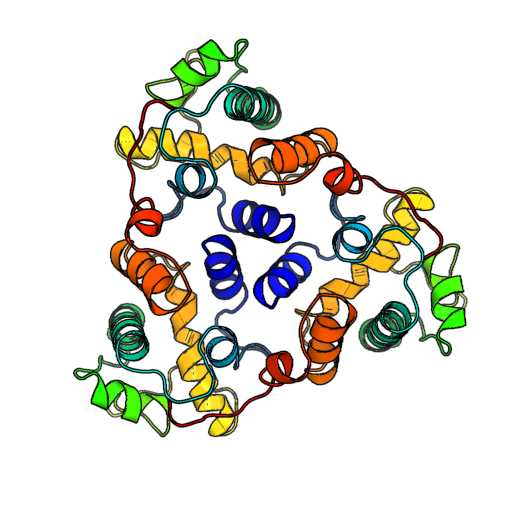M 2673 C CA . ILE C 1 1386 ? -4.124 105.078 230.215 1.00 35.38 1386 ILE C CA 1
ATOM 2674 C C . ILE C 1 1386 ? -2.667 105.486 230.390 1.00 35.38 1386 ILE C C 1
ATOM 2675 O O . ILE C 1 1386 ? -1.801 104.970 229.682 1.00 35.38 1386 ILE C O 1
ATOM 2680 N N . LEU C 1 1387 ? -2.373 106.391 231.321 1.00 36.19 1387 LEU C N 1
ATOM 2681 C CA . LEU C 1 1387 ? -1.007 106.852 231.530 1.00 36.19 1387 LEU C CA 1
ATOM 2682 C C . LEU C 1 1387 ? -0.269 106.046 232.588 1.00 36.19 1387 LEU C C 1
ATOM 2683 O O . LEU C 1 1387 ? 0.935 105.811 232.450 1.00 36.19 1387 LEU C O 1
ATOM 2688 N N . LEU C 1 1388 ? -0.953 105.615 233.648 1.00 37.51 1388 LEU C N 1
ATOM 2689 C CA . LEU C 1 1388 ? -0.252 104.900 234.707 1.00 37.51 1388 LEU C CA 1
ATOM 2690 C C . LEU C 1 1388 ? 0.199 103.511 234.285 1.00 37.51 1388 LEU C C 1
ATOM 2691 O O . LEU C 1 1388 ? 0.925 102.861 235.042 1.00 37.51 1388 LEU C O 1
ATOM 2696 N N . ARG C 1 1389 ? -0.208 103.038 233.111 1.00 39.31 1389 ARG C N 1
ATOM 2697 C CA . ARG C 1 1389 ? 0.399 101.832 232.570 1.00 39.31 1389 ARG C CA 1
ATOM 2698 C C . ARG C 1 1389 ? 1.812 102.073 232.072 1.00 39.31 1389 ARG C C 1
ATOM 2699 O O . ARG C 1 1389 ? 2.470 101.123 231.640 1.00 39.31 1389 ARG C O 1
ATOM 2707 N N . GLY C 1 1390 ? 2.288 103.317 232.121 1.00 40.08 1390 GLY C N 1
ATOM 2708 C CA . GLY C 1 1390 ? 3.633 103.642 231.701 1.00 40.08 1390 GLY C CA 1
ATOM 2709 C C . GLY C 1 1390 ? 4.719 103.099 232.597 1.00 40.08 1390 GLY C C 1
ATOM 2710 O O . GLY C 1 1390 ? 5.889 103.131 232.204 1.00 40.08 1390 GLY C O 1
ATOM 2711 N N . PHE C 1 1391 ? 4.372 102.614 233.789 1.00 40.19 1391 PHE C N 1
ATOM 2712 C CA . PHE C 1 1391 ? 5.377 101.982 234.636 1.00 40.19 1391 PHE C CA 1
ATOM 2713 C C . PHE C 1 1391 ? 5.992 100.782 233.934 1.00 40.19 1391 PHE C C 1
ATOM 2714 O O . PHE C 1 1391 ? 7.215 100.692 233.785 1.00 40.19 1391 PHE C O 1
ATOM 2722 N N . SER C 1 1392 ? 5.159 99.849 233.492 1.00 41.69 1392 SER C N 1
ATOM 2723 C CA . SER C 1 1392 ? 5.633 98.640 232.826 1.00 41.69 1392 SER C CA 1
ATOM 2724 C C . SER C 1 1392 ? 5.761 98.850 231.323 1.00 41.69 1392 SER C C 1
ATOM 2725 O O . SER C 1 1392 ? 5.224 98.090 230.523 1.00 41.69 1392 SER C O 1
ATOM 2728 N N . SER C 1 1393 ? 6.484 99.893 230.930 1.00 41.57 1393 SER C N 1
ATOM 2729 C CA . SER C 1 1393 ? 6.677 100.209 229.524 1.00 41.57 1393 SER C CA 1
ATOM 2730 C C . SER C 1 1393 ? 8.134 100.561 229.282 1.00 41.57 1393 SER C C 1
ATOM 2731 O O . SER C 1 1393 ? 8.740 101.299 230.061 1.00 41.57 1393 SER C O 1
ATOM 2734 N N . THR C 1 1394 ? 8.690 100.030 228.195 1.00 44.02 1394 THR C N 1
ATOM 2735 C CA . THR C 1 1394 ? 10.090 100.267 227.876 1.00 44.02 1394 THR C CA 1
ATOM 2736 C C . THR C 1 1394 ? 10.359 101.702 227.444 1.00 44.02 1394 THR C C 1
ATOM 2737 O O . THR C 1 1394 ? 11.518 102.126 227.443 1.00 44.02 1394 THR C O 1
ATOM 2741 N N . MET C 1 1395 ? 9.323 102.454 227.071 1.00 42.97 1395 MET C N 1
ATOM 2742 C CA . MET C 1 1395 ? 9.535 103.829 22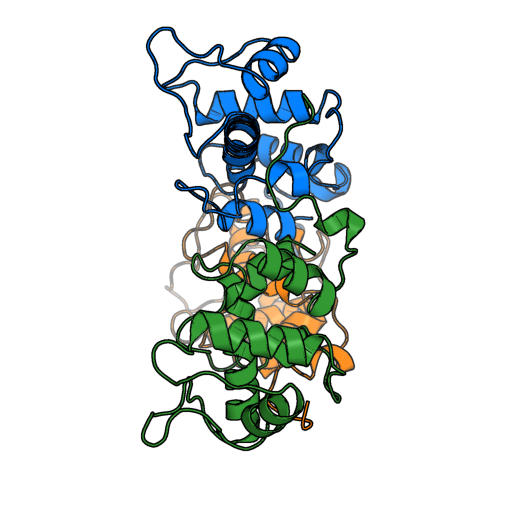6.632 1.00 42.97 1395 MET C CA 1
ATOM 2743 C C . MET C 1 1395 ? 9.847 104.743 227.809 1.00 42.97 1395 MET C C 1
ATOM 2744 O O . MET C 1 1395 ? 10.681 105.648 227.697 1.00 42.97 1395 MET C O 1
ATOM 2749 N N . VAL C 1 1396 ? 9.191 104.523 228.939 1.00 42.03 1396 VAL C N 1
ATOM 2750 C CA . VAL C 1 1396 ? 9.363 105.374 230.107 1.00 42.03 1396 VAL C CA 1
ATOM 2751 C C . VAL C 1 1396 ? 10.652 104.990 230.820 1.00 42.03 1396 VAL C C 1
ATOM 2752 O O . VAL C 1 1396 ? 10.870 103.819 231.144 1.00 42.03 1396 VAL C O 1
ATOM 2756 N N . GLY C 1 1397 ? 11.506 105.975 231.066 1.00 44.47 1397 GLY C N 1
ATOM 2757 C CA . GLY C 1 1397 ? 12.777 105.719 231.708 1.00 44.47 1397 GLY C CA 1
ATOM 2758 C C . GLY C 1 1397 ? 12.623 105.326 233.163 1.00 44.47 1397 GLY C C 1
ATOM 2759 O O . GLY C 1 1397 ? 11.536 105.333 233.736 1.00 44.47 1397 GLY C O 1
ATOM 2760 N N . VAL C 1 1398 ? 13.754 104.976 233.775 1.00 45.24 1398 VAL C N 1
ATOM 2761 C CA . VAL C 1 1398 ? 13.727 104.516 235.159 1.00 45.24 1398 VAL C CA 1
ATOM 2762 C C . VAL C 1 1398 ? 13.496 105.679 236.111 1.00 45.24 1398 VAL C C 1
ATOM 2763 O O . VAL C 1 1398 ? 12.848 105.519 237.154 1.00 45.24 1398 VAL C O 1
ATOM 2767 N N . ASP C 1 1399 ? 14.010 106.864 235.774 1.00 47.01 1399 ASP C N 1
ATOM 2768 C CA . ASP C 1 1399 ? 13.789 108.025 236.628 1.00 47.01 1399 ASP C CA 1
ATOM 2769 C C . ASP C 1 1399 ? 12.308 108.376 236.712 1.00 47.01 1399 ASP C C 1
ATOM 2770 O O . ASP C 1 1399 ? 11.805 108.720 237.787 1.00 47.01 1399 ASP C O 1
ATOM 2775 N N . LEU C 1 1400 ? 11.585 108.268 235.597 1.00 44.65 1400 LEU C N 1
ATOM 2776 C CA . LEU C 1 1400 ? 10.145 108.483 235.653 1.00 44.65 1400 LEU C CA 1
ATOM 2777 C C . LEU C 1 1400 ? 9.424 107.356 236.373 1.00 44.65 1400 LEU C C 1
ATOM 2778 O O . LEU C 1 1400 ? 8.378 107.594 236.976 1.00 44.65 1400 LEU C O 1
ATOM 2783 N N . LYS C 1 1401 ? 9.944 106.130 236.330 1.00 42.87 1401 LYS C N 1
ATOM 2784 C CA . LYS C 1 1401 ? 9.331 105.080 237.137 1.00 42.87 1401 LYS C CA 1
ATOM 2785 C C . LYS C 1 1401 ? 9.477 105.387 238.625 1.00 42.87 1401 LYS C C 1
ATOM 2786 O O . LYS C 1 1401 ? 8.538 105.182 239.406 1.00 42.87 1401 LYS C O 1
ATOM 2792 N N . ILE C 1 1402 ? 10.639 105.902 239.029 1.00 43.42 1402 ILE C N 1
ATOM 2793 C CA . ILE C 1 1402 ? 10.818 106.311 240.418 1.00 43.42 1402 ILE C CA 1
ATOM 2794 C C . ILE C 1 1402 ? 9.890 107.467 240.753 1.00 43.42 1402 ILE C C 1
ATOM 2795 O O . ILE C 1 1402 ? 9.285 107.504 241.829 1.00 43.42 1402 ILE C O 1
ATOM 2800 N N . GLN C 1 1403 ? 9.759 108.431 239.840 1.00 43.79 1403 GLN C N 1
ATOM 2801 C CA . GLN C 1 1403 ? 8.857 109.553 240.084 1.00 43.79 1403 GLN C CA 1
ATOM 2802 C C . GLN C 1 1403 ? 7.412 109.085 240.195 1.00 43.79 1403 GLN C C 1
ATOM 2803 O O . GLN C 1 1403 ? 6.634 109.635 240.981 1.00 43.79 1403 GLN C O 1
ATOM 2809 N N . MET C 1 1404 ? 7.034 108.072 239.415 1.00 42.31 1404 MET C N 1
ATOM 2810 C CA . MET C 1 1404 ? 5.707 107.486 239.541 1.00 42.31 1404 MET C CA 1
ATOM 2811 C C . MET C 1 1404 ? 5.523 106.869 240.915 1.00 42.31 1404 MET C C 1
ATOM 2812 O O . MET C 1 1404 ? 4.539 107.149 241.608 1.00 42.31 1404 MET C O 1
ATOM 2817 N N . LEU C 1 1405 ? 6.472 106.029 241.330 1.00 41.91 1405 LEU C N 1
ATOM 2818 C CA . LEU C 1 1405 ? 6.393 105.424 242.655 1.00 41.91 1405 LEU C CA 1
ATOM 2819 C C . LEU C 1 1405 ? 6.336 106.475 243.755 1.00 41.91 1405 LEU C C 1
ATOM 2820 O O . LEU C 1 1405 ? 5.732 106.240 244.806 1.00 41.91 1405 LEU C O 1
ATOM 2825 N N . VAL C 1 1406 ? 6.944 107.637 243.533 1.00 43.18 1406 VAL C N 1
ATOM 2826 C CA . VAL C 1 1406 ? 7.024 108.636 244.590 1.00 43.18 1406 VAL C CA 1
ATOM 2827 C C . VAL C 1 1406 ? 5.758 109.483 244.649 1.00 43.18 1406 VAL C C 1
ATOM 2828 O O . VAL C 1 1406 ? 5.250 109.780 245.735 1.00 43.18 1406 VAL C O 1
ATOM 2832 N N . GLU C 1 1407 ? 5.221 109.884 243.498 1.00 43.20 1407 GLU C N 1
ATOM 2833 C CA . GLU C 1 1407 ? 4.106 110.820 243.471 1.00 43.20 1407 GLU C CA 1
ATOM 2834 C C . GLU C 1 1407 ? 2.753 110.151 243.281 1.00 43.20 1407 GLU C C 1
ATOM 2835 O O . GLU C 1 1407 ? 1.791 110.519 243.963 1.00 43.20 1407 GLU C O 1
ATOM 2841 N N . LEU C 1 1408 ? 2.642 109.188 242.369 1.00 41.16 1408 LEU C N 1
ATOM 2842 C CA . LEU C 1 1408 ? 1.361 108.527 242.153 1.00 41.16 1408 LEU C CA 1
ATOM 2843 C C . LEU C 1 1408 ? 1.029 107.593 243.312 1.00 41.16 1408 LEU C C 1
ATOM 2844 O O . LEU C 1 1408 ? 0.015 107.767 243.993 1.00 41.16 1408 LEU C O 1
ATOM 2849 N N . TYR C 1 1409 ? 1.875 106.600 243.547 1.00 40.46 1409 TYR C N 1
ATOM 2850 C CA . TYR C 1 1409 ? 1.707 105.703 244.677 1.00 40.46 1409 TYR C CA 1
ATOM 2851 C C . TYR C 1 1409 ? 2.459 106.244 245.887 1.00 40.46 1409 TYR C C 1
ATOM 2852 O O . TYR C 1 1409 ? 3.269 107.166 245.790 1.00 40.46 1409 TYR C O 1
ATOM 2861 N N . GLY C 1 1410 ? 2.177 105.662 247.046 1.00 47.48 1410 GLY C N 1
ATOM 2862 C CA . GLY C 1 1410 ? 2.825 106.119 248.255 1.00 47.48 1410 GLY C CA 1
ATOM 2863 C C . GLY C 1 1410 ? 4.133 105.405 248.519 1.00 47.48 1410 GLY C C 1
ATOM 2864 O O . GLY C 1 1410 ? 4.146 104.298 249.065 1.00 47.48 1410 GLY C O 1
ATOM 2865 N N . ALA C 1 1411 ? 5.244 106.035 248.141 1.00 47.78 1411 ALA C N 1
ATOM 2866 C CA . ALA C 1 1411 ? 6.560 105.462 248.365 1.00 47.78 1411 ALA C CA 1
ATOM 2867 C C . ALA C 1 1411 ? 7.540 106.586 248.642 1.00 47.78 1411 ALA C C 1
ATOM 2868 O O . ALA C 1 1411 ? 7.368 107.712 248.169 1.00 47.78 1411 ALA C O 1
ATOM 2870 N N . GLU C 1 1412 ? 8.570 106.268 249.415 1.00 52.57 1412 GLU C N 1
ATOM 2871 C CA . GLU C 1 1412 ? 9.555 107.234 249.882 1.00 52.57 1412 GLU C CA 1
ATOM 2872 C C . GLU C 1 1412 ? 10.722 107.320 248.906 1.00 52.57 1412 GLU C C 1
ATOM 2873 O O . GLU C 1 1412 ? 11.173 106.296 248.389 1.00 52.57 1412 GLU C O 1
ATOM 2879 N N . PRO C 1 1413 ? 11.219 108.531 248.648 1.00 52.30 1413 PRO C N 1
ATOM 2880 C CA . PRO C 1 1413 ? 12.298 108.676 247.657 1.00 52.30 1413 PRO C CA 1
ATOM 2881 C C . PRO C 1 1413 ? 13.546 107.890 248.013 1.00 52.30 1413 PRO C C 1
ATOM 2882 O O . PRO C 1 1413 ? 14.146 107.254 247.136 1.00 52.30 1413 PRO C O 1
ATOM 2886 N N . ALA C 1 1414 ? 13.947 107.905 249.285 1.00 52.91 1414 ALA C N 1
ATOM 2887 C CA . ALA C 1 1414 ? 15.145 107.180 249.687 1.00 52.91 1414 ALA C CA 1
ATOM 2888 C C . ALA C 1 1414 ? 14.963 105.676 249.528 1.00 52.91 1414 ALA C C 1
ATOM 2889 O O . ALA C 1 1414 ? 15.923 104.955 249.233 1.00 52.91 1414 ALA C O 1
ATOM 2891 N N . THR C 1 1415 ? 13.739 105.182 249.719 1.00 52.98 1415 THR C N 1
ATOM 2892 C CA . THR C 1 1415 ? 13.478 103.755 249.593 1.00 52.98 1415 THR C CA 1
ATOM 2893 C C . THR C 1 1415 ? 13.050 103.369 248.183 1.00 52.98 1415 THR C C 1
ATOM 2894 O O . THR C 1 1415 ? 13.067 102.183 247.842 1.00 52.98 1415 THR C O 1
ATOM 2898 N N . ALA C 1 1416 ? 12.669 104.337 247.355 1.00 48.88 1416 ALA C N 1
ATOM 2899 C CA . ALA C 1 1416 ? 12.414 104.061 245.948 1.00 48.88 1416 ALA C CA 1
ATOM 2900 C C . ALA C 1 1416 ? 13.635 104.304 245.078 1.00 48.88 1416 ALA C C 1
ATOM 2901 O O . ALA C 1 1416 ? 13.582 104.033 243.875 1.00 48.88 1416 ALA C O 1
ATOM 2903 N N . ALA C 1 1417 ? 14.725 104.812 245.656 1.00 46.97 1417 ALA C N 1
ATOM 2904 C CA . ALA C 1 1417 ? 15.930 105.075 244.883 1.00 46.97 1417 ALA C CA 1
ATOM 2905 C C . ALA C 1 1417 ? 16.556 103.808 244.326 1.00 46.97 1417 ALA C C 1
ATOM 2906 O O . ALA C 1 1417 ? 17.229 103.872 243.293 1.00 46.97 1417 ALA C O 1
ATOM 2908 N N . LEU C 1 1418 ? 16.360 102.663 244.972 1.00 44.95 1418 LEU C N 1
ATOM 2909 C CA . LEU C 1 1418 ? 16.949 101.421 244.475 1.00 44.95 1418 LEU C CA 1
ATOM 2910 C C . LEU C 1 1418 ? 16.072 100.767 243.413 1.00 44.95 1418 LEU C C 1
ATOM 2911 O O . LEU C 1 1418 ? 15.770 99.578 243.449 1.00 44.95 1418 LEU C O 1
ATOM 2916 N N . LEU C 1 1419 ? 15.678 101.572 242.430 1.00 43.74 1419 LEU C N 1
ATOM 2917 C CA . LEU C 1 1419 ? 15.094 101.071 241.197 1.00 43.74 1419 LEU C CA 1
ATOM 2918 C C . LEU C 1 1419 ? 16.116 100.932 240.084 1.00 43.74 1419 LEU C C 1
ATOM 2919 O O . LEU C 1 1419 ? 15.910 100.123 239.174 1.00 43.74 1419 LEU C O 1
ATOM 2924 N N . TYR C 1 1420 ? 17.200 101.698 240.132 1.00 44.45 1420 TYR C N 1
ATOM 2925 C CA . TYR C 1 1420 ? 18.295 101.549 239.190 1.00 44.45 1420 TYR C CA 1
ATOM 2926 C C . TYR C 1 1420 ? 19.426 100.733 239.808 1.00 44.45 1420 TYR C C 1
ATOM 2927 O O . TYR C 1 1420 ? 19.513 100.565 241.026 1.00 44.45 1420 TYR C O 1
ATOM 2936 N N . ARG C 1 1421 ? 20.296 100.231 238.937 1.00 42.68 1421 ARG C N 1
ATOM 2937 C CA . ARG C 1 1421 ? 21.176 99.123 239.271 1.00 42.68 1421 ARG C CA 1
ATOM 2938 C C . ARG C 1 1421 ? 22.152 99.485 240.387 1.00 42.68 1421 ARG C C 1
ATOM 2939 O O . ARG C 1 1421 ? 22.305 100.646 240.774 1.00 42.68 1421 ARG C O 1
ATOM 2947 N N . GLY C 1 1422 ? 22.828 98.459 240.893 1.00 44.20 1422 GLY C N 1
ATOM 2948 C CA . GLY C 1 1422 ? 23.760 98.597 241.992 1.00 44.20 1422 GLY C CA 1
ATOM 2949 C C . GLY C 1 1422 ? 23.791 97.337 242.831 1.00 44.20 1422 GLY C C 1
ATOM 2950 O O . GLY C 1 1422 ? 22.740 96.786 243.160 1.00 44.20 1422 GLY C O 1
ATOM 2951 N N . TRP C 1 1423 ? 24.983 96.870 243.186 1.00 46.13 1423 TRP C N 1
ATOM 2952 C CA . TRP C 1 1423 ? 25.145 95.591 243.865 1.00 46.13 1423 TRP C CA 1
ATOM 2953 C C . TRP C 1 1423 ? 26.030 95.786 245.083 1.00 46.13 1423 TRP C C 1
ATOM 2954 O O . TRP C 1 1423 ? 27.124 96.347 244.972 1.00 46.13 1423 TRP C O 1
ATOM 2965 N N . THR C 1 1424 ? 25.558 95.323 246.238 1.00 48.34 1424 THR C N 1
ATOM 2966 C CA . THR C 1 1424 ? 26.263 95.491 247.500 1.00 48.34 1424 THR C CA 1
ATOM 2967 C C . THR C 1 1424 ? 26.857 94.188 248.022 1.00 48.34 1424 THR C C 1
ATOM 2968 O O . THR C 1 1424 ? 26.978 94.016 249.239 1.00 48.34 1424 THR C O 1
ATOM 2972 N N . MET C 1 1425 ? 27.225 93.270 247.127 1.00 47.54 1425 MET C N 1
ATOM 2973 C CA . MET C 1 1425 ? 27.804 91.976 247.500 1.00 47.54 1425 MET C CA 1
ATOM 2974 C C . MET C 1 1425 ? 26.850 91.161 248.371 1.00 47.54 1425 MET C C 1
ATOM 2975 O O . MET C 1 1425 ? 27.276 90.413 249.252 1.00 47.54 1425 MET C O 1
ATOM 2980 N N . GLN C 1 1426 ? 25.551 91.300 248.116 1.00 45.91 1426 GLN C N 1
ATOM 2981 C CA . GLN C 1 1426 ? 24.531 90.541 248.838 1.00 45.91 1426 GLN C CA 1
ATOM 2982 C C . GLN C 1 1426 ? 24.717 89.043 248.632 1.00 45.91 1426 GLN C C 1
ATOM 2983 O O . GLN C 1 1426 ? 25.444 88.616 247.738 1.00 45.91 1426 GLN C O 1
#

Nearest PDB structures (foldseek):
  8b59-assembly1_D  TM=1.007E+00  e=2.174E-29  Rosellinia necatrix megabirnavirus 1/W779
  8b59-assembly1_D  TM=1.007E+00  e=2.174E-29  Rosellinia necatrix megabirnavirus 1/W779
  8b59-assembly1_D  TM=1.007E+00  e=2.174E-29  Rosellinia necatrix megabirnavirus 1/W779